Protein AF-0000000083445192 (afdb_homodimer)

Nearest PDB structures (foldseek):
  6mol-assembly1_A  TM=7.697E-01  e=4.440E-24  synthetic construct
  8csl-assembly1_A  TM=7.790E-01  e=1.922E-19  Homo sapiens
  4rlv-assembly1_A  TM=7.576E-01  e=5.591E-19  Mus musculus
  5y4d-assembly1_A  TM=5.726E-01  e=4.183E-20  Mus musculus
  7v0x-assembly1_J  TM=7.659E-01  e=1.355E-16  Homo sapiens

Structure (mmCIF, N/CA/C/O backbone):
data_AF-0000000083445192-model_v1
#
loop_
_entity.id
_entity.type
_entity.pdbx_description
1 polymer 'Uncharacterized protein'
#
loop_
_atom_site.group_PDB
_atom_site.id
_atom_site.type_symbol
_atom_site.label_atom_id
_atom_site.label_alt_id
_atom_site.label_comp_id
_atom_site.label_asym_id
_atom_site.label_entity_id
_atom_site.label_seq_id
_atom_site.pdbx_PDB_ins_code
_atom_site.Cartn_x
_atom_site.Cartn_y
_atom_site.Cartn_z
_atom_site.occupancy
_atom_site.B_iso_or_equiv
_atom_site.auth_seq_id
_atom_site.auth_comp_id
_atom_site.auth_asym_id
_atom_site.auth_atom_id
_atom_site.pdbx_PDB_model_num
ATOM 1 N N . MET A 1 1 ? -25.438 -28.609 -0.53 1 95.19 1 MET A N 1
ATOM 2 C CA . MET A 1 1 ? -26.75 -27.984 -0.512 1 95.19 1 MET A CA 1
ATOM 3 C C . MET A 1 1 ? -27.078 -27.375 -1.87 1 95.19 1 MET A C 1
ATOM 5 O O . MET A 1 1 ? -28.203 -27.516 -2.367 1 95.19 1 MET A O 1
ATOM 9 N N . LEU A 1 2 ? -26.109 -26.672 -2.469 1 96.38 2 LEU A N 1
ATOM 10 C CA . LEU A 1 2 ? -26.328 -26.016 -3.754 1 96.38 2 LEU A CA 1
ATOM 11 C C . LEU A 1 2 ? -26.547 -27.031 -4.859 1 96.38 2 LEU A C 1
ATOM 13 O O . LEU A 1 2 ? -27.453 -26.875 -5.688 1 96.38 2 LEU A O 1
ATOM 17 N N . LEU A 1 3 ? -25.719 -28.078 -4.836 1 96 3 LEU A N 1
ATOM 18 C CA . LEU A 1 3 ? -25.891 -29.125 -5.828 1 96 3 LEU A CA 1
ATOM 19 C C . LEU A 1 3 ? -27.25 -29.797 -5.684 1 96 3 LEU A C 1
ATOM 21 O O . LEU A 1 3 ? -27.906 -30.094 -6.68 1 96 3 LEU A O 1
ATOM 25 N N . ASP A 1 4 ? -27.688 -30.062 -4.395 1 95.31 4 ASP A N 1
ATOM 26 C CA . ASP A 1 4 ? -29 -30.641 -4.141 1 95.31 4 ASP A CA 1
ATOM 27 C C . ASP A 1 4 ? -30.109 -29.719 -4.645 1 95.31 4 ASP A C 1
ATOM 29 O O . ASP A 1 4 ? -31.188 -30.188 -5.031 1 95.31 4 ASP A O 1
ATOM 33 N N . ALA A 1 5 ? -29.844 -28.422 -4.715 1 95.62 5 ALA A N 1
ATOM 34 C CA . ALA A 1 5 ? -30.828 -27.438 -5.141 1 95.62 5 ALA A CA 1
ATOM 35 C C . ALA A 1 5 ? -30.781 -27.234 -6.652 1 95.62 5 ALA A C 1
ATOM 37 O O . ALA A 1 5 ? -31.531 -26.422 -7.199 1 95.62 5 ALA A O 1
ATOM 38 N N . GLY A 1 6 ? -29.875 -27.938 -7.359 1 95.56 6 GLY A N 1
ATOM 39 C CA . GLY A 1 6 ? -29.875 -27.938 -8.812 1 95.56 6 GLY A CA 1
ATOM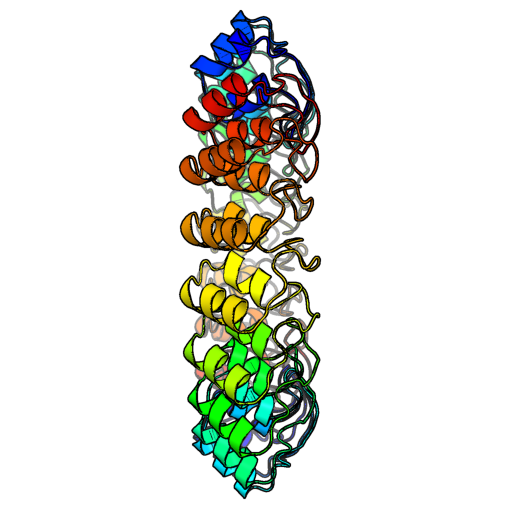 40 C C . GLY A 1 6 ? -28.797 -27.047 -9.406 1 95.56 6 GLY A C 1
ATOM 41 O O . GLY A 1 6 ? -28.891 -26.656 -10.57 1 95.56 6 GLY A O 1
ATOM 42 N N . ALA A 1 7 ? -27.719 -26.75 -8.664 1 95.69 7 ALA A N 1
ATOM 43 C CA . ALA A 1 7 ? -26.625 -25.922 -9.18 1 95.69 7 ALA A CA 1
ATOM 44 C C . ALA A 1 7 ? -25.922 -26.609 -10.344 1 95.69 7 ALA A C 1
ATOM 46 O O . ALA A 1 7 ? -25.688 -27.828 -10.312 1 95.69 7 ALA A O 1
ATOM 47 N N . GLU A 1 8 ? -25.578 -25.906 -11.438 1 95.88 8 GLU A N 1
ATOM 48 C CA . GLU A 1 8 ? -24.812 -26.422 -12.578 1 95.88 8 GLU A CA 1
ATOM 49 C C . GLU A 1 8 ? -23.344 -26.578 -12.242 1 95.88 8 GLU A C 1
ATOM 51 O O . GLU A 1 8 ? -22.641 -25.578 -12.039 1 95.88 8 GLU A O 1
ATOM 56 N N . VAL A 1 9 ? -22.844 -27.797 -12.297 1 96.5 9 VAL A N 1
ATOM 57 C CA . VAL A 1 9 ? -21.531 -28.141 -11.781 1 96.5 9 VAL A CA 1
ATOM 58 C C . VAL A 1 9 ? -20.453 -27.516 -12.664 1 96.5 9 VAL A C 1
ATOM 60 O O . VAL A 1 9 ? -19.359 -27.188 -12.188 1 96.5 9 VAL A O 1
ATOM 63 N N . ASN A 1 10 ? -20.734 -27.312 -13.914 1 96.25 10 ASN A N 1
ATOM 64 C CA . ASN A 1 10 ? -19.734 -26.797 -14.852 1 96.25 10 ASN A CA 1
ATOM 65 C C . ASN A 1 10 ? -20 -25.344 -15.219 1 96.25 10 ASN A C 1
ATOM 67 O O . ASN A 1 10 ? -19.484 -24.859 -16.234 1 96.25 10 ASN A O 1
ATOM 71 N N . ALA A 1 11 ? -20.922 -24.75 -14.336 1 93.56 11 ALA A N 1
ATOM 72 C CA . ALA A 1 11 ? -21.172 -23.328 -14.57 1 93.56 11 ALA A CA 1
ATOM 73 C C . ALA A 1 11 ? -19.875 -22.531 -14.516 1 93.56 11 ALA A C 1
ATOM 75 O O . ALA A 1 11 ? -19.016 -22.781 -13.664 1 93.56 11 ALA A O 1
ATOM 76 N N . GLN A 1 12 ? -19.75 -21.609 -15.516 1 90.5 12 GLN A N 1
ATOM 77 C CA . GLN A 1 12 ? -18.547 -20.781 -15.57 1 90.5 12 GLN A CA 1
ATOM 78 C C . GLN A 1 12 ? -18.766 -19.453 -14.859 1 90.5 12 GLN A C 1
ATOM 80 O O . GLN A 1 12 ? -19.922 -19.016 -14.68 1 90.5 12 GLN A O 1
ATOM 85 N N . GLY A 1 13 ? -17.641 -18.922 -14.305 1 84.75 13 GLY A N 1
ATOM 86 C CA . GLY A 1 13 ? -17.719 -17.609 -13.672 1 84.75 13 GLY A CA 1
ATOM 87 C C . GLY A 1 13 ? -16.75 -17.453 -12.516 1 84.75 13 GLY A C 1
ATOM 88 O O . GLY A 1 13 ? -16.125 -18.422 -12.078 1 84.75 13 GLY A O 1
ATOM 89 N N . GLY A 1 14 ? -16.531 -16.156 -12.125 1 84.31 14 GLY A N 1
ATOM 90 C CA . GLY A 1 14 ? -15.688 -15.844 -10.984 1 84.31 14 GLY A CA 1
ATOM 91 C C . GLY A 1 14 ? -14.211 -15.812 -11.336 1 84.31 14 GLY A C 1
ATOM 92 O O . GLY A 1 14 ? -13.828 -16.062 -12.484 1 84.31 14 GLY A O 1
ATOM 93 N N . GLN A 1 15 ? -13.477 -15.617 -10.336 1 86.19 15 GLN A N 1
ATOM 94 C CA . GLN A 1 15 ? -12.039 -15.438 -10.477 1 86.19 15 GLN A CA 1
ATOM 95 C C . GLN A 1 15 ? -11.359 -16.734 -10.922 1 86.19 15 GLN A C 1
ATOM 97 O O . GLN A 1 15 ? -10.398 -16.703 -11.688 1 86.19 15 GLN A O 1
ATOM 102 N N . PHE A 1 16 ? -11.953 -17.922 -10.547 1 89.44 16 PHE A N 1
ATOM 103 C CA . PHE A 1 16 ? -11.281 -19.203 -10.789 1 89.44 16 PHE A CA 1
ATOM 104 C C . PHE A 1 16 ? -11.852 -19.891 -12.023 1 89.44 16 PHE A C 1
ATOM 106 O O . PHE A 1 16 ? -11.289 -20.875 -12.508 1 89.44 16 PHE A O 1
ATOM 113 N N . GLY A 1 17 ? -12.938 -19.312 -12.625 1 89.44 17 GLY A N 1
ATOM 114 C CA . GLY A 1 17 ? -13.516 -19.844 -13.844 1 89.44 17 GLY A CA 1
ATOM 115 C C . GLY A 1 17 ? -14.641 -20.844 -13.578 1 89.44 17 GLY A C 1
ATOM 116 O O . GLY A 1 17 ? -15.641 -20.844 -14.297 1 89.44 17 GLY A O 1
ATOM 117 N N . ASN A 1 18 ? -14.43 -21.703 -12.609 1 92.75 18 ASN A N 1
ATOM 118 C CA . ASN A 1 18 ? -15.477 -22.656 -12.266 1 92.75 18 ASN A CA 1
ATOM 119 C C . ASN A 1 18 ? -15.266 -23.234 -10.867 1 92.75 18 ASN A C 1
ATOM 121 O O . ASN A 1 18 ? -14.25 -22.953 -10.227 1 92.75 18 ASN A O 1
ATOM 125 N N . ALA A 1 19 ? -16.203 -24.016 -10.406 1 95.5 19 ALA A N 1
ATOM 126 C CA . ALA A 1 19 ? -16.219 -24.531 -9.039 1 95.5 19 ALA A CA 1
ATOM 127 C C . ALA A 1 19 ? -15.055 -25.484 -8.797 1 95.5 19 ALA A C 1
ATOM 129 O O . ALA A 1 19 ? -14.477 -25.516 -7.707 1 95.5 19 ALA A O 1
ATOM 130 N N . LEU A 1 20 ? -14.609 -26.234 -9.828 1 97.44 20 LEU A N 1
ATOM 131 C CA . LEU A 1 20 ? -13.531 -27.203 -9.664 1 97.44 20 LEU A CA 1
ATOM 132 C C . LEU A 1 20 ? -12.203 -26.5 -9.414 1 97.44 20 LEU A C 1
ATOM 134 O O . LEU A 1 20 ? -11.438 -26.906 -8.531 1 97.44 20 LEU A O 1
ATOM 138 N N . GLN A 1 21 ? -12 -25.547 -10.203 1 95.56 21 GLN A N 1
ATOM 139 C CA . GLN A 1 21 ? -10.773 -24.766 -10.016 1 95.56 21 GLN A CA 1
ATOM 140 C C . GLN A 1 21 ? -10.75 -24.109 -8.641 1 95.56 21 GLN A C 1
ATOM 142 O O . GLN A 1 21 ? -9.727 -24.125 -7.957 1 95.56 21 GLN A O 1
ATOM 147 N N . ALA A 1 22 ? -11.883 -23.547 -8.219 1 94.5 22 ALA A N 1
ATOM 148 C CA . ALA A 1 22 ? -11.961 -22.891 -6.91 1 94.5 22 ALA A CA 1
ATOM 149 C C . ALA A 1 22 ? -11.68 -23.891 -5.785 1 94.5 22 ALA A C 1
ATOM 151 O O . ALA A 1 22 ? -10.898 -23.594 -4.875 1 94.5 22 ALA A O 1
ATOM 152 N N . ALA A 1 23 ? -12.219 -25.062 -5.859 1 96.94 23 ALA A N 1
ATOM 153 C CA . ALA A 1 23 ? -12.008 -26.094 -4.844 1 96.94 23 ALA A CA 1
ATOM 154 C C . ALA A 1 23 ? -10.562 -26.578 -4.848 1 96.94 23 ALA A C 1
ATOM 156 O O . ALA A 1 23 ? -9.992 -26.844 -3.789 1 96.94 23 ALA A O 1
ATOM 157 N N . SER A 1 24 ? -9.969 -26.734 -6.043 1 97.62 24 SER A N 1
ATOM 158 C CA . SER A 1 24 ? -8.586 -27.188 -6.184 1 97.62 24 SER A CA 1
ATOM 159 C C . SER A 1 24 ? -7.613 -26.188 -5.562 1 97.62 24 SER A C 1
ATOM 161 O O . SER A 1 24 ? -6.633 -26.578 -4.93 1 97.62 24 SER A O 1
ATOM 163 N N . TYR A 1 25 ? -7.957 -24.969 -5.793 1 94.38 25 TYR A N 1
ATOM 164 C CA . TYR A 1 25 ? -7.145 -23.906 -5.211 1 94.38 25 TYR A CA 1
ATOM 165 C C . TYR A 1 25 ? -7.141 -24 -3.689 1 94.38 25 TYR A C 1
ATOM 167 O O . TYR A 1 25 ? -6.094 -23.859 -3.055 1 94.38 25 TYR A O 1
ATOM 175 N N . GLY A 1 26 ? -8.305 -24.203 -3.07 1 95.19 26 GLY A N 1
ATOM 176 C CA . GLY A 1 26 ? -8.43 -24.266 -1.623 1 95.19 26 GLY A CA 1
ATOM 177 C C . GLY A 1 26 ? -7.906 -25.547 -1.028 1 95.19 26 GLY A C 1
ATOM 178 O O . GLY A 1 26 ? -7.754 -25.656 0.19 1 95.19 26 GLY A O 1
ATOM 179 N N . GLY A 1 27 ? -7.594 -26.516 -1.842 1 97.44 27 GLY A N 1
ATOM 180 C CA . GLY A 1 27 ? -7.117 -27.797 -1.346 1 97.44 27 GLY A CA 1
ATOM 181 C C . GLY A 1 27 ? -8.219 -28.656 -0.754 1 97.44 27 GLY A C 1
ATOM 182 O O . GLY A 1 27 ? -7.965 -29.469 0.13 1 97.44 27 GLY A O 1
ATOM 183 N N . TYR A 1 28 ? -9.453 -28.406 -1.197 1 97.19 28 TYR A N 1
ATOM 184 C CA . TYR A 1 28 ? -10.602 -29.109 -0.631 1 97.19 28 TYR A CA 1
ATOM 185 C C . TYR A 1 28 ? -10.859 -30.422 -1.371 1 97.19 28 TYR A C 1
ATOM 187 O O . TYR A 1 28 ? -11.734 -30.484 -2.234 1 97.19 28 TYR A O 1
ATOM 195 N N . GLU A 1 29 ? -10.148 -31.438 -0.951 1 97.75 29 GLU A N 1
ATOM 196 C CA . GLU A 1 29 ? -10.109 -32.719 -1.622 1 97.75 29 GLU A CA 1
ATOM 197 C C . GLU A 1 29 ? -11.508 -33.312 -1.765 1 97.75 29 GLU A C 1
ATOM 199 O O . GLU A 1 29 ? -11.875 -33.812 -2.828 1 97.75 29 GLU A O 1
ATOM 204 N N . GLN A 1 30 ? -12.273 -33.156 -0.691 1 97.62 30 GLN A N 1
ATOM 205 C CA . GLN A 1 30 ? -13.609 -33.75 -0.709 1 97.62 30 GLN A CA 1
ATOM 206 C C . GLN A 1 30 ? -14.516 -33 -1.689 1 97.62 30 GLN A C 1
ATOM 208 O O . GLN A 1 30 ? -15.32 -33.625 -2.385 1 97.62 30 GLN A O 1
ATOM 213 N N . VAL A 1 31 ? -14.367 -31.703 -1.771 1 97.44 31 VAL A N 1
ATOM 214 C CA . VAL A 1 31 ? -15.18 -30.922 -2.693 1 97.44 31 VAL A CA 1
ATOM 215 C C . VAL A 1 31 ? -14.758 -31.203 -4.133 1 97.44 31 VAL A C 1
ATOM 217 O O . VAL A 1 31 ? -15.609 -31.375 -5.012 1 97.44 31 VAL A O 1
ATOM 220 N N . VAL A 1 32 ? -13.453 -31.344 -4.395 1 98.19 32 VAL A N 1
ATOM 221 C CA . VAL A 1 32 ? -12.93 -31.688 -5.719 1 98.19 32 VAL A CA 1
ATOM 222 C C . VAL A 1 32 ? -13.516 -33.031 -6.168 1 98.19 32 VAL A C 1
ATOM 224 O O . VAL A 1 32 ? -14.055 -33.125 -7.277 1 98.19 32 VAL A O 1
ATOM 227 N N . LYS A 1 33 ? -13.477 -34 -5.246 1 98 33 LYS A N 1
ATOM 228 C CA . LYS A 1 33 ? -14 -35.344 -5.566 1 98 33 LYS A CA 1
ATOM 229 C C . LYS A 1 33 ? -15.5 -35.281 -5.852 1 98 33 LYS A C 1
ATOM 231 O O . LYS A 1 33 ? -15.977 -35.875 -6.82 1 98 33 LYS A O 1
ATOM 236 N N . MET A 1 34 ? -16.141 -34.531 -5.016 1 97.44 34 MET A N 1
ATOM 237 C CA . MET A 1 34 ? -17.594 -34.375 -5.18 1 97.44 34 MET A CA 1
ATOM 238 C C . MET A 1 34 ? -17.922 -33.75 -6.527 1 97.44 34 MET A C 1
ATOM 240 O O . MET A 1 34 ? -18.812 -34.25 -7.242 1 97.44 34 MET A O 1
ATOM 244 N N . LEU A 1 35 ? -17.25 -32.75 -6.918 1 98.06 35 LEU A N 1
ATOM 245 C CA . LEU A 1 35 ? -17.5 -32.062 -8.18 1 98.06 35 LEU A CA 1
ATOM 246 C C . LEU A 1 35 ? -17.188 -32.969 -9.367 1 98.06 35 LEU A C 1
ATOM 248 O O . LEU A 1 35 ? -17.938 -33.031 -10.336 1 98.06 35 LEU A O 1
ATOM 252 N N . LEU A 1 36 ? -16.094 -33.688 -9.289 1 98 36 LEU A N 1
ATOM 253 C CA . LEU A 1 36 ? -15.75 -34.625 -10.352 1 98 36 LEU A CA 1
ATOM 254 C C . LEU A 1 36 ? -16.797 -35.719 -10.469 1 98 36 LEU A C 1
ATOM 256 O O . LEU A 1 36 ? -17.172 -36.094 -11.578 1 98 36 LEU A O 1
ATOM 260 N N . ASP A 1 37 ? -17.266 -36.25 -9.25 1 97.44 37 ASP A N 1
ATOM 261 C CA . ASP A 1 37 ? -18.297 -37.281 -9.234 1 97.44 37 ASP A CA 1
ATOM 262 C C . ASP A 1 37 ? -19.594 -36.75 -9.875 1 97.44 37 ASP A C 1
ATOM 264 O O . ASP A 1 37 ? -20.375 -37.531 -10.414 1 97.44 37 ASP A O 1
ATOM 268 N N . GLN A 1 38 ? -19.75 -35.406 -9.82 1 97.31 38 GLN A N 1
ATOM 269 C CA . GLN A 1 38 ? -20.953 -34.781 -10.352 1 97.31 38 GLN A CA 1
ATOM 270 C C . GLN A 1 38 ? -20.75 -34.375 -11.805 1 97.31 38 GLN A C 1
ATOM 272 O O . GLN A 1 38 ? -21.625 -33.719 -12.391 1 97.31 38 GLN A O 1
ATOM 277 N N . GLY A 1 39 ? -19.641 -34.688 -12.398 1 97 39 GLY A N 1
ATOM 278 C CA . GLY A 1 39 ? -19.438 -34.5 -13.828 1 97 39 GLY A CA 1
ATOM 279 C C . GLY A 1 39 ? -18.672 -33.219 -14.156 1 97 39 GLY A C 1
ATOM 280 O O . GLY A 1 39 ? -18.734 -32.75 -15.281 1 97 39 GLY A O 1
ATOM 281 N N . ALA A 1 40 ? -17.875 -32.656 -13.25 1 97.44 40 ALA A N 1
ATOM 282 C CA . ALA A 1 40 ? -17.078 -31.469 -13.516 1 97.44 40 ALA A CA 1
ATOM 283 C C . ALA A 1 40 ? -16.031 -31.75 -14.594 1 97.44 40 ALA A C 1
ATOM 285 O O . ALA A 1 40 ? -15.406 -32.812 -14.594 1 97.44 40 ALA A O 1
ATOM 286 N N . GLU A 1 41 ? -15.82 -30.859 -15.516 1 97.12 41 GLU A N 1
ATOM 287 C CA . GLU A 1 41 ? -14.82 -31 -16.578 1 97.12 41 GLU A CA 1
ATOM 288 C C . GLU A 1 41 ? -13.414 -30.703 -16.047 1 97.12 41 GLU A C 1
ATOM 290 O O . GLU A 1 41 ? -13.102 -29.562 -15.695 1 97.12 41 GLU A O 1
ATOM 295 N N . VAL A 1 42 ? -12.586 -31.672 -16.078 1 97.44 42 VAL A N 1
ATOM 296 C CA . VAL A 1 42 ? -11.289 -31.625 -15.406 1 97.44 42 VAL A CA 1
ATOM 297 C C . VAL A 1 42 ? -10.359 -30.656 -16.141 1 97.44 42 VAL A C 1
ATOM 299 O O . VAL A 1 42 ? -9.484 -30.047 -15.539 1 97.44 42 VAL A O 1
ATOM 302 N N . ASN A 1 43 ? -10.555 -30.438 -17.453 1 96.88 43 ASN A N 1
ATOM 303 C CA . ASN A 1 43 ? -9.664 -29.609 -18.266 1 96.88 43 ASN A CA 1
ATOM 304 C C . ASN A 1 43 ? -10.305 -28.281 -18.641 1 96.88 43 ASN A C 1
ATOM 306 O O . ASN A 1 43 ? -9.859 -27.609 -19.578 1 96.88 43 ASN A O 1
ATOM 310 N N . ALA A 1 44 ? -11.414 -28.031 -17.891 1 93.94 44 ALA A N 1
ATOM 311 C CA . ALA A 1 44 ? -12.062 -26.75 -18.141 1 93.94 44 ALA A CA 1
ATOM 312 C C . ALA A 1 44 ? -11.086 -25.594 -17.938 1 93.94 44 ALA A C 1
ATOM 314 O O . ALA A 1 44 ? -10.312 -25.594 -16.969 1 93.94 44 ALA A O 1
ATOM 315 N N . GLN A 1 45 ? -11.117 -24.672 -18.969 1 91.12 45 GLN A N 1
ATOM 316 C CA . GLN A 1 45 ? -10.234 -23.516 -18.891 1 91.12 45 GLN A CA 1
ATOM 317 C C . GLN A 1 45 ? -11.008 -22.25 -18.484 1 91.12 45 GLN A C 1
ATOM 319 O O . GLN A 1 45 ? -12.219 -22.188 -18.672 1 91.12 45 GLN A O 1
ATOM 324 N N . GLY A 1 46 ? -10.312 -21.406 -17.781 1 85.88 46 GLY A N 1
ATOM 325 C CA . GLY A 1 46 ? -10.914 -20.141 -17.375 1 85.88 46 GLY A CA 1
ATOM 326 C C . GLY A 1 46 ? -10.32 -19.594 -16.078 1 85.88 46 GLY A C 1
ATOM 327 O O . GLY A 1 46 ? -9.492 -20.25 -15.445 1 85.88 46 GLY A O 1
ATOM 328 N N . GLY A 1 47 ? -10.68 -18.375 -15.805 1 86.75 47 GLY A N 1
ATOM 329 C CA . GLY A 1 47 ? -10.219 -17.75 -14.57 1 86.75 47 GLY A CA 1
ATOM 330 C C . GLY A 1 47 ? -8.766 -17.312 -14.625 1 86.75 47 GLY A C 1
ATOM 331 O O . GLY A 1 47 ? -8.086 -17.531 -15.625 1 86.75 47 GLY A O 1
ATOM 332 N N . GLU A 1 48 ? -8.305 -16.828 -13.578 1 87.12 48 GLU A N 1
ATOM 333 C CA . GLU A 1 48 ? -6.969 -16.25 -13.477 1 87.12 48 GLU A CA 1
ATOM 334 C C . GLU A 1 48 ? -5.891 -17.328 -13.539 1 87.12 48 GLU A C 1
ATOM 336 O O . GLU A 1 48 ? -4.797 -17.078 -14.062 1 87.12 48 GLU A O 1
ATOM 341 N N . TYR A 1 49 ? -6.238 -18.594 -13.156 1 87.69 49 TYR A N 1
ATOM 342 C CA . TYR A 1 49 ? -5.195 -19.609 -12.969 1 87.69 49 TYR A CA 1
ATOM 343 C C . TYR A 1 49 ? -5.227 -20.625 -14.094 1 87.69 49 TYR A C 1
ATOM 345 O O . TYR A 1 49 ? -4.371 -21.516 -14.156 1 87.69 49 TYR A O 1
ATOM 353 N N . GLY A 1 50 ? -6.164 -20.469 -14.992 1 89.31 50 GLY A N 1
ATOM 354 C CA . GLY A 1 50 ? -6.188 -21.25 -16.219 1 89.31 50 GLY A CA 1
ATOM 355 C C . GLY A 1 50 ? -6.953 -22.547 -16.062 1 89.31 50 GLY A C 1
ATOM 356 O O . GLY A 1 50 ? -7.895 -22.812 -16.812 1 89.31 50 GLY A O 1
ATOM 357 N N . ASN A 1 51 ? -6.461 -23.406 -15.062 1 93.94 51 ASN A N 1
ATOM 358 C CA . ASN A 1 51 ? -7.145 -24.688 -14.891 1 93.94 51 ASN A CA 1
ATOM 359 C C . ASN A 1 51 ? -6.906 -25.266 -13.5 1 93.94 51 ASN A C 1
ATOM 361 O O . ASN A 1 51 ? -6.082 -24.75 -12.742 1 93.94 51 ASN A O 1
ATOM 365 N N . ALA A 1 52 ? -7.57 -26.328 -13.156 1 96.75 52 ALA A N 1
ATOM 366 C CA . ALA A 1 52 ? -7.586 -26.922 -11.82 1 96.75 52 ALA A CA 1
ATOM 367 C C . ALA A 1 52 ? -6.227 -27.531 -11.469 1 96.75 52 ALA A C 1
ATOM 369 O O . ALA A 1 52 ? -5.785 -27.438 -10.32 1 96.75 52 ALA A O 1
ATOM 370 N N . LEU A 1 53 ? -5.5 -28.062 -12.469 1 97.81 53 LEU A N 1
ATOM 371 C CA . LEU A 1 53 ? -4.219 -28.703 -12.203 1 97.81 53 LEU A CA 1
ATOM 372 C C . LEU A 1 53 ? -3.166 -27.672 -11.805 1 97.81 53 LEU A C 1
ATOM 374 O O . LEU A 1 53 ? -2.391 -27.891 -10.875 1 97.81 53 LEU A O 1
ATOM 378 N N . GLN A 1 54 ? -3.207 -26.641 -12.523 1 95.62 54 GLN A N 1
ATOM 379 C CA . GLN A 1 54 ? -2.248 -25.578 -12.234 1 95.62 54 GLN A CA 1
ATOM 380 C C . GLN A 1 54 ? -2.434 -25.031 -10.82 1 95.62 54 GLN A C 1
ATOM 382 O O . GLN A 1 54 ? -1.468 -24.922 -10.062 1 95.62 54 GLN A O 1
ATOM 387 N N . VAL A 1 55 ? -3.643 -24.828 -10.422 1 95.31 55 VAL A N 1
ATOM 388 C CA . VAL A 1 55 ? -3.896 -24.234 -9.109 1 95.31 55 VAL A CA 1
ATOM 389 C C . VAL A 1 55 ? -3.6 -25.266 -8.016 1 95.31 55 VAL A C 1
ATOM 391 O O . VAL A 1 55 ? -3.043 -24.922 -6.973 1 95.31 55 VAL A O 1
ATOM 394 N N . ALA A 1 56 ? -3.893 -26.453 -8.25 1 97.38 56 ALA A N 1
ATOM 395 C CA . ALA A 1 56 ? -3.586 -27.5 -7.289 1 97.38 56 ALA A CA 1
ATOM 396 C C . ALA A 1 56 ? -2.078 -27.688 -7.133 1 97.38 56 ALA A C 1
ATOM 398 O O . ALA A 1 56 ? -1.589 -27.953 -6.035 1 97.38 56 ALA A O 1
ATOM 399 N N . SER A 1 57 ? -1.363 -27.594 -8.219 1 97.75 57 SER A N 1
ATOM 400 C CA . SER A 1 57 ? 0.089 -27.734 -8.211 1 97.75 57 SER A CA 1
ATOM 401 C C . SER A 1 57 ? 0.751 -26.625 -7.414 1 97.75 57 SER A C 1
ATOM 403 O O . SER A 1 57 ? 1.701 -26.859 -6.668 1 97.75 57 SER A O 1
ATOM 405 N N . GLU A 1 58 ? 0.209 -25.469 -7.688 1 95.88 58 GLU A N 1
ATOM 406 C CA . GLU A 1 58 ? 0.718 -24.328 -6.926 1 95.88 58 GLU A CA 1
ATOM 407 C C . GLU A 1 58 ? 0.513 -24.531 -5.43 1 95.88 58 GLU A C 1
ATOM 409 O O . GLU A 1 58 ? 1.394 -24.219 -4.625 1 95.88 58 GLU A O 1
ATOM 414 N N . GLY A 1 59 ? -0.631 -25.094 -5.012 1 96.81 59 GLY A N 1
ATOM 415 C CA . GLY A 1 59 ? -0.944 -25.344 -3.611 1 96.81 59 GLY A CA 1
ATOM 416 C C . GLY A 1 59 ? -0.229 -26.547 -3.039 1 96.81 59 GLY A C 1
ATOM 417 O O . GLY A 1 59 ? -0.212 -26.75 -1.822 1 96.81 59 GLY A O 1
ATOM 418 N N . GLY A 1 60 ? 0.395 -27.25 -3.807 1 97.56 60 GLY A N 1
ATOM 419 C CA . GLY A 1 60 ? 1.075 -28.453 -3.354 1 97.56 60 GLY A CA 1
ATOM 420 C C . GLY A 1 60 ? 0.122 -29.531 -2.906 1 97.56 60 GLY A C 1
ATOM 421 O O . GLY A 1 60 ? 0.469 -30.359 -2.057 1 97.56 60 GLY A O 1
ATOM 422 N N . HIS A 1 61 ? -1.116 -29.5 -3.426 1 97.75 61 HIS A N 1
ATOM 423 C CA . HIS A 1 61 ? -2.117 -30.484 -3.047 1 97.75 61 HIS A CA 1
ATOM 424 C C . HIS A 1 61 ? -1.901 -31.797 -3.789 1 97.75 61 HIS A C 1
ATOM 426 O O . HIS A 1 61 ? -2.562 -32.062 -4.797 1 97.75 61 HIS A O 1
ATOM 432 N N . GLU A 1 62 ? -1.094 -32.625 -3.197 1 98.19 62 GLU A N 1
ATOM 433 C CA . GLU A 1 62 ? -0.625 -33.844 -3.84 1 98.19 62 GLU A CA 1
ATOM 434 C C . GLU A 1 62 ? -1.792 -34.75 -4.211 1 98.19 62 GLU A C 1
ATOM 436 O O . GLU A 1 62 ? -1.856 -35.281 -5.328 1 98.19 62 GLU A O 1
ATOM 441 N N . GLN A 1 63 ? -2.701 -34.844 -3.271 1 98.38 63 GLN A N 1
ATOM 442 C CA . GLN A 1 63 ? -3.822 -35.719 -3.504 1 98.38 63 GLN A CA 1
ATOM 443 C C . GLN A 1 63 ? -4.734 -35.219 -4.609 1 98.38 63 GLN A C 1
ATOM 445 O O . GLN A 1 63 ? -5.23 -35.969 -5.434 1 98.38 63 GLN A O 1
ATOM 450 N N . ILE A 1 64 ? -4.891 -33.938 -4.66 1 98.5 64 ILE A N 1
ATOM 451 C CA . ILE A 1 64 ? -5.738 -33.344 -5.688 1 98.5 64 ILE A CA 1
ATOM 452 C C . ILE A 1 64 ? -5.055 -33.438 -7.047 1 98.5 64 ILE A C 1
ATOM 454 O O . ILE A 1 64 ? -5.691 -33.781 -8.047 1 98.5 64 ILE A O 1
ATOM 458 N N . VAL A 1 65 ? -3.758 -33.188 -7.066 1 98.56 65 VAL A N 1
ATOM 459 C CA . VAL A 1 65 ? -3 -33.312 -8.305 1 98.56 65 VAL A CA 1
ATOM 460 C C . VAL A 1 65 ? -3.133 -34.719 -8.844 1 98.56 65 VAL A C 1
ATOM 462 O O . VAL A 1 65 ? -3.439 -34.938 -10.016 1 98.56 65 VAL A O 1
ATOM 465 N N . LYS A 1 66 ? -2.99 -35.688 -7.961 1 98.31 66 LYS A N 1
ATOM 466 C CA . LYS A 1 66 ? -3.127 -37.094 -8.344 1 98.31 66 LYS A CA 1
ATOM 467 C C . LYS A 1 66 ? -4.527 -37.375 -8.883 1 98.31 66 LYS A C 1
ATOM 469 O O . LYS A 1 66 ? -4.676 -38.031 -9.922 1 98.31 66 LYS A O 1
ATOM 474 N N . THR A 1 67 ? -5.488 -36.875 -8.141 1 98.31 67 THR A N 1
ATOM 475 C CA . THR A 1 67 ? -6.879 -37.062 -8.523 1 98.31 67 THR A CA 1
ATOM 476 C C . THR A 1 67 ? -7.16 -36.438 -9.898 1 98.31 67 THR A C 1
ATOM 478 O O . THR A 1 67 ? -7.789 -37.062 -10.75 1 98.31 67 THR A O 1
ATOM 481 N N . LEU A 1 68 ? -6.691 -35.281 -10.148 1 98.56 68 LEU A N 1
ATOM 482 C CA . LEU A 1 68 ? -6.914 -34.594 -11.406 1 98.56 68 LEU A CA 1
ATOM 483 C C . LEU A 1 68 ? -6.199 -35.281 -12.555 1 98.56 68 LEU A C 1
ATOM 485 O O . LEU A 1 68 ? -6.77 -35.469 -13.633 1 98.56 68 LEU A O 1
ATOM 489 N N . LEU A 1 69 ? -4.969 -35.719 -12.297 1 98.25 69 LEU A N 1
ATOM 490 C CA . LEU A 1 69 ? -4.227 -36.469 -13.32 1 98.25 69 LEU A CA 1
ATOM 491 C C . LEU A 1 69 ? -4.938 -37.75 -13.68 1 98.25 69 LEU A C 1
ATOM 493 O O . LEU A 1 69 ? -5.059 -38.094 -14.859 1 98.25 69 LEU A O 1
ATOM 497 N N . ASN A 1 70 ? -5.438 -38.469 -12.617 1 97.75 70 ASN A N 1
ATOM 498 C CA . ASN A 1 70 ? -6.176 -39.719 -12.836 1 97.75 70 ASN A CA 1
ATOM 499 C C . ASN A 1 70 ? -7.465 -39.469 -13.617 1 97.75 70 ASN A C 1
ATOM 501 O O . ASN A 1 70 ? -7.941 -40.344 -14.336 1 97.75 70 ASN A O 1
ATOM 505 N N . ALA A 1 71 ? -7.973 -38.25 -13.477 1 97.94 71 ALA A N 1
ATOM 506 C CA . ALA A 1 71 ? -9.227 -37.875 -14.141 1 97.94 71 ALA A CA 1
ATOM 507 C C . ALA A 1 71 ? -8.969 -37.375 -15.555 1 97.94 71 ALA A C 1
ATOM 509 O O . ALA A 1 71 ? -9.914 -37.031 -16.281 1 97.94 71 ALA A O 1
ATOM 510 N N . GLY A 1 72 ? -7.738 -37.312 -15.969 1 97.44 72 GLY A N 1
ATOM 511 C CA . GLY A 1 72 ? -7.426 -37 -17.359 1 97.44 72 GLY A CA 1
ATOM 512 C C . GLY A 1 72 ? -6.977 -35.562 -17.547 1 97.44 72 GLY A C 1
ATOM 513 O O . GLY A 1 72 ? -7.047 -35.031 -18.656 1 97.44 72 GLY A O 1
ATOM 514 N N . ALA A 1 73 ? -6.465 -34.875 -16.516 1 97.75 73 ALA A N 1
ATOM 515 C CA . ALA A 1 73 ? -5.992 -33.5 -16.641 1 97.75 73 ALA A CA 1
ATOM 516 C C . ALA A 1 73 ? -4.805 -33.406 -17.594 1 97.75 73 ALA A C 1
ATOM 518 O O . ALA A 1 73 ? -3.916 -34.281 -17.578 1 97.75 73 ALA A O 1
ATOM 519 N N . GLU A 1 74 ? -4.727 -32.438 -18.453 1 97.12 74 GLU A N 1
ATOM 520 C CA . GLU A 1 74 ? -3.615 -32.188 -19.375 1 97.12 74 GLU A CA 1
ATOM 521 C C . GLU A 1 74 ? -2.43 -31.562 -18.641 1 97.12 74 GLU A C 1
ATOM 523 O O . GLU A 1 74 ? -2.486 -30.406 -18.234 1 97.12 74 GLU A O 1
ATOM 528 N N . VAL A 1 75 ? -1.385 -32.25 -18.578 1 97.5 75 VAL A N 1
ATOM 529 C CA . VAL A 1 75 ? -0.264 -31.875 -17.719 1 97.5 75 VAL A CA 1
ATOM 530 C C . VAL A 1 75 ? 0.479 -30.688 -18.297 1 97.5 75 VAL A C 1
ATOM 532 O O . VAL A 1 75 ? 1.075 -29.891 -17.562 1 97.5 75 VAL A O 1
ATOM 535 N N . ASN A 1 76 ? 0.413 -30.469 -19.609 1 96.81 76 ASN A N 1
ATOM 536 C CA . ASN A 1 76 ? 1.161 -29.391 -20.266 1 96.81 76 ASN A CA 1
ATOM 537 C C . ASN A 1 76 ? 0.243 -28.266 -20.719 1 96.81 76 ASN A C 1
ATOM 539 O O . ASN A 1 76 ? 0.598 -27.484 -21.609 1 96.81 76 ASN A O 1
ATOM 543 N N . ALA A 1 77 ? -0.977 -28.328 -20.109 1 94.12 77 ALA A N 1
ATOM 544 C CA . ALA A 1 77 ? -1.894 -27.234 -20.438 1 94.12 77 ALA A CA 1
ATOM 545 C C . ALA A 1 77 ? -1.278 -25.891 -20.094 1 94.12 77 ALA A C 1
ATOM 547 O O . ALA A 1 77 ? -0.653 -25.719 -19.047 1 94.12 77 ALA A O 1
ATOM 548 N N . GLU A 1 78 ? -1.441 -24.969 -21.125 1 90.75 78 GLU A N 1
ATOM 549 C CA . GLU A 1 78 ? -0.88 -23.641 -20.938 1 90.75 78 GLU A CA 1
ATOM 550 C C . GLU A 1 78 ? -1.958 -22.641 -20.547 1 90.75 78 GLU A C 1
ATOM 552 O O . GLU A 1 78 ? -3.15 -22.891 -20.734 1 90.75 78 GLU A O 1
ATOM 557 N N . GLY A 1 79 ? -1.485 -21.594 -19.828 1 85.38 79 GLY A N 1
ATOM 558 C CA . GLY A 1 79 ? -2.402 -20.547 -19.438 1 85.38 79 GLY A CA 1
ATOM 559 C C . GLY A 1 79 ? -2.314 -20.188 -17.969 1 85.38 79 GLY A C 1
ATOM 560 O O . GLY A 1 79 ? -1.462 -20.719 -17.25 1 85.38 79 GLY A O 1
ATOM 561 N N . GLY A 1 80 ? -3.084 -19.141 -17.625 1 86.69 80 GLY A N 1
ATOM 562 C CA . GLY A 1 80 ? -3.16 -18.734 -16.219 1 86.69 80 GLY A CA 1
ATOM 563 C C . GLY A 1 80 ? -1.956 -17.922 -15.773 1 86.69 80 GLY A C 1
ATOM 564 O O . GLY A 1 80 ? -1.039 -17.672 -16.562 1 86.69 80 GLY A O 1
ATOM 565 N N . GLU A 1 81 ? -1.927 -17.672 -14.531 1 87.12 81 GLU A N 1
ATOM 566 C CA . GLU A 1 81 ? -0.929 -16.797 -13.922 1 87.12 81 GLU A CA 1
ATOM 567 C C . GLU A 1 81 ? 0.457 -17.438 -13.961 1 87.12 81 GLU A C 1
ATOM 569 O O . GLU A 1 81 ? 1.46 -16.75 -14.141 1 87.12 81 GLU A O 1
ATOM 574 N N . TYR A 1 82 ? 0.509 -18.781 -13.922 1 90.12 82 TYR A N 1
ATOM 575 C CA . TYR A 1 82 ? 1.793 -19.453 -13.773 1 90.12 82 TYR A CA 1
ATOM 576 C C . TYR A 1 82 ? 2.285 -20 -15.109 1 90.12 82 TYR A C 1
ATOM 578 O O . TYR A 1 82 ? 3.438 -20.422 -15.227 1 90.12 82 TYR A O 1
ATOM 586 N N . GLY A 1 83 ? 1.456 -20.031 -16.109 1 91.5 83 GLY A N 1
ATOM 587 C CA . GLY A 1 83 ? 1.812 -20.547 -17.422 1 91.5 83 GLY A CA 1
ATOM 588 C C . GLY A 1 83 ? 1.618 -22.047 -17.547 1 91.5 83 GLY A C 1
ATOM 589 O O . GLY A 1 83 ? 1.054 -22.531 -18.531 1 91.5 83 GLY A O 1
ATOM 590 N N . ASN A 1 84 ? 2.09 -22.781 -16.5 1 94.12 84 ASN A N 1
ATOM 591 C CA . ASN A 1 84 ? 1.896 -24.234 -16.5 1 94.12 84 ASN A CA 1
ATOM 592 C C . ASN A 1 84 ? 2.025 -24.812 -15.086 1 94.12 84 ASN A C 1
ATOM 594 O O . ASN A 1 84 ? 2.492 -24.125 -14.172 1 94.12 84 ASN A O 1
ATOM 598 N N . ALA A 1 85 ? 1.67 -26.078 -14.93 1 96.88 85 ALA A N 1
ATOM 599 C CA . ALA A 1 85 ? 1.57 -26.719 -13.617 1 96.88 85 ALA A CA 1
ATOM 600 C C . ALA A 1 85 ? 2.953 -26.969 -13.023 1 96.88 85 ALA A C 1
ATOM 602 O O . ALA A 1 85 ? 3.137 -26.844 -11.805 1 96.88 85 ALA A O 1
ATOM 603 N N . LEU A 1 86 ? 3.955 -27.219 -13.859 1 97.88 86 LEU A N 1
ATOM 604 C CA . LEU A 1 86 ? 5.293 -27.5 -13.359 1 97.88 86 LEU A CA 1
ATOM 605 C C . LEU A 1 86 ? 5.934 -26.25 -12.766 1 97.88 86 LEU A C 1
ATOM 607 O O . LEU A 1 86 ? 6.559 -26.312 -11.703 1 97.88 86 LEU A O 1
ATOM 611 N N . TYR A 1 87 ? 5.75 -25.25 -13.555 1 95.75 87 TYR A N 1
ATOM 612 C CA . TYR A 1 87 ? 6.211 -23.969 -13.039 1 95.75 87 TYR A CA 1
ATOM 613 C C . TYR A 1 87 ? 5.582 -23.672 -11.68 1 95.75 87 TYR A C 1
ATOM 615 O O . TYR A 1 87 ? 6.277 -23.297 -10.734 1 95.75 87 TYR A O 1
ATOM 623 N N . ALA A 1 88 ? 4.266 -23.875 -11.531 1 95.62 88 ALA A N 1
ATOM 624 C CA . ALA A 1 88 ? 3.531 -23.578 -10.305 1 95.62 88 ALA A CA 1
ATOM 625 C C . ALA A 1 88 ? 4.059 -24.422 -9.141 1 95.62 88 ALA A C 1
ATOM 627 O O . ALA A 1 88 ? 4.301 -23.891 -8.055 1 95.62 88 ALA A O 1
ATOM 628 N N . ALA A 1 89 ? 4.316 -25.625 -9.336 1 97.56 89 ALA A N 1
ATOM 629 C CA . ALA A 1 89 ? 4.832 -26.516 -8.305 1 97.56 89 ALA A CA 1
ATOM 630 C C . ALA A 1 89 ? 6.246 -26.125 -7.895 1 97.56 89 ALA A C 1
ATOM 632 O O . ALA A 1 89 ? 6.598 -26.188 -6.711 1 97.56 89 ALA A O 1
ATOM 633 N N . SER A 1 90 ? 7.047 -25.75 -8.844 1 97.44 90 SER A N 1
ATOM 634 C CA . SER A 1 90 ? 8.438 -25.391 -8.609 1 97.44 90 SER A CA 1
ATOM 635 C C . SER A 1 90 ? 8.547 -24.094 -7.816 1 97.44 90 SER A C 1
ATOM 637 O O . SER A 1 90 ? 9.422 -23.938 -6.961 1 97.44 90 SER A O 1
ATOM 639 N N . TYR A 1 91 ? 7.648 -23.25 -8.148 1 95.12 91 TYR A N 1
ATOM 640 C CA . TYR A 1 91 ? 7.598 -21.953 -7.477 1 95.12 91 TYR A CA 1
ATOM 641 C C . TYR A 1 91 ? 7.398 -22.125 -5.977 1 95.12 91 TYR A C 1
ATOM 643 O O . TYR A 1 91 ? 8.016 -21.422 -5.176 1 95.12 91 TYR A O 1
ATOM 651 N N . ARG A 1 92 ? 6.566 -23.094 -5.598 1 96 92 ARG A N 1
ATOM 652 C CA . ARG A 1 92 ? 6.262 -23.281 -4.188 1 96 92 ARG A CA 1
ATOM 653 C C . ARG A 1 92 ? 7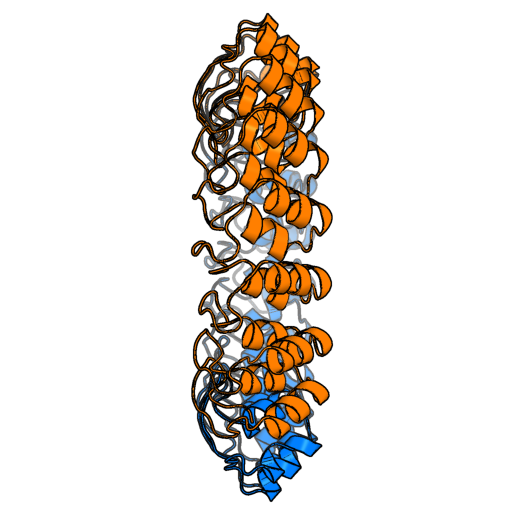.125 -24.391 -3.584 1 96 92 ARG A C 1
ATOM 655 O O . ARG A 1 92 ? 7.004 -24.703 -2.398 1 96 92 ARG A O 1
ATOM 662 N N . GLY A 1 93 ? 7.984 -24.953 -4.324 1 97.5 93 GLY A N 1
ATOM 663 C CA . GLY A 1 93 ? 8.961 -25.906 -3.836 1 97.5 93 GLY A CA 1
ATOM 664 C C . GLY A 1 93 ? 8.367 -27.281 -3.566 1 97.5 93 GLY A C 1
ATOM 665 O O . GLY A 1 93 ? 8.859 -28.016 -2.711 1 97.5 93 GLY A O 1
ATOM 666 N N . HIS A 1 94 ? 7.266 -27.641 -4.254 1 97.5 94 HIS A N 1
ATOM 667 C CA . HIS A 1 94 ? 6.617 -28.938 -4.059 1 97.5 94 HIS A CA 1
ATOM 668 C C . HIS A 1 94 ? 7.297 -30.031 -4.887 1 97.5 94 HIS A C 1
ATOM 670 O O . HIS A 1 94 ? 6.859 -30.328 -5.996 1 97.5 94 HIS A O 1
ATOM 676 N N . LYS A 1 95 ? 8.25 -30.609 -4.254 1 97.31 95 LYS A N 1
ATOM 677 C CA . LYS A 1 95 ? 9.102 -31.578 -4.938 1 97.31 95 LYS A CA 1
ATOM 678 C C . LYS A 1 95 ? 8.297 -32.781 -5.43 1 97.31 95 LYS A C 1
ATOM 680 O O . LYS A 1 95 ? 8.461 -33.219 -6.57 1 97.31 95 LYS A O 1
ATOM 685 N N . GLN A 1 96 ? 7.438 -33.219 -4.543 1 97.88 96 GLN A N 1
ATOM 686 C CA . GLN A 1 96 ? 6.668 -34.406 -4.898 1 97.88 96 GLN A CA 1
ATOM 687 C C . GLN A 1 96 ? 5.699 -34.125 -6.039 1 97.88 96 GLN A C 1
ATOM 689 O O . GLN A 1 96 ? 5.551 -34.938 -6.957 1 97.88 96 GLN A O 1
ATOM 694 N N . VAL A 1 97 ? 5.105 -32.969 -6.031 1 98.44 97 VAL A N 1
ATOM 695 C CA . VAL A 1 97 ? 4.195 -32.562 -7.105 1 98.44 97 VAL A CA 1
ATOM 696 C C . VAL A 1 97 ? 4.977 -32.375 -8.406 1 98.44 97 VAL A C 1
ATOM 698 O O . VAL A 1 97 ? 4.559 -32.875 -9.461 1 98.44 97 VAL A O 1
ATOM 701 N N . ALA A 1 98 ? 6.133 -31.766 -8.336 1 98.38 98 ALA A N 1
ATOM 702 C CA . ALA A 1 98 ? 6.973 -31.609 -9.516 1 98.38 98 ALA A CA 1
ATOM 703 C C . ALA A 1 98 ? 7.344 -32.969 -10.109 1 98.38 98 ALA A C 1
ATOM 705 O O . ALA A 1 98 ? 7.254 -33.156 -11.328 1 98.38 98 ALA A O 1
ATOM 706 N N . ARG A 1 99 ? 7.668 -33.875 -9.242 1 98.19 99 ARG A N 1
ATOM 707 C CA . ARG A 1 99 ? 8.031 -35.188 -9.695 1 98.19 99 ARG A CA 1
ATOM 708 C C . ARG A 1 99 ? 6.848 -35.875 -10.375 1 98.19 99 ARG A C 1
ATOM 710 O O . ARG A 1 99 ? 7.008 -36.5 -11.43 1 98.19 99 ARG A O 1
ATOM 717 N N . MET A 1 100 ? 5.672 -35.719 -9.805 1 98.06 100 MET A N 1
ATOM 718 C CA . MET A 1 100 ? 4.465 -36.312 -10.375 1 98.06 100 MET A CA 1
ATOM 719 C C . MET A 1 100 ? 4.18 -35.75 -11.758 1 98.06 100 MET A C 1
ATOM 721 O O . MET A 1 100 ? 3.854 -36.5 -12.688 1 98.06 100 MET A O 1
ATOM 725 N N . LEU A 1 101 ? 4.332 -34.531 -11.852 1 98.62 101 LEU A N 1
ATOM 726 C CA . LEU A 1 101 ? 4.062 -33.844 -13.117 1 98.62 101 LEU A CA 1
ATOM 727 C C . LEU A 1 101 ? 5.066 -34.281 -14.188 1 98.62 101 LEU A C 1
ATOM 729 O O . LEU A 1 101 ? 4.691 -34.531 -15.328 1 98.62 101 LEU A O 1
ATOM 733 N N . LEU A 1 102 ? 6.355 -34.344 -13.766 1 98.38 102 LEU A N 1
ATOM 734 C CA . LEU A 1 102 ? 7.387 -34.781 -14.695 1 98.38 102 LEU A CA 1
ATOM 735 C C . LEU A 1 102 ? 7.137 -36.219 -15.141 1 98.38 102 LEU A C 1
ATOM 737 O O . LEU A 1 102 ? 7.289 -36.562 -16.328 1 98.38 102 LEU A O 1
ATOM 741 N N . HIS A 1 103 ? 6.711 -37.094 -14.195 1 97.94 103 HIS A N 1
ATOM 742 C CA . HIS A 1 103 ? 6.387 -38.469 -14.516 1 97.94 103 HIS A CA 1
ATOM 743 C C . HIS A 1 103 ? 5.191 -38.531 -15.461 1 97.94 103 HIS A C 1
ATOM 745 O O . HIS A 1 103 ? 5.102 -39.469 -16.281 1 97.94 103 HIS A O 1
ATOM 751 N N . ALA A 1 104 ? 4.293 -37.531 -15.344 1 98.12 104 ALA A N 1
ATOM 752 C CA . ALA A 1 104 ? 3.088 -37.5 -16.172 1 98.12 104 ALA A CA 1
ATOM 753 C C . ALA A 1 104 ? 3.371 -36.875 -17.531 1 98.12 104 ALA A C 1
ATOM 755 O O . ALA A 1 104 ? 2.477 -36.781 -18.375 1 98.12 104 ALA A O 1
ATOM 756 N N . GLY A 1 105 ? 4.621 -36.438 -17.766 1 97.69 105 GLY A N 1
ATOM 757 C CA . GLY A 1 105 ? 5 -36 -19.094 1 97.69 105 GLY A CA 1
ATOM 758 C C . GLY A 1 105 ? 5.121 -34.469 -19.188 1 97.69 105 GLY A C 1
ATOM 759 O O . GLY A 1 105 ? 5.113 -33.906 -20.281 1 97.69 105 GLY A O 1
ATOM 760 N N . ALA A 1 106 ? 5.277 -33.75 -18.062 1 97.88 106 ALA A N 1
ATOM 761 C CA . ALA A 1 106 ? 5.422 -32.312 -18.078 1 97.88 106 ALA A CA 1
ATOM 762 C C . ALA A 1 106 ? 6.699 -31.891 -18.812 1 97.88 106 ALA A C 1
ATOM 764 O O . ALA A 1 106 ? 7.75 -32.5 -18.641 1 97.88 106 ALA A O 1
ATOM 765 N N . GLU A 1 107 ? 6.703 -30.844 -19.641 1 97.06 107 GLU A N 1
ATOM 766 C CA . GLU A 1 107 ? 7.875 -30.312 -20.328 1 97.06 107 GLU A CA 1
ATOM 767 C C . GLU A 1 107 ? 8.758 -29.5 -19.375 1 97.06 107 GLU A C 1
ATOM 769 O O . GLU A 1 107 ? 8.375 -28.422 -18.938 1 97.06 107 GLU A O 1
ATOM 774 N N . VAL A 1 108 ? 9.922 -29.953 -19.172 1 97.25 108 VAL A N 1
ATOM 775 C CA . VAL A 1 108 ? 10.781 -29.438 -18.109 1 97.25 108 VAL A CA 1
ATOM 776 C C . VAL A 1 108 ? 11.273 -28.031 -18.484 1 97.25 108 VAL A C 1
ATOM 778 O O . VAL A 1 108 ? 11.531 -27.203 -17.609 1 97.25 108 VAL A O 1
ATOM 781 N N . ASN A 1 109 ? 11.344 -27.719 -19.766 1 96 109 ASN A N 1
ATOM 782 C CA . ASN A 1 109 ? 11.883 -26.438 -20.219 1 96 109 ASN A CA 1
ATOM 783 C C . ASN A 1 109 ? 10.781 -25.531 -20.75 1 96 109 ASN A C 1
ATOM 785 O O . ASN A 1 109 ? 11.055 -24.578 -21.5 1 96 109 ASN A O 1
ATOM 789 N N . ALA A 1 110 ? 9.531 -25.922 -20.391 1 93.5 110 ALA A N 1
ATOM 790 C CA . ALA A 1 110 ? 8.414 -25.078 -20.812 1 93.5 110 ALA A CA 1
ATOM 791 C C . ALA A 1 110 ? 8.562 -23.656 -20.266 1 93.5 110 ALA A C 1
ATOM 793 O O . ALA A 1 110 ? 8.961 -23.469 -19.125 1 93.5 110 ALA A O 1
ATOM 794 N N . GLN A 1 111 ? 8.234 -22.703 -21.156 1 88.56 111 GLN A N 1
ATOM 795 C CA . GLN A 1 111 ? 8.281 -21.297 -20.734 1 88.56 111 GLN A CA 1
ATOM 796 C C . GLN A 1 111 ? 6.961 -20.875 -20.094 1 88.56 111 GLN A C 1
ATOM 798 O O . GLN A 1 111 ? 5.91 -21.438 -20.391 1 88.56 111 GLN A O 1
ATOM 803 N N . GLY A 1 112 ? 7.117 -19.953 -19.094 1 80.88 112 GLY A N 1
ATOM 804 C CA . GLY A 1 112 ? 5.91 -19.422 -18.469 1 80.88 112 GLY A CA 1
ATOM 805 C C . GLY A 1 112 ? 6.168 -18.781 -17.125 1 80.88 112 GLY A C 1
ATOM 806 O O . GLY A 1 112 ? 7.266 -18.906 -16.578 1 80.88 112 GLY A O 1
ATOM 807 N N . GLY A 1 113 ? 5.184 -17.953 -16.719 1 79.69 113 GLY A N 1
ATOM 808 C CA . GLY A 1 113 ? 5.273 -17.312 -15.414 1 79.69 113 GLY A CA 1
ATOM 809 C C . GLY A 1 113 ? 6.215 -16.125 -15.398 1 79.69 113 GLY A C 1
ATOM 810 O O . GLY A 1 113 ? 6.875 -15.836 -16.406 1 79.69 113 GLY A O 1
ATOM 811 N N . GLN A 1 114 ? 6.301 -15.539 -14.336 1 79.06 114 GLN A N 1
ATOM 812 C CA . GLN A 1 114 ? 7.066 -14.305 -14.172 1 79.06 114 GLN A CA 1
ATOM 813 C C . GLN A 1 114 ? 8.562 -14.578 -14.25 1 79.06 114 GLN A C 1
ATOM 815 O O . GLN A 1 114 ? 9.336 -13.719 -14.664 1 79.06 114 GLN A O 1
ATOM 820 N N . PHE A 1 115 ? 9.023 -15.812 -13.914 1 85.12 115 PHE A N 1
ATOM 821 C CA . PHE A 1 115 ? 10.453 -16.094 -13.828 1 85.12 115 PHE A CA 1
ATOM 822 C C . PHE A 1 115 ? 10.938 -16.812 -15.078 1 85.12 115 PHE A C 1
ATOM 824 O O . PHE A 1 115 ? 12.133 -17.078 -15.227 1 85.12 115 PHE A O 1
ATOM 831 N N . GLY A 1 116 ? 10.07 -17.078 -15.992 1 85.88 116 GLY A N 1
ATOM 832 C CA . GLY A 1 116 ? 10.461 -17.656 -17.281 1 85.88 116 GLY A CA 1
ATOM 833 C C . GLY A 1 116 ? 10.258 -19.156 -17.359 1 85.88 116 GLY A C 1
ATOM 834 O O . GLY A 1 116 ? 9.656 -19.656 -18.297 1 85.88 116 GLY A O 1
ATOM 835 N N . ASN A 1 117 ? 10.867 -19.875 -16.297 1 92.5 117 ASN A N 1
ATOM 836 C CA . ASN A 1 117 ? 10.703 -21.328 -16.312 1 92.5 117 ASN A CA 1
ATOM 837 C C . ASN A 1 117 ? 10.805 -21.922 -14.906 1 92.5 117 ASN A C 1
ATOM 839 O O . ASN A 1 117 ? 11.102 -21.203 -13.945 1 92.5 117 ASN A O 1
ATOM 843 N N . ALA A 1 118 ? 10.609 -23.203 -14.781 1 96 118 ALA A N 1
ATOM 844 C CA . ALA A 1 118 ? 10.523 -23.906 -13.5 1 96 118 ALA A CA 1
ATOM 845 C C . ALA A 1 118 ? 11.859 -23.875 -12.773 1 96 118 ALA A C 1
ATOM 847 O O . ALA A 1 118 ? 11.906 -23.719 -11.547 1 96 118 ALA A O 1
ATOM 848 N N . LEU A 1 119 ? 12.977 -23.938 -13.516 1 97.19 119 LEU A N 1
ATOM 849 C CA . LEU A 1 119 ? 14.289 -23.969 -12.875 1 97.19 119 LEU A CA 1
ATOM 850 C C . LEU A 1 119 ? 14.617 -22.609 -12.25 1 97.19 119 LEU A C 1
ATOM 852 O O . LEU A 1 119 ? 15.141 -22.547 -11.133 1 97.19 119 LEU A O 1
ATOM 856 N N . GLN A 1 120 ? 14.336 -21.641 -12.984 1 94.75 120 GLN A N 1
ATOM 857 C CA . GLN A 1 120 ? 14.625 -20.312 -12.492 1 94.75 120 GLN A CA 1
ATOM 858 C C . GLN A 1 120 ? 13.852 -20 -11.211 1 94.75 120 GLN A C 1
ATOM 860 O O . GLN A 1 120 ? 14.414 -19.5 -10.242 1 94.75 120 GLN A O 1
ATOM 865 N N . VAL A 1 121 ? 12.594 -20.359 -11.211 1 94.75 121 VAL A N 1
ATOM 866 C CA . VAL A 1 121 ? 11.797 -20.047 -10.031 1 94.75 121 VAL A CA 1
ATOM 867 C C . VAL A 1 121 ? 12.234 -20.938 -8.867 1 94.75 121 VAL A C 1
ATOM 869 O O . VAL A 1 121 ? 12.289 -20.469 -7.723 1 94.75 121 VAL A O 1
ATOM 872 N N . ALA A 1 122 ? 12.578 -22.141 -9.102 1 96.88 122 ALA A N 1
ATOM 873 C CA . ALA A 1 122 ? 13.086 -23.016 -8.055 1 96.88 122 ALA A CA 1
ATOM 874 C C . ALA A 1 122 ? 14.398 -22.5 -7.488 1 96.88 122 ALA A C 1
ATOM 876 O O . ALA A 1 122 ? 14.641 -22.578 -6.281 1 96.88 122 ALA A O 1
ATOM 877 N N . SER A 1 123 ? 15.258 -22 -8.344 1 96.94 123 SER A N 1
ATOM 878 C CA . SER A 1 123 ? 16.547 -21.438 -7.949 1 96.94 123 SER A CA 1
ATOM 879 C C . SER A 1 123 ? 16.375 -20.188 -7.105 1 96.94 123 SER A C 1
ATOM 881 O O . SER A 1 123 ? 17.062 -20 -6.105 1 96.94 123 SER A O 1
ATOM 883 N N . TRP A 1 124 ? 15.492 -19.438 -7.543 1 94.38 124 TRP A N 1
ATOM 884 C CA . TRP A 1 124 ? 15.195 -18.203 -6.812 1 94.38 124 TRP A CA 1
ATOM 885 C C . TRP A 1 124 ? 14.688 -18.516 -5.406 1 94.38 124 TRP A C 1
ATOM 887 O O . TRP A 1 124 ? 15.109 -17.875 -4.438 1 94.38 124 TRP A O 1
ATOM 897 N N . GLU A 1 125 ? 13.789 -19.531 -5.328 1 96.06 125 GLU A N 1
ATOM 898 C CA . GLU A 1 125 ? 13.211 -19.891 -4.039 1 96.06 125 GLU A CA 1
ATOM 899 C C . GLU A 1 125 ? 14.188 -20.703 -3.199 1 96.06 125 GLU A C 1
ATOM 901 O O . GLU A 1 125 ? 13.984 -20.875 -1.995 1 96.06 125 GLU A O 1
ATOM 906 N N . GLY A 1 126 ? 15.203 -21.156 -3.744 1 96.81 126 GLY A N 1
ATOM 907 C CA . GLY A 1 126 ? 16.203 -21.938 -3.027 1 96.81 126 GLY A CA 1
ATOM 908 C C . GLY A 1 126 ? 15.789 -23.375 -2.803 1 96.81 126 GLY A C 1
ATOM 909 O O . GLY A 1 126 ? 16.25 -24.016 -1.854 1 96.81 126 GLY A O 1
ATOM 910 N N . HIS A 1 127 ? 14.828 -23.859 -3.66 1 97.38 127 HIS A N 1
ATOM 911 C CA . HIS A 1 127 ? 14.398 -25.25 -3.559 1 97.38 127 HIS A CA 1
ATOM 912 C C . HIS A 1 127 ? 15.414 -26.188 -4.207 1 97.38 127 HIS A C 1
ATOM 914 O O . HIS A 1 127 ? 15.242 -26.594 -5.359 1 97.38 127 HIS A O 1
ATOM 920 N N . GLU A 1 128 ? 16.344 -26.578 -3.404 1 97.25 128 GLU A N 1
ATOM 921 C CA . GLU A 1 128 ? 17.484 -27.344 -3.879 1 97.25 128 GLU A CA 1
ATOM 922 C C . GLU A 1 128 ? 17.047 -28.672 -4.5 1 97.25 128 GLU A C 1
ATOM 924 O O . GLU A 1 128 ? 17.484 -29.031 -5.594 1 97.25 128 GLU A O 1
ATOM 929 N N . GLN A 1 129 ? 16.109 -29.281 -3.83 1 97.5 129 GLN A N 1
ATOM 930 C CA . GLN A 1 129 ? 15.68 -30.594 -4.289 1 97.5 129 GLN A CA 1
ATOM 931 C C . GLN A 1 129 ? 14.867 -30.484 -5.574 1 97.5 129 GLN A C 1
ATOM 933 O O . GLN A 1 129 ? 14.992 -31.328 -6.469 1 97.5 129 GLN A O 1
ATOM 938 N N . VAL A 1 130 ? 14.07 -29.453 -5.68 1 98.06 130 VAL A N 1
ATOM 939 C CA . VAL A 1 130 ? 13.281 -29.234 -6.891 1 98.06 130 VAL A CA 1
ATOM 940 C C . VAL A 1 130 ? 14.211 -28.875 -8.047 1 98.06 130 VAL A C 1
ATOM 942 O O . VAL A 1 130 ? 14.094 -29.422 -9.148 1 98.06 130 VAL A O 1
ATOM 945 N N . ALA A 1 131 ? 15.172 -27.984 -7.793 1 97.94 131 ALA A N 1
ATOM 946 C CA . ALA A 1 131 ? 16.141 -27.609 -8.82 1 97.94 131 ALA A CA 1
ATOM 947 C C . ALA A 1 131 ? 16.906 -28.844 -9.32 1 97.94 131 ALA A C 1
ATOM 949 O O . ALA A 1 131 ? 17.047 -29.031 -10.531 1 97.94 131 ALA A O 1
ATOM 950 N N . LYS A 1 132 ? 17.281 -29.656 -8.359 1 97.75 132 LYS A N 1
ATOM 951 C CA . LYS A 1 132 ? 18.016 -30.875 -8.727 1 97.75 132 LYS A CA 1
ATOM 952 C C . LYS A 1 132 ? 17.141 -31.797 -9.578 1 97.75 132 LYS A C 1
ATOM 954 O O . LYS A 1 132 ? 17.594 -32.312 -10.594 1 97.75 132 LYS A O 1
ATOM 959 N N . THR A 1 133 ? 15.906 -31.938 -9.148 1 97.88 133 THR A N 1
ATOM 960 C CA . THR A 1 133 ? 14.961 -32.781 -9.883 1 97.88 133 THR A CA 1
ATOM 961 C C . THR A 1 133 ? 14.766 -32.25 -11.305 1 97.88 133 THR A C 1
ATOM 963 O O . THR A 1 133 ? 14.75 -33.031 -12.258 1 97.88 133 THR A O 1
ATOM 966 N N . LEU A 1 134 ? 14.688 -31.016 -11.492 1 98.31 134 LEU A N 1
ATOM 967 C CA . LEU A 1 134 ? 14.508 -30.391 -12.805 1 98.31 134 LEU A CA 1
ATOM 968 C C . LEU A 1 134 ? 15.75 -30.562 -13.664 1 98.31 134 LEU A C 1
ATOM 970 O O . LEU A 1 134 ? 15.648 -30.891 -14.852 1 98.31 134 LEU A O 1
ATOM 974 N N . LEU A 1 135 ? 16.922 -30.359 -13.055 1 97.69 135 LEU A N 1
ATOM 975 C CA . LEU A 1 135 ? 18.172 -30.531 -13.781 1 97.69 135 LEU A CA 1
ATOM 976 C C . LEU A 1 135 ? 18.344 -31.984 -14.227 1 97.69 135 LEU A C 1
ATOM 978 O O . LEU A 1 135 ? 18.734 -32.25 -15.359 1 97.69 135 LEU A O 1
ATOM 982 N N . ASP A 1 136 ? 17.984 -32.969 -13.305 1 97.25 136 ASP A N 1
ATOM 983 C CA . ASP A 1 136 ? 18.031 -34.375 -13.633 1 97.25 136 ASP A CA 1
ATOM 984 C C . ASP A 1 136 ? 17.094 -34.719 -14.781 1 97.25 136 ASP A C 1
ATOM 986 O O . ASP A 1 136 ? 17.344 -35.656 -15.547 1 97.25 136 ASP A O 1
ATOM 990 N N . ALA A 1 137 ? 16.031 -33.906 -14.914 1 97.75 137 ALA A N 1
ATOM 991 C CA . ALA A 1 137 ? 15.023 -34.156 -15.938 1 97.75 137 ALA A CA 1
ATOM 992 C C . ALA A 1 137 ? 15.375 -33.438 -17.234 1 97.75 137 ALA A C 1
ATOM 994 O O . ALA A 1 137 ? 14.633 -33.531 -18.219 1 97.75 137 ALA A O 1
ATOM 995 N N . GLY A 1 138 ? 16.5 -32.656 -17.266 1 97.12 138 GLY A N 1
ATOM 996 C CA . GLY A 1 138 ? 16.984 -32.094 -18.516 1 97.12 138 GLY A CA 1
ATOM 997 C C . GLY A 1 138 ? 16.734 -30.609 -18.625 1 97.12 138 GLY A C 1
ATOM 998 O O . GLY A 1 138 ? 16.766 -30.047 -19.734 1 97.12 138 GLY A O 1
ATOM 999 N N . ALA A 1 139 ? 16.531 -29.891 -17.531 1 97.44 139 ALA A N 1
ATOM 1000 C CA . ALA A 1 139 ? 16.328 -28.453 -17.547 1 97.44 139 ALA A CA 1
ATOM 1001 C C . ALA A 1 139 ? 17.578 -27.734 -18.062 1 97.44 139 ALA A C 1
ATOM 1003 O O . ALA A 1 139 ? 18.703 -28.109 -17.719 1 97.44 139 ALA A O 1
ATOM 1004 N N . LYS A 1 140 ? 17.453 -26.672 -18.906 1 96.69 140 LYS A N 1
ATOM 1005 C CA . LYS A 1 140 ? 18.547 -25.891 -19.453 1 96.69 140 LYS A CA 1
ATOM 1006 C C . LYS A 1 140 ? 19.047 -24.859 -18.438 1 96.69 140 LYS A C 1
ATOM 1008 O O . LYS A 1 140 ? 18.359 -23.875 -18.156 1 96.69 140 LYS A O 1
ATOM 1013 N N . VAL A 1 141 ? 20.25 -25.047 -18 1 96.31 141 VAL A N 1
ATOM 1014 C CA . VAL A 1 141 ? 20.797 -24.297 -16.875 1 96.31 141 VAL A CA 1
ATOM 1015 C C . VAL A 1 141 ? 21 -22.828 -17.281 1 96.31 141 VAL A C 1
ATOM 1017 O O . VAL A 1 141 ? 20.891 -21.938 -16.438 1 96.31 141 VAL A O 1
ATOM 1020 N N . ASN A 1 142 ? 21.219 -22.547 -18.562 1 95.69 142 ASN A N 1
ATOM 1021 C CA . ASN A 1 142 ? 21.531 -21.188 -19.016 1 95.69 142 ASN A CA 1
ATOM 1022 C C . ASN A 1 142 ? 20.359 -20.578 -19.766 1 95.69 142 ASN A C 1
ATOM 1024 O O . ASN A 1 142 ? 20.531 -19.609 -20.516 1 95.69 142 ASN A O 1
ATOM 1028 N N . ALA A 1 143 ? 19.203 -21.281 -19.562 1 91.88 143 ALA A N 1
ATOM 1029 C CA . ALA A 1 143 ? 18.016 -20.703 -20.203 1 91.88 143 ALA A CA 1
ATOM 1030 C C . ALA A 1 143 ? 17.781 -19.281 -19.719 1 91.88 143 ALA A C 1
ATOM 1032 O O . ALA A 1 143 ? 17.922 -18.984 -18.516 1 91.88 143 ALA A O 1
ATOM 1033 N N . GLN A 1 144 ? 17.5 -18.406 -20.703 1 87.25 144 GLN A N 1
ATOM 1034 C CA . GLN A 1 144 ? 17.281 -17 -20.375 1 87.25 144 GLN A CA 1
ATOM 1035 C C . GLN A 1 144 ? 15.797 -16.688 -20.266 1 87.25 144 GLN A C 1
ATOM 1037 O O . GLN A 1 144 ? 14.961 -17.391 -20.844 1 87.25 144 GLN A O 1
ATOM 1042 N N . GLY A 1 145 ? 15.555 -15.672 -19.375 1 78.75 145 GLY A N 1
ATOM 1043 C CA . GLY A 1 145 ? 14.188 -15.211 -19.234 1 78.75 145 GLY A CA 1
ATOM 1044 C C . GLY A 1 145 ? 13.828 -14.82 -17.812 1 78.75 145 GLY A C 1
ATOM 1045 O O . GLY A 1 145 ? 14.633 -15.016 -16.891 1 78.75 145 GLY A O 1
ATOM 1046 N N . GLY A 1 146 ? 12.688 -14.07 -17.672 1 78.12 146 GLY A N 1
ATOM 1047 C CA . GLY A 1 146 ? 12.172 -13.711 -16.359 1 78.12 146 GLY A CA 1
ATOM 1048 C C . GLY A 1 146 ? 12.836 -12.484 -15.766 1 78.12 146 GLY A C 1
ATOM 1049 O O . GLY A 1 146 ? 13.68 -11.859 -16.406 1 78.12 146 GLY A O 1
ATOM 1050 N N . HIS A 1 147 ? 12.547 -12.227 -14.539 1 81.5 147 HIS A N 1
ATOM 1051 C CA . HIS A 1 147 ? 12.969 -11.023 -13.828 1 81.5 147 HIS A CA 1
ATOM 1052 C C . HIS A 1 147 ? 14.469 -11.039 -13.562 1 81.5 147 HIS A C 1
ATOM 1054 O O . HIS A 1 147 ? 15.125 -9.992 -13.586 1 81.5 147 HIS A O 1
ATOM 1060 N N . PHE A 1 148 ? 15.141 -12.211 -13.406 1 84.62 148 PHE A N 1
ATOM 1061 C CA . PHE A 1 148 ? 16.531 -12.305 -12.984 1 84.62 148 PHE A CA 1
ATOM 1062 C C . PHE A 1 148 ? 17.422 -12.703 -14.156 1 84.62 148 PHE A C 1
ATOM 1064 O O . PHE A 1 148 ? 18.656 -12.711 -14.039 1 84.62 148 PHE A O 1
ATOM 1071 N N . GLY A 1 149 ? 16.891 -12.969 -15.32 1 86 149 GLY A N 1
ATOM 1072 C CA . GLY A 1 149 ? 17.672 -13.305 -16.516 1 86 149 GLY A CA 1
ATOM 1073 C C . GLY A 1 149 ? 17.969 -14.789 -16.625 1 86 149 GLY A C 1
ATOM 1074 O O . GLY A 1 149 ? 17.859 -15.375 -17.703 1 86 149 GLY A O 1
ATOM 1075 N N . ASN A 1 150 ? 18.484 -15.367 -15.438 1 91.88 150 ASN A N 1
ATOM 1076 C CA . ASN A 1 150 ? 18.766 -16.797 -15.453 1 91.88 150 ASN A CA 1
ATOM 1077 C C . ASN A 1 150 ? 18.75 -17.391 -14.047 1 91.88 150 ASN A C 1
ATOM 1079 O O . ASN A 1 150 ? 18.594 -16.656 -13.062 1 91.88 150 ASN A O 1
ATOM 1083 N N . ALA A 1 151 ? 18.938 -18.688 -13.953 1 95.44 151 ALA A N 1
ATOM 1084 C CA . ALA A 1 151 ? 18.797 -19.422 -12.695 1 95.44 151 ALA A CA 1
ATOM 1085 C C . ALA A 1 151 ? 19.922 -19.062 -11.734 1 95.44 151 ALA A C 1
ATOM 1087 O O . ALA A 1 151 ? 19.719 -19 -10.516 1 95.44 151 ALA A O 1
ATOM 1088 N N . LEU A 1 152 ? 21.094 -18.75 -12.273 1 97.25 152 LEU A N 1
ATOM 1089 C CA . LEU A 1 152 ? 22.234 -18.422 -11.422 1 97.25 152 LEU A CA 1
ATOM 1090 C C . LEU A 1 152 ? 22.031 -17.094 -10.711 1 97.25 152 LEU A C 1
ATOM 1092 O O . LEU A 1 152 ? 22.297 -16.984 -9.516 1 97.25 152 LEU A O 1
ATOM 1096 N N . GLN A 1 153 ? 21.625 -16.219 -11.516 1 94.88 153 GLN A N 1
ATOM 1097 C CA . GLN A 1 153 ? 21.312 -14.906 -10.938 1 94.88 153 GLN A CA 1
ATOM 1098 C C . GLN A 1 153 ? 20.234 -15.016 -9.867 1 94.88 153 GLN A C 1
ATOM 1100 O O . GLN A 1 153 ? 20.359 -14.438 -8.789 1 94.88 153 GLN A O 1
ATOM 1105 N N . ALA A 1 154 ? 19.203 -15.797 -10.141 1 93.75 154 ALA A N 1
ATOM 1106 C CA . ALA A 1 154 ? 18.094 -15.977 -9.203 1 93.75 154 ALA A CA 1
ATOM 1107 C C . ALA A 1 154 ? 18.578 -16.594 -7.895 1 93.75 154 ALA A C 1
ATOM 1109 O O . ALA A 1 154 ? 18.25 -16.109 -6.809 1 93.75 154 ALA A O 1
ATOM 1110 N N . ALA A 1 155 ? 19.406 -17.547 -7.957 1 96.81 155 ALA A N 1
ATOM 1111 C CA . ALA A 1 155 ? 19.938 -18.234 -6.777 1 96.81 155 ALA A CA 1
ATOM 1112 C C . ALA A 1 155 ? 20.875 -17.328 -5.988 1 96.81 155 ALA A C 1
ATOM 1114 O O . ALA A 1 155 ? 20.906 -17.375 -4.758 1 96.81 155 ALA A O 1
ATOM 1115 N N . SER A 1 156 ? 21.641 -16.516 -6.664 1 97.06 156 SER A N 1
ATOM 1116 C CA . SER A 1 156 ? 22.609 -15.625 -6.043 1 97.06 156 SER A CA 1
ATOM 1117 C C . SER A 1 156 ? 21.922 -14.5 -5.262 1 97.06 156 SER A C 1
ATOM 1119 O O . SER A 1 156 ? 22.406 -14.086 -4.211 1 97.06 156 SER A O 1
ATOM 1121 N N . PHE A 1 157 ? 20.875 -14.141 -5.777 1 93.81 157 PHE A N 1
ATOM 1122 C CA . PHE A 1 157 ? 20.125 -13.055 -5.156 1 93.81 157 PHE A CA 1
ATOM 1123 C C . PHE A 1 157 ? 19.703 -13.422 -3.742 1 93.81 157 PHE A C 1
ATOM 1125 O O . PHE A 1 157 ? 19.859 -12.625 -2.811 1 93.81 157 PHE A O 1
ATOM 1132 N N . ARG A 1 158 ? 19.203 -14.602 -3.549 1 93.94 158 ARG A N 1
ATOM 1133 C CA . ARG A 1 158 ? 18.672 -15 -2.246 1 93.94 158 ARG A CA 1
ATOM 1134 C C . ARG A 1 158 ? 19.75 -15.695 -1.413 1 93.94 158 ARG A C 1
ATOM 1136 O O . ARG A 1 158 ? 19.484 -16.125 -0.291 1 93.94 158 ARG A O 1
ATOM 1143 N N . GLY A 1 159 ? 20.922 -15.836 -1.962 1 97.06 159 GLY A N 1
ATOM 1144 C CA . GLY A 1 159 ? 22.047 -16.359 -1.209 1 97.06 159 GLY A CA 1
ATOM 1145 C C . GLY A 1 159 ? 22.016 -17.875 -1.066 1 97.06 159 GLY A C 1
ATOM 1146 O O . GLY A 1 159 ? 22.422 -18.406 -0.034 1 97.06 159 GLY A O 1
ATOM 1147 N N . HIS A 1 160 ? 21.453 -18.578 -2.055 1 97.31 160 HIS A N 1
ATOM 1148 C CA . HIS A 1 160 ? 21.391 -20.031 -2.02 1 97.31 160 HIS A CA 1
ATOM 1149 C C . HIS A 1 160 ? 22.688 -20.656 -2.527 1 97.31 160 HIS A C 1
ATOM 1151 O O . HIS A 1 160 ? 22.781 -21.047 -3.693 1 97.31 160 HIS A O 1
ATOM 1157 N N . GLU A 1 161 ? 23.578 -20.859 -1.601 1 97.5 161 GLU A N 1
ATOM 1158 C CA . GLU A 1 161 ? 24.953 -21.25 -1.907 1 97.5 161 GLU A CA 1
ATOM 1159 C C . GLU A 1 161 ? 24.984 -22.609 -2.598 1 97.5 161 GLU A C 1
ATOM 1161 O O . GLU A 1 161 ? 25.688 -22.797 -3.584 1 97.5 161 GLU A O 1
ATOM 1166 N N . GLN A 1 162 ? 24.141 -23.484 -2.09 1 97.31 162 GLN A N 1
ATOM 1167 C CA . GLN A 1 162 ? 24.156 -24.844 -2.637 1 97.31 162 GLN A CA 1
ATOM 1168 C C . GLN A 1 162 ? 23.594 -24.859 -4.055 1 97.31 162 GLN A C 1
ATOM 1170 O O . GLN A 1 162 ? 24.109 -25.562 -4.926 1 97.31 162 GLN A O 1
ATOM 1175 N N . VAL A 1 163 ? 22.594 -24.078 -4.285 1 98 163 VAL A N 1
ATOM 1176 C CA . VAL A 1 163 ? 22 -24.016 -5.613 1 98 163 VAL A CA 1
ATOM 1177 C C . VAL A 1 163 ? 22.969 -23.344 -6.586 1 98 163 VAL A C 1
ATOM 1179 O O . VAL A 1 163 ? 23.156 -23.812 -7.715 1 98 163 VAL A O 1
ATOM 1182 N N . VAL A 1 164 ? 23.672 -22.312 -6.098 1 98.19 164 VAL A N 1
ATOM 1183 C CA . VAL A 1 164 ? 24.672 -21.625 -6.914 1 98.19 164 VAL A CA 1
ATOM 1184 C C . VAL A 1 164 ? 25.766 -22.594 -7.332 1 98.19 164 VAL A C 1
ATOM 1186 O O . VAL A 1 164 ? 26.094 -22.703 -8.516 1 98.19 164 VAL A O 1
ATOM 1189 N N . LYS A 1 165 ? 26.234 -23.328 -6.359 1 97.81 165 LYS A N 1
ATOM 1190 C CA . LYS A 1 165 ? 27.281 -24.297 -6.645 1 97.81 165 LYS A CA 1
ATOM 1191 C C . LYS A 1 165 ? 26.797 -25.359 -7.629 1 97.81 165 LYS A C 1
ATOM 1193 O O . LYS A 1 165 ? 27.516 -25.703 -8.578 1 97.81 165 LYS A O 1
ATOM 1198 N N . MET A 1 166 ? 25.594 -25.797 -7.414 1 97.69 166 MET A N 1
ATOM 1199 C CA . MET A 1 166 ? 25 -26.828 -8.273 1 97.69 166 MET A CA 1
ATOM 1200 C C . MET A 1 166 ? 24.859 -26.312 -9.703 1 97.69 166 MET A C 1
ATOM 1202 O O . MET A 1 166 ? 25.203 -27.016 -10.656 1 97.69 166 MET A O 1
ATOM 1206 N N . LEU A 1 167 ? 24.453 -25.141 -9.875 1 98.25 167 LEU A N 1
ATOM 1207 C CA . LEU A 1 167 ? 24.25 -24.547 -11.195 1 98.25 167 LEU A CA 1
ATOM 1208 C C . LEU A 1 167 ? 25.594 -24.344 -11.898 1 98.25 167 LEU A C 1
ATOM 1210 O O . LEU A 1 167 ? 25.719 -24.641 -13.094 1 98.25 167 LEU A O 1
ATOM 1214 N N . LEU A 1 168 ? 26.562 -23.875 -11.125 1 97.94 168 LEU A N 1
ATOM 1215 C CA . LEU A 1 168 ? 27.891 -23.688 -11.703 1 97.94 168 LEU A CA 1
ATOM 1216 C C . LEU A 1 168 ? 28.484 -25.031 -12.133 1 97.94 168 LEU A C 1
ATOM 1218 O O . LEU A 1 168 ? 29.078 -25.125 -13.211 1 97.94 168 LEU A O 1
ATOM 1222 N N . ASP A 1 169 ? 28.266 -26.109 -11.297 1 97.25 169 ASP A N 1
ATOM 1223 C CA . ASP A 1 169 ? 28.734 -27.453 -11.625 1 97.25 169 ASP A CA 1
ATOM 1224 C C . ASP A 1 169 ? 28.047 -27.969 -12.898 1 97.25 169 ASP A C 1
ATOM 1226 O O . ASP A 1 169 ? 28.625 -28.797 -13.617 1 97.25 169 ASP A O 1
ATOM 1230 N N . GLN A 1 170 ? 26.859 -27.453 -13.188 1 97.31 170 GLN A N 1
ATOM 1231 C CA . GLN A 1 170 ? 26.078 -27.891 -14.344 1 97.31 170 GLN A CA 1
ATOM 1232 C C . GLN A 1 170 ? 26.328 -27 -15.547 1 97.31 170 GLN A C 1
ATOM 1234 O O . GLN A 1 170 ? 25.656 -27.109 -16.578 1 97.31 170 GLN A O 1
ATOM 1239 N N . GLY A 1 171 ? 27.297 -26.062 -15.445 1 96.81 171 GLY A N 1
ATOM 1240 C CA . GLY A 1 171 ? 27.75 -25.312 -16.594 1 96.81 171 GLY A CA 1
ATOM 1241 C C . GLY A 1 171 ? 27.094 -23.938 -16.703 1 96.81 171 GLY A C 1
ATOM 1242 O O . GLY A 1 171 ? 27.047 -23.359 -17.797 1 96.81 171 GLY A O 1
ATOM 1243 N N . ALA A 1 172 ? 26.578 -23.344 -15.609 1 97.31 172 ALA A N 1
ATOM 1244 C CA . ALA A 1 172 ? 25.984 -22.016 -15.633 1 97.31 172 ALA A CA 1
ATOM 1245 C C . ALA A 1 172 ? 27.016 -20.969 -16.031 1 97.31 172 ALA A C 1
ATOM 1247 O O . ALA A 1 172 ? 28.172 -21.016 -15.586 1 97.31 172 ALA A O 1
ATOM 1248 N N . GLU A 1 173 ? 26.703 -19.984 -16.875 1 96.56 173 GLU A N 1
ATOM 1249 C CA . GLU A 1 173 ? 27.578 -18.891 -17.281 1 96.56 173 GLU A CA 1
ATOM 1250 C C . GLU A 1 173 ? 27.672 -17.828 -16.188 1 96.56 173 GLU A C 1
ATOM 1252 O O . GLU A 1 173 ? 26.719 -17.109 -15.914 1 96.56 173 GLU A O 1
ATOM 1257 N N . VAL A 1 174 ? 28.812 -17.656 -15.664 1 97.12 174 VAL A N 1
ATOM 1258 C CA . VAL A 1 174 ? 29.031 -16.859 -14.461 1 97.12 174 VAL A CA 1
ATOM 1259 C C . VAL A 1 174 ? 28.859 -15.375 -14.781 1 97.12 174 VAL A C 1
ATOM 1261 O O . VAL A 1 174 ? 28.438 -14.594 -13.922 1 97.12 174 VAL A O 1
ATOM 1264 N N . ASN A 1 175 ? 29.078 -14.961 -16.031 1 96.31 175 ASN A N 1
ATOM 1265 C CA . ASN A 1 175 ? 29.031 -13.555 -16.406 1 96.31 175 ASN A CA 1
ATOM 1266 C C . ASN A 1 175 ? 27.797 -13.242 -17.25 1 96.31 175 ASN A C 1
ATOM 1268 O O . ASN A 1 175 ? 27.75 -12.234 -17.953 1 96.31 175 ASN A O 1
ATOM 1272 N N . ALA A 1 176 ? 26.875 -14.258 -17.203 1 93.94 176 ALA A N 1
ATOM 1273 C CA . ALA A 1 176 ? 25.641 -14.016 -17.938 1 93.94 176 ALA A CA 1
ATOM 1274 C C . ALA A 1 176 ? 24.953 -12.734 -17.469 1 93.94 176 ALA A C 1
ATOM 1276 O O . ALA A 1 176 ? 24.891 -12.461 -16.266 1 93.94 176 ALA A O 1
ATOM 1277 N N . GLN A 1 177 ? 24.562 -11.938 -18.516 1 89.81 177 GLN A N 1
ATOM 1278 C CA . GLN A 1 177 ? 23.844 -10.695 -18.219 1 89.81 177 GLN A CA 1
ATOM 1279 C C . GLN A 1 177 ? 22.359 -10.836 -18.5 1 89.81 177 GLN A C 1
ATOM 1281 O O . GLN A 1 177 ? 21.938 -11.719 -19.25 1 89.81 177 GLN A O 1
ATOM 1286 N N . GLY A 1 178 ? 21.609 -10.078 -17.75 1 82.06 178 GLY A N 1
ATOM 1287 C CA . GLY A 1 178 ? 20.172 -10.094 -17.953 1 82.06 178 GLY A CA 1
ATOM 1288 C C . GLY A 1 178 ? 19.391 -9.844 -16.688 1 82.06 178 GLY A C 1
ATOM 1289 O O . GLY A 1 178 ? 19.953 -9.789 -15.594 1 82.06 178 GLY A O 1
ATOM 1290 N N . GLY A 1 179 ? 18.109 -9.578 -16.812 1 83 179 GLY A N 1
ATOM 1291 C CA . GLY A 1 179 ? 17.25 -9.32 -15.672 1 83 179 GLY A CA 1
ATOM 1292 C C . GLY A 1 179 ? 17.375 -7.906 -15.133 1 83 179 GLY A C 1
ATOM 1293 O O . GLY A 1 179 ? 18.109 -7.086 -15.695 1 83 179 GLY A O 1
ATOM 1294 N N . GLU A 1 180 ? 16.766 -7.664 -14.078 1 85.81 180 GLU A N 1
ATOM 1295 C CA . GLU A 1 180 ? 16.672 -6.328 -13.5 1 85.81 180 GLU A CA 1
ATOM 1296 C C . GLU A 1 180 ? 17.953 -5.973 -12.758 1 85.81 180 GLU A C 1
ATOM 1298 O O . GLU A 1 180 ? 18.328 -4.797 -12.664 1 85.81 180 GLU A O 1
ATOM 1303 N N . TYR A 1 181 ? 18.781 -7 -12.375 1 86.25 181 TYR A N 1
ATOM 1304 C CA . TYR A 1 181 ? 19.844 -6.719 -11.414 1 86.25 181 TYR A CA 1
ATOM 1305 C C . TYR A 1 181 ? 21.219 -6.895 -12.047 1 86.25 181 TYR A C 1
ATOM 1307 O O . TYR A 1 181 ? 22.234 -6.789 -11.367 1 86.25 181 TYR A O 1
ATOM 1315 N N . GLY A 1 182 ? 21.281 -7.133 -13.344 1 87.31 182 GLY A N 1
ATOM 1316 C CA . GLY A 1 182 ? 22.531 -7.137 -14.094 1 87.31 182 GLY A CA 1
ATOM 1317 C C . GLY A 1 182 ? 23.156 -8.516 -14.188 1 87.31 182 GLY A C 1
ATOM 1318 O O . GLY A 1 182 ? 23.094 -9.164 -15.234 1 87.31 182 GLY A O 1
ATOM 1319 N N . ASN A 1 183 ? 23.812 -8.969 -13.016 1 92.81 183 ASN A N 1
ATOM 1320 C CA . ASN A 1 183 ? 24.469 -10.273 -13.047 1 92.81 183 ASN A CA 1
ATOM 1321 C C . ASN A 1 183 ? 24.547 -10.891 -11.648 1 92.81 183 ASN A C 1
ATOM 1323 O O . ASN A 1 183 ? 24.141 -10.266 -10.664 1 92.81 183 ASN A O 1
ATOM 1327 N N . ALA A 1 184 ? 24.984 -12.102 -11.57 1 96.31 184 ALA A N 1
ATOM 1328 C CA . ALA A 1 184 ? 25 -12.891 -10.344 1 96.31 184 ALA A CA 1
ATOM 1329 C C . ALA A 1 184 ? 25.891 -12.242 -9.281 1 96.31 184 ALA A C 1
ATOM 1331 O O . ALA A 1 184 ? 25.547 -12.258 -8.094 1 96.31 184 ALA A O 1
ATOM 1332 N N . LEU A 1 185 ? 26.969 -11.57 -9.695 1 97.56 185 LEU A N 1
ATOM 1333 C CA . LEU A 1 185 ? 27.891 -10.969 -8.742 1 97.56 185 LEU A CA 1
ATOM 1334 C C . LEU A 1 185 ? 27.266 -9.75 -8.07 1 97.56 185 LEU A C 1
ATOM 1336 O O . LEU A 1 185 ? 27.422 -9.555 -6.863 1 97.56 185 LEU A O 1
ATOM 1340 N N . GLN A 1 186 ? 26.656 -8.992 -8.859 1 95.38 186 GLN A N 1
ATOM 1341 C CA . GLN A 1 186 ? 26 -7.801 -8.328 1 95.38 186 GLN A CA 1
ATOM 1342 C C . GLN A 1 186 ? 24.953 -8.156 -7.281 1 95.38 186 GLN A C 1
ATOM 1344 O O . GLN A 1 186 ? 24.938 -7.594 -6.188 1 95.38 186 GLN A O 1
ATOM 1349 N N . VAL A 1 187 ? 24.141 -9.141 -7.57 1 94.56 187 VAL A N 1
ATOM 1350 C CA . VAL A 1 187 ? 23.062 -9.492 -6.648 1 94.56 187 VAL A CA 1
ATOM 1351 C C . VAL A 1 187 ? 23.656 -10.156 -5.402 1 94.56 187 VAL A C 1
ATOM 1353 O O . VAL A 1 187 ? 23.172 -9.914 -4.289 1 94.56 187 VAL A O 1
ATOM 1356 N N . ALA A 1 188 ? 24.641 -10.93 -5.551 1 97.12 188 ALA A N 1
ATOM 1357 C CA . ALA A 1 188 ? 25.281 -11.555 -4.402 1 97.12 188 ALA A CA 1
ATOM 1358 C C . ALA A 1 188 ? 25.953 -10.516 -3.512 1 97.12 188 ALA A C 1
ATOM 1360 O O . ALA A 1 188 ? 25.953 -10.641 -2.285 1 97.12 188 ALA A O 1
ATOM 1361 N N . SER A 1 189 ? 26.531 -9.477 -4.102 1 97.62 189 SER A N 1
ATOM 1362 C CA . SER A 1 189 ? 27.188 -8.398 -3.375 1 97.62 189 SER A CA 1
ATOM 1363 C C . SER A 1 189 ? 26.188 -7.586 -2.559 1 97.62 189 SER A C 1
ATOM 1365 O O . SER A 1 189 ? 26.469 -7.223 -1.413 1 97.62 189 SER A O 1
ATOM 1367 N N . GLU A 1 190 ? 25.172 -7.336 -3.225 1 95.5 190 GLU A N 1
ATOM 1368 C CA . GLU A 1 190 ? 24.125 -6.605 -2.52 1 95.5 190 GLU A CA 1
ATOM 1369 C C . GLU A 1 190 ? 23.641 -7.379 -1.299 1 95.5 190 GLU A C 1
ATOM 1371 O O . GLU A 1 190 ? 23.391 -6.797 -0.241 1 95.5 190 GLU A O 1
ATOM 1376 N N . GLY A 1 191 ? 23.484 -8.727 -1.374 1 96.25 191 GLY A N 1
ATOM 1377 C CA . GLY A 1 191 ? 23.031 -9.562 -0.276 1 96.25 191 GLY A CA 1
ATOM 1378 C C . GLY A 1 191 ? 24.109 -9.828 0.759 1 96.25 191 GLY A C 1
ATOM 1379 O O . GLY A 1 191 ? 23.812 -10.336 1.846 1 96.25 191 GLY A O 1
ATOM 1380 N N . GLY A 1 192 ? 25.25 -9.453 0.489 1 97.62 192 GLY A N 1
ATOM 1381 C CA . GLY A 1 192 ? 26.344 -9.688 1.405 1 97.62 192 GLY A CA 1
ATOM 1382 C C . GLY A 1 192 ? 26.734 -11.156 1.518 1 97.62 192 GLY A C 1
ATOM 1383 O O . GLY A 1 192 ? 27.203 -11.594 2.562 1 97.62 192 GLY A O 1
ATOM 1384 N N . HIS A 1 193 ? 26.438 -11.945 0.447 1 97.75 193 HIS A N 1
ATOM 1385 C CA . HIS A 1 193 ? 26.75 -13.375 0.455 1 97.75 193 HIS A CA 1
ATOM 1386 C C . HIS A 1 193 ? 28.219 -13.633 0.154 1 97.75 193 HIS A C 1
ATOM 1388 O O . HIS A 1 193 ? 28.578 -13.93 -0.985 1 97.75 193 HIS A O 1
ATOM 1394 N N . GLU A 1 194 ? 29 -13.594 1.192 1 98.12 194 GLU A N 1
ATOM 1395 C CA . GLU A 1 194 ? 30.453 -13.625 1.082 1 98.12 194 GLU A CA 1
ATOM 1396 C C . GLU A 1 194 ? 30.922 -14.875 0.354 1 98.12 194 GLU A C 1
ATOM 1398 O O . GLU A 1 194 ? 31.766 -14.805 -0.541 1 98.12 194 GLU A O 1
ATOM 1403 N N . GLN A 1 195 ? 30.281 -15.977 0.69 1 98.06 195 GLN A N 1
ATOM 1404 C CA . GLN A 1 195 ? 30.719 -17.234 0.095 1 98.06 195 GLN A CA 1
ATOM 1405 C C . GLN A 1 195 ? 30.359 -17.297 -1.385 1 98.06 195 GLN A C 1
ATOM 1407 O O . GLN A 1 195 ? 31.125 -17.797 -2.203 1 98.06 195 GLN A O 1
ATOM 1412 N N . ILE A 1 196 ? 29.219 -16.797 -1.738 1 98.44 196 ILE A N 1
ATOM 1413 C CA . ILE A 1 196 ? 28.797 -16.797 -3.131 1 98.44 196 ILE A CA 1
ATOM 1414 C C . ILE A 1 196 ? 29.656 -15.836 -3.943 1 98.44 196 ILE A C 1
ATOM 1416 O O . ILE A 1 196 ? 30.094 -16.172 -5.051 1 98.44 196 ILE A O 1
ATOM 1420 N N . VAL A 1 197 ? 29.953 -14.664 -3.35 1 98.56 197 VAL A N 1
ATOM 1421 C CA . VAL A 1 197 ? 30.828 -13.695 -4.012 1 98.56 197 VAL A CA 1
ATOM 1422 C C . VAL A 1 197 ? 32.188 -14.336 -4.289 1 98.56 197 VAL A C 1
ATOM 1424 O O . VAL A 1 197 ? 32.688 -14.258 -5.41 1 98.56 197 VAL A O 1
ATOM 1427 N N . LYS A 1 198 ? 32.688 -15.023 -3.307 1 98.31 198 LYS A N 1
ATOM 1428 C CA . LYS A 1 198 ? 33.969 -15.711 -3.463 1 98.31 198 LYS A CA 1
ATOM 1429 C C . LYS A 1 198 ? 33.906 -16.766 -4.559 1 98.31 198 LYS A C 1
ATOM 1431 O O . LYS A 1 198 ? 34.781 -16.844 -5.414 1 98.31 198 LYS A O 1
ATOM 1436 N N . THR A 1 199 ? 32.844 -17.547 -4.547 1 98.25 199 THR A N 1
ATOM 1437 C CA . THR A 1 199 ? 32.625 -18.609 -5.523 1 98.25 199 THR A CA 1
ATOM 1438 C C . THR A 1 199 ? 32.531 -18.047 -6.934 1 98.25 199 THR A C 1
ATOM 1440 O O . THR A 1 199 ? 33.156 -18.547 -7.863 1 98.25 199 THR A O 1
ATOM 1443 N N . LEU A 1 200 ? 31.828 -16.969 -7.078 1 98.5 200 LEU A N 1
ATOM 1444 C CA . LEU A 1 200 ? 31.641 -16.359 -8.383 1 98.5 200 LEU A CA 1
ATOM 1445 C C . LEU A 1 200 ? 32.938 -15.742 -8.898 1 98.5 200 LEU A C 1
ATOM 1447 O O . LEU A 1 200 ? 33.281 -15.891 -10.07 1 98.5 200 LEU A O 1
ATOM 1451 N N . LEU A 1 201 ? 33.656 -15.055 -7.973 1 98.25 201 LEU A N 1
ATOM 1452 C CA . LEU A 1 201 ? 34.938 -14.477 -8.359 1 98.25 201 LEU A CA 1
ATOM 1453 C C . LEU A 1 201 ? 35.906 -15.562 -8.789 1 98.25 201 LEU A C 1
ATOM 1455 O O . LEU A 1 201 ? 36.594 -15.414 -9.797 1 98.25 201 LEU A O 1
ATOM 1459 N N . ASN A 1 202 ? 35.906 -16.734 -8.039 1 97.75 202 ASN A N 1
ATOM 1460 C CA . ASN A 1 202 ? 36.781 -17.859 -8.383 1 97.75 202 ASN A CA 1
ATOM 1461 C C . ASN A 1 202 ? 36.375 -18.484 -9.719 1 97.75 202 ASN A C 1
ATOM 1463 O O . ASN A 1 202 ? 37.219 -19.047 -10.422 1 97.75 202 ASN A O 1
ATOM 1467 N N . ALA A 1 203 ? 35.094 -18.328 -10.086 1 97.81 203 ALA A N 1
ATOM 1468 C CA . ALA A 1 203 ? 34.562 -18.906 -11.32 1 97.81 203 ALA A CA 1
ATOM 1469 C C . ALA A 1 203 ? 34.781 -17.953 -12.5 1 97.81 203 ALA A C 1
ATOM 1471 O O . ALA A 1 203 ? 34.406 -18.266 -13.633 1 97.81 203 ALA A O 1
ATOM 1472 N N . GLY A 1 204 ? 35.375 -16.766 -12.25 1 97.25 204 GLY A N 1
ATOM 1473 C CA . GLY A 1 204 ? 35.719 -15.875 -13.336 1 97.25 204 GLY A CA 1
ATOM 1474 C C . GLY A 1 204 ? 34.75 -14.727 -13.523 1 97.25 204 GLY A C 1
ATOM 1475 O O . GLY A 1 204 ? 34.688 -14.125 -14.602 1 97.25 204 GLY A O 1
ATOM 1476 N N . ALA A 1 205 ? 34 -14.32 -12.492 1 97.69 205 ALA A N 1
ATOM 1477 C CA . ALA A 1 205 ? 33.062 -13.211 -12.602 1 97.69 205 ALA A CA 1
ATOM 1478 C C . ALA A 1 205 ? 33.781 -11.891 -12.859 1 97.69 205 ALA A C 1
ATOM 1480 O O . ALA A 1 205 ? 34.812 -11.625 -12.258 1 97.69 205 ALA A O 1
ATOM 1481 N N . GLU A 1 206 ? 33.281 -11.047 -13.727 1 97.12 206 GLU A N 1
ATOM 1482 C CA . GLU A 1 206 ? 33.812 -9.719 -14 1 97.12 206 GLU A CA 1
ATOM 1483 C C . GLU A 1 206 ? 33.406 -8.727 -12.906 1 97.12 206 GLU A C 1
ATOM 1485 O O . GLU A 1 206 ? 32.25 -8.359 -12.789 1 97.12 206 GLU A O 1
ATOM 1490 N N . VAL A 1 207 ? 34.344 -8.258 -12.211 1 97.44 207 VAL A N 1
ATOM 1491 C CA . VAL A 1 207 ? 34.125 -7.496 -10.984 1 97.44 207 VAL A CA 1
ATOM 1492 C C . VAL A 1 207 ? 33.594 -6.113 -11.328 1 97.44 207 VAL A C 1
ATOM 1494 O O . VAL A 1 207 ? 32.844 -5.516 -10.539 1 97.44 207 VAL A O 1
ATOM 1497 N N . ASN A 1 208 ? 33.875 -5.578 -12.531 1 96.88 208 ASN A N 1
ATOM 1498 C CA . ASN A 1 208 ? 33.469 -4.223 -12.914 1 96.88 208 ASN A CA 1
ATOM 1499 C C . ASN A 1 208 ? 32.344 -4.234 -13.938 1 96.88 208 ASN A C 1
ATOM 1501 O O . ASN A 1 208 ? 32.125 -3.25 -14.641 1 96.88 208 ASN A O 1
ATOM 1505 N N . ALA A 1 209 ? 31.75 -5.461 -14.023 1 94.38 209 ALA A N 1
ATOM 1506 C CA . ALA A 1 209 ? 30.609 -5.531 -14.938 1 94.38 209 ALA A CA 1
ATOM 1507 C C . ALA A 1 209 ? 29.547 -4.504 -14.57 1 94.38 209 ALA A C 1
ATOM 1509 O O . ALA A 1 209 ? 29.234 -4.32 -13.391 1 94.38 209 ALA A O 1
ATOM 1510 N N . GLU A 1 210 ? 29.078 -3.82 -15.656 1 91.62 210 GLU A N 1
ATOM 1511 C CA . GLU A 1 210 ? 28.062 -2.801 -15.453 1 91.62 210 GLU A CA 1
ATOM 1512 C C . GLU A 1 210 ? 26.672 -3.324 -15.82 1 91.62 210 GLU A C 1
ATOM 1514 O O . GLU A 1 210 ? 26.547 -4.27 -16.594 1 91.62 210 GLU A O 1
ATOM 1519 N N . GLY A 1 211 ? 25.688 -2.748 -15.086 1 85.56 211 GLY A N 1
ATOM 1520 C CA . GLY A 1 211 ? 24.312 -3.104 -15.422 1 85.56 211 GLY A CA 1
ATOM 1521 C C . GLY A 1 211 ? 23.438 -3.297 -14.195 1 85.56 211 GLY A C 1
ATOM 1522 O O . GLY A 1 211 ? 23.906 -3.178 -13.062 1 85.56 211 GLY A O 1
ATOM 1523 N N . GLY A 1 212 ? 22.141 -3.42 -14.469 1 86.19 212 GLY A N 1
ATOM 1524 C CA . GLY A 1 212 ? 21.188 -3.695 -13.398 1 86.19 212 GLY A CA 1
ATOM 1525 C C . GLY A 1 212 ? 20.859 -2.473 -12.57 1 86.19 212 GLY A C 1
ATOM 1526 O O . GLY A 1 212 ? 21.359 -1.379 -12.836 1 86.19 212 GLY A O 1
ATOM 1527 N N . GLU A 1 213 ? 20.141 -2.641 -11.547 1 87.12 213 GLU A N 1
ATOM 1528 C CA . GLU A 1 213 ? 19.641 -1.569 -10.688 1 87.12 213 GLU A CA 1
ATOM 1529 C C . GLU A 1 213 ? 20.766 -0.96 -9.859 1 87.12 213 GLU A C 1
ATOM 1531 O O . GLU A 1 213 ? 20.75 0.234 -9.562 1 87.12 213 GLU A O 1
ATOM 1536 N N . TYR A 1 214 ? 21.812 -1.749 -9.633 1 87.06 214 TYR A N 1
ATOM 1537 C CA . TYR A 1 214 ? 22.844 -1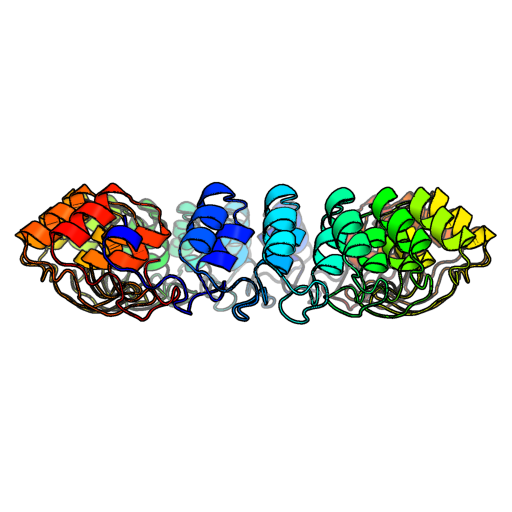.294 -8.719 1 87.06 214 TYR A CA 1
ATOM 1538 C C . TYR A 1 214 ? 24 -0.645 -9.492 1 87.06 214 TYR A C 1
ATOM 1540 O O . TYR A 1 214 ? 24.844 0.034 -8.898 1 87.06 214 TYR A O 1
ATOM 1548 N N . GLY A 1 215 ? 24.094 -0.926 -10.766 1 90.19 215 GLY A N 1
ATOM 1549 C CA . GLY A 1 215 ? 25.156 -0.371 -11.594 1 90.19 215 GLY A CA 1
ATOM 1550 C C . GLY A 1 215 ? 26.422 -1.201 -11.562 1 90.19 215 GLY A C 1
ATOM 1551 O O . GLY A 1 215 ? 27 -1.51 -12.617 1 90.19 215 GLY A O 1
ATOM 1552 N N . ASN A 1 216 ? 26.859 -1.593 -10.297 1 93.81 216 ASN A N 1
ATOM 1553 C CA . ASN A 1 216 ? 28.031 -2.463 -10.164 1 93.81 216 ASN A CA 1
ATOM 1554 C C . ASN A 1 216 ? 28.078 -3.133 -8.797 1 93.81 216 ASN A C 1
ATOM 1556 O O . ASN A 1 216 ? 27.328 -2.754 -7.891 1 93.81 216 ASN A O 1
ATOM 1560 N N . ALA A 1 217 ? 28.938 -4.109 -8.656 1 97 217 ALA A N 1
ATOM 1561 C CA . ALA A 1 217 ? 28.984 -4.965 -7.473 1 97 217 ALA A CA 1
ATOM 1562 C C . ALA A 1 217 ? 29.484 -4.188 -6.258 1 97 217 ALA A C 1
ATOM 1564 O O . ALA A 1 217 ? 29.016 -4.41 -5.141 1 97 217 ALA A O 1
ATOM 1565 N N . LEU A 1 218 ? 30.375 -3.219 -6.465 1 98 218 LEU A N 1
ATOM 1566 C CA . LEU A 1 218 ? 30.938 -2.471 -5.34 1 98 218 LEU A CA 1
ATOM 1567 C C . LEU A 1 218 ? 29.875 -1.548 -4.73 1 98 218 LEU A C 1
ATOM 1569 O O . LEU A 1 218 ? 29.781 -1.444 -3.508 1 98 218 LEU A O 1
ATOM 1573 N N . TYR A 1 219 ? 29.25 -0.918 -5.641 1 96.19 219 TYR A N 1
ATOM 1574 C CA . TYR A 1 219 ? 28.125 -0.106 -5.195 1 96.19 219 TYR A CA 1
ATOM 1575 C C . TYR A 1 219 ? 27.156 -0.93 -4.352 1 96.19 219 TYR A C 1
ATOM 1577 O O . TYR A 1 219 ? 26.766 -0.519 -3.254 1 96.19 219 TYR A O 1
ATOM 1585 N N . ALA A 1 220 ? 26.781 -2.105 -4.832 1 95.75 220 ALA A N 1
ATOM 1586 C CA . ALA A 1 220 ? 25.797 -2.963 -4.172 1 95.75 220 ALA A CA 1
ATOM 1587 C C . ALA A 1 220 ? 26.266 -3.355 -2.771 1 95.75 220 ALA A C 1
ATOM 1589 O O . ALA A 1 220 ? 25.5 -3.256 -1.807 1 95.75 220 ALA A O 1
ATOM 1590 N N . ALA A 1 221 ? 27.438 -3.684 -2.594 1 97.75 221 ALA A N 1
ATOM 1591 C CA . ALA A 1 221 ? 28 -4.082 -1.307 1 97.75 221 ALA A CA 1
ATOM 1592 C C . ALA A 1 221 ? 28.078 -2.898 -0.347 1 97.75 221 ALA A C 1
ATOM 1594 O O . ALA A 1 221 ? 27.781 -3.039 0.844 1 97.75 221 ALA A O 1
ATOM 1595 N N . SER A 1 222 ? 28.453 -1.74 -0.827 1 97.81 222 SER A N 1
ATOM 1596 C CA . SER A 1 222 ? 28.625 -0.539 -0.017 1 97.81 222 SER A CA 1
ATOM 1597 C C . SER A 1 222 ? 27.281 -0.03 0.504 1 97.81 222 SER A C 1
ATOM 1599 O O . SER A 1 222 ? 27.188 0.427 1.646 1 97.81 222 SER A O 1
ATOM 1601 N N . TYR A 1 223 ? 26.422 -0.139 -0.361 1 95.56 223 TYR A N 1
ATOM 1602 C CA . TYR A 1 223 ? 25.062 0.303 -0.018 1 95.56 223 TYR A CA 1
ATOM 1603 C C . TYR A 1 223 ? 24.547 -0.432 1.212 1 95.56 223 TYR A C 1
ATOM 1605 O O . TYR A 1 223 ? 23.922 0.171 2.082 1 95.56 223 TYR A O 1
ATOM 1613 N N . ARG A 1 224 ? 24.828 -1.736 1.309 1 96.25 224 ARG A N 1
ATOM 1614 C CA . ARG A 1 224 ? 24.344 -2.541 2.424 1 96.25 224 ARG A CA 1
ATOM 1615 C C . ARG A 1 224 ? 25.375 -2.629 3.533 1 96.25 224 ARG A C 1
ATOM 1617 O O . ARG A 1 224 ? 25.141 -3.254 4.566 1 96.25 224 ARG A O 1
ATOM 1624 N N . GLY A 1 225 ? 26.484 -2.01 3.316 1 97.69 225 GLY A N 1
ATOM 1625 C CA . GLY A 1 225 ? 27.5 -1.92 4.352 1 97.69 225 GLY A CA 1
ATOM 1626 C C . GLY A 1 225 ? 28.281 -3.205 4.527 1 97.69 225 GLY A C 1
ATOM 1627 O O . GLY A 1 225 ? 28.781 -3.488 5.617 1 97.69 225 GLY A O 1
ATOM 1628 N N . HIS A 1 226 ? 28.328 -4.051 3.459 1 97.69 226 HIS A N 1
ATOM 1629 C CA . HIS A 1 226 ? 29.078 -5.301 3.529 1 97.69 226 HIS A CA 1
ATOM 1630 C C . HIS A 1 226 ? 30.578 -5.059 3.311 1 97.69 226 HIS A C 1
ATOM 1632 O O . HIS A 1 226 ? 31.078 -5.234 2.199 1 97.69 226 HIS A O 1
ATOM 1638 N N . LYS A 1 227 ? 31.219 -4.707 4.395 1 97.06 227 LYS A N 1
ATOM 1639 C CA . LYS A 1 227 ? 32.625 -4.27 4.352 1 97.06 227 LYS A CA 1
ATOM 1640 C C . LYS A 1 227 ? 33.531 -5.359 3.773 1 97.06 227 LYS A C 1
ATOM 1642 O O . LYS A 1 227 ? 34.375 -5.078 2.947 1 97.06 227 LYS A O 1
ATOM 1647 N N . GLN A 1 228 ? 33.219 -6.602 4.18 1 98.19 228 GLN A N 1
ATOM 1648 C CA . GLN A 1 228 ? 34.062 -7.699 3.721 1 98.19 228 GLN A CA 1
ATOM 1649 C C . GLN A 1 228 ? 33.875 -7.957 2.23 1 98.19 228 GLN A C 1
ATOM 1651 O O . GLN A 1 228 ? 34.844 -8.172 1.5 1 98.19 228 GLN A O 1
ATOM 1656 N N . VAL A 1 229 ? 32.656 -7.898 1.765 1 98.5 229 VAL A N 1
ATOM 1657 C CA . VAL A 1 229 ? 32.375 -8.078 0.344 1 98.5 229 VAL A CA 1
ATOM 1658 C C . VAL A 1 229 ? 33 -6.934 -0.455 1 98.5 229 VAL A C 1
ATOM 1660 O O . VAL A 1 229 ? 33.656 -7.168 -1.471 1 98.5 229 VAL A O 1
ATOM 1663 N N . ALA A 1 230 ? 32.875 -5.715 0.057 1 98.5 230 ALA A N 1
ATOM 1664 C CA . ALA A 1 230 ? 33.469 -4.562 -0.612 1 98.5 230 ALA A CA 1
ATOM 1665 C C . ALA A 1 230 ? 34.969 -4.711 -0.704 1 98.5 230 ALA A C 1
ATOM 1667 O O . ALA A 1 230 ? 35.562 -4.449 -1.752 1 98.5 230 ALA A O 1
ATOM 1668 N N . ARG A 1 231 ? 35.5 -5.203 0.396 1 98.31 231 ARG A N 1
ATOM 1669 C CA . ARG A 1 231 ? 36.938 -5.406 0.421 1 98.31 231 ARG A CA 1
ATOM 1670 C C . ARG A 1 231 ? 37.375 -6.453 -0.608 1 98.31 231 ARG A C 1
ATOM 1672 O O . ARG A 1 231 ? 38.344 -6.262 -1.326 1 98.31 231 ARG A O 1
ATOM 1679 N N . MET A 1 232 ? 36.625 -7.582 -0.776 1 98.19 232 MET A N 1
ATOM 1680 C CA . MET A 1 232 ? 36.906 -8.625 -1.753 1 98.19 232 MET A CA 1
ATOM 1681 C C . MET A 1 232 ? 36.812 -8.078 -3.174 1 98.19 232 MET A C 1
ATOM 1683 O O . MET A 1 232 ? 37.688 -8.383 -4.004 1 98.19 232 MET A O 1
ATOM 1687 N N . LEU A 1 233 ? 35.906 -7.266 -3.375 1 98.62 233 LEU A N 1
ATOM 1688 C CA . LEU A 1 233 ? 35.688 -6.699 -4.703 1 98.62 233 LEU A CA 1
ATOM 1689 C C . LEU A 1 233 ? 36.812 -5.734 -5.059 1 98.62 233 LEU A C 1
ATOM 1691 O O . LEU A 1 233 ? 37.344 -5.766 -6.176 1 98.62 233 LEU A O 1
ATOM 1695 N N . LEU A 1 234 ? 37.219 -4.93 -4.059 1 98.31 234 LEU A N 1
ATOM 1696 C CA . LEU A 1 234 ? 38.312 -3.998 -4.281 1 98.31 234 LEU A CA 1
ATOM 1697 C C . LEU A 1 234 ? 39.625 -4.746 -4.547 1 98.31 234 LEU A C 1
ATOM 1699 O O . LEU A 1 234 ? 40.375 -4.367 -5.438 1 98.31 234 LEU A O 1
ATOM 1703 N N . HIS A 1 235 ? 39.812 -5.863 -3.805 1 97.81 235 HIS A N 1
ATOM 1704 C CA . HIS A 1 235 ? 41 -6.695 -4.012 1 97.81 235 HIS A CA 1
ATOM 1705 C C . HIS A 1 235 ? 40.969 -7.344 -5.391 1 97.81 235 HIS A C 1
ATOM 1707 O O . HIS A 1 235 ? 42.031 -7.594 -5.98 1 97.81 235 HIS A O 1
ATOM 1713 N N . ALA A 1 236 ? 39.75 -7.617 -5.91 1 98 236 ALA A N 1
ATOM 1714 C CA . ALA A 1 236 ? 39.594 -8.266 -7.207 1 98 236 ALA A CA 1
ATOM 1715 C C . ALA A 1 236 ? 39.656 -7.246 -8.344 1 98 236 ALA A C 1
ATOM 1717 O O . ALA A 1 236 ? 39.562 -7.605 -9.516 1 98 236 ALA A O 1
ATOM 1718 N N . GLY A 1 237 ? 39.812 -5.941 -8.008 1 97.62 237 GLY A N 1
ATOM 1719 C CA . GLY A 1 237 ? 40.062 -4.949 -9.039 1 97.62 237 GLY A CA 1
ATOM 1720 C C . GLY A 1 237 ? 38.844 -4.047 -9.297 1 97.62 237 GLY A C 1
ATOM 1721 O O . GLY A 1 237 ? 38.781 -3.379 -10.328 1 97.62 237 GLY A O 1
ATOM 1722 N N . ALA A 1 238 ? 37.906 -3.934 -8.352 1 97.88 238 ALA A N 1
ATOM 1723 C CA . ALA A 1 238 ? 36.719 -3.068 -8.523 1 97.88 238 ALA A CA 1
ATOM 1724 C C . ALA A 1 238 ? 37.156 -1.601 -8.578 1 97.88 238 ALA A C 1
ATOM 1726 O O . ALA A 1 238 ? 38 -1.164 -7.82 1 97.88 238 ALA A O 1
ATOM 1727 N N . GLU A 1 239 ? 36.562 -0.771 -9.438 1 97.12 239 GLU A N 1
ATOM 1728 C CA . GLU A 1 239 ? 36.781 0.665 -9.539 1 97.12 239 GLU A CA 1
ATOM 1729 C C . GLU A 1 239 ? 36.062 1.431 -8.445 1 97.12 239 GLU A C 1
ATOM 1731 O O . GLU A 1 239 ? 34.812 1.476 -8.445 1 97.12 239 GLU A O 1
ATOM 1736 N N . VAL A 1 240 ? 36.75 2.094 -7.609 1 97.56 240 VAL A N 1
ATOM 1737 C CA . VAL A 1 240 ? 36.219 2.68 -6.391 1 97.56 240 VAL A CA 1
ATOM 1738 C C . VAL A 1 240 ? 35.312 3.855 -6.746 1 97.56 240 VAL A C 1
ATOM 1740 O O . VAL A 1 240 ? 34.344 4.148 -6.027 1 97.56 240 VAL A O 1
ATOM 1743 N N . ASN A 1 241 ? 35.531 4.52 -7.922 1 96.94 241 ASN A N 1
ATOM 1744 C CA . ASN A 1 241 ? 34.781 5.715 -8.297 1 96.94 241 ASN A CA 1
ATOM 1745 C C . ASN A 1 241 ? 33.781 5.426 -9.422 1 96.94 241 ASN A C 1
ATOM 1747 O O . ASN A 1 241 ? 33.312 6.348 -10.078 1 96.94 241 ASN A O 1
ATOM 1751 N N . ALA A 1 242 ? 33.625 4.098 -9.641 1 94.62 242 ALA A N 1
ATOM 1752 C CA . ALA A 1 242 ? 32.656 3.736 -10.68 1 94.62 242 ALA A CA 1
ATOM 1753 C C . ALA A 1 242 ? 31.266 4.312 -10.367 1 94.62 242 ALA A C 1
ATOM 1755 O O . ALA A 1 242 ? 30.828 4.297 -9.219 1 94.62 242 ALA A O 1
ATOM 1756 N N . GLN A 1 243 ? 30.688 4.844 -11.414 1 91.19 243 GLN A N 1
ATOM 1757 C CA . GLN A 1 243 ? 29.344 5.406 -11.258 1 91.19 243 GLN A CA 1
ATOM 1758 C C . GLN A 1 243 ? 28.281 4.348 -11.5 1 91.19 243 GLN A C 1
ATOM 1760 O O . GLN A 1 243 ? 28.516 3.361 -12.203 1 91.19 243 GLN A O 1
ATOM 1765 N N . GLY A 1 244 ? 27.156 4.59 -10.742 1 84.81 244 GLY A N 1
ATOM 1766 C CA . GLY A 1 244 ? 26.047 3.684 -10.938 1 84.81 244 GLY A CA 1
ATOM 1767 C C . GLY A 1 244 ? 25.125 3.609 -9.734 1 84.81 244 GLY A C 1
ATOM 1768 O O . GLY A 1 244 ? 25.453 4.121 -8.664 1 84.81 244 GLY A O 1
ATOM 1769 N N . GLY A 1 245 ? 23.859 3.143 -9.984 1 84.94 245 GLY A N 1
ATOM 1770 C CA . GLY A 1 245 ? 22.891 2.963 -8.914 1 84.94 245 GLY A CA 1
ATOM 1771 C C . GLY A 1 245 ? 22.156 4.238 -8.562 1 84.94 245 GLY A C 1
ATOM 1772 O O . GLY A 1 245 ? 22.422 5.297 -9.141 1 84.94 245 GLY A O 1
ATOM 1773 N N . GLN A 1 246 ? 21.375 4.168 -7.656 1 86.56 246 GLN A N 1
ATOM 1774 C CA . GLN A 1 246 ? 20.484 5.25 -7.246 1 86.56 246 GLN A CA 1
ATOM 1775 C C . GLN A 1 246 ? 21.266 6.367 -6.559 1 86.56 246 GLN A C 1
ATOM 1777 O O . GLN A 1 246 ? 20.906 7.543 -6.676 1 86.56 246 GLN A O 1
ATOM 1782 N N . PHE A 1 247 ? 22.344 6.066 -5.832 1 88.62 247 PHE A N 1
ATOM 1783 C CA . PHE A 1 247 ? 23.062 7.051 -5.027 1 88.62 247 PHE A CA 1
ATOM 1784 C C . PHE A 1 247 ? 24.25 7.609 -5.793 1 88.62 247 PHE A C 1
ATOM 1786 O O . PHE A 1 247 ? 24.906 8.555 -5.34 1 88.62 247 PHE A O 1
ATOM 1793 N N . GLY A 1 248 ? 24.531 7.066 -6.988 1 90 248 GLY A N 1
ATOM 1794 C CA . GLY A 1 248 ? 25.578 7.602 -7.836 1 90 248 GLY A CA 1
ATOM 1795 C C . GLY A 1 248 ? 26.859 6.797 -7.773 1 90 248 GLY A C 1
ATOM 1796 O O . GLY A 1 248 ? 27.484 6.512 -8.805 1 90 248 GLY A O 1
ATOM 1797 N N . ASN A 1 249 ? 27.312 6.508 -6.516 1 94.44 249 ASN A N 1
ATOM 1798 C CA . ASN A 1 249 ? 28.531 5.715 -6.379 1 94.44 249 ASN A CA 1
ATOM 1799 C C . ASN A 1 249 ? 28.594 5.004 -5.027 1 94.44 249 ASN A C 1
ATOM 1801 O O . ASN A 1 249 ? 27.688 5.16 -4.199 1 94.44 249 ASN A O 1
ATOM 1805 N N . ALA A 1 250 ? 29.609 4.254 -4.805 1 97.12 250 ALA A N 1
ATOM 1806 C CA . ALA A 1 250 ? 29.75 3.414 -3.617 1 97.12 250 ALA A CA 1
ATOM 1807 C C . ALA A 1 250 ? 29.891 4.262 -2.355 1 97.12 250 ALA A C 1
ATOM 1809 O O . ALA A 1 250 ? 29.359 3.904 -1.302 1 97.12 250 ALA A O 1
ATOM 1810 N N . LEU A 1 251 ? 30.531 5.449 -2.457 1 98.06 251 LEU A N 1
ATOM 1811 C CA . LEU A 1 251 ? 30.734 6.301 -1.289 1 98.06 251 LEU A CA 1
ATOM 1812 C C . LEU A 1 251 ? 29.406 6.883 -0.809 1 98.06 251 LEU A C 1
ATOM 1814 O O . LEU A 1 251 ? 29.125 6.883 0.391 1 98.06 251 LEU A O 1
ATOM 1818 N N . GLN A 1 252 ? 28.734 7.379 -1.778 1 96.44 252 GLN A N 1
ATOM 1819 C CA . GLN A 1 252 ? 27.422 7.918 -1.443 1 96.44 252 GLN A CA 1
ATOM 1820 C C . GLN A 1 252 ? 26.531 6.84 -0.831 1 96.44 252 GLN A C 1
ATOM 1822 O O . GLN A 1 252 ? 25.844 7.086 0.17 1 96.44 252 GLN A O 1
ATOM 1827 N N . ALA A 1 253 ? 26.547 5.652 -1.4 1 96.12 253 ALA A N 1
ATOM 1828 C CA . ALA A 1 253 ? 25.734 4.547 -0.911 1 96.12 253 ALA A CA 1
ATOM 1829 C C . ALA A 1 253 ? 26.094 4.184 0.524 1 96.12 253 ALA A C 1
ATOM 1831 O O . ALA A 1 253 ? 25.219 4.027 1.379 1 96.12 253 ALA A O 1
ATOM 1832 N N . ALA A 1 254 ? 27.344 4.121 0.841 1 97.75 254 ALA A N 1
ATOM 1833 C CA . ALA A 1 254 ? 27.812 3.783 2.182 1 97.75 254 ALA A CA 1
ATOM 1834 C C . ALA A 1 254 ? 27.469 4.891 3.178 1 97.75 254 ALA A C 1
ATOM 1836 O O . ALA A 1 254 ? 27.141 4.613 4.336 1 97.75 254 ALA A O 1
ATOM 1837 N N . SER A 1 255 ? 27.531 6.156 2.746 1 97.75 255 SER A N 1
ATOM 1838 C CA . SER A 1 255 ? 27.219 7.305 3.592 1 97.75 255 SER A CA 1
ATOM 1839 C C . SER A 1 255 ? 25.75 7.324 3.982 1 97.75 255 SER A C 1
ATOM 1841 O O . SER A 1 255 ? 25.406 7.664 5.117 1 97.75 255 SER A O 1
ATOM 1843 N N . TYR A 1 256 ? 25.047 7 3.037 1 95.25 256 TYR A N 1
ATOM 1844 C CA . TYR A 1 256 ? 23.609 6.922 3.289 1 95.25 256 TYR A CA 1
ATOM 1845 C C . TYR A 1 256 ? 23.297 5.91 4.387 1 95.25 256 TYR A C 1
ATOM 1847 O O . TYR A 1 256 ? 22.516 6.188 5.293 1 95.25 256 TYR A O 1
ATOM 1855 N N . GLY A 1 257 ? 23.922 4.688 4.309 1 95.69 257 GLY A N 1
ATOM 1856 C CA . GLY A 1 257 ? 23.672 3.617 5.262 1 95.69 257 GLY A CA 1
ATOM 1857 C C . GLY A 1 257 ? 24.359 3.824 6.594 1 95.69 257 GLY A C 1
ATOM 1858 O O . GLY A 1 257 ? 24.141 3.066 7.539 1 95.69 257 GLY A O 1
ATOM 1859 N N . GLY A 1 258 ? 25.125 4.879 6.699 1 97.44 258 GLY A N 1
ATOM 1860 C CA . GLY A 1 258 ? 25.844 5.137 7.938 1 97.44 258 GLY A CA 1
ATOM 1861 C C . GLY A 1 258 ? 26.953 4.145 8.195 1 97.44 258 GLY A C 1
ATOM 1862 O O . GLY A 1 258 ? 27.281 3.854 9.352 1 97.44 258 GLY A O 1
ATOM 1863 N N . HIS A 1 259 ? 27.469 3.521 7.125 1 97.81 259 HIS A N 1
ATOM 1864 C CA . HIS A 1 259 ? 28.531 2.523 7.258 1 97.81 259 HIS A CA 1
ATOM 1865 C C . HIS A 1 259 ? 29.906 3.18 7.34 1 97.81 259 HIS A C 1
ATOM 1867 O O . HIS A 1 259 ? 30.641 3.23 6.348 1 97.81 259 HIS A O 1
ATOM 1873 N N . GLU A 1 260 ? 30.281 3.549 8.516 1 98 260 GLU A N 1
ATOM 1874 C CA . GLU A 1 260 ? 31.469 4.359 8.781 1 98 260 GLU A CA 1
ATOM 1875 C C . GLU A 1 260 ? 32.719 3.656 8.305 1 98 260 GLU A C 1
ATOM 1877 O O . GLU A 1 260 ? 33.594 4.277 7.672 1 98 260 GLU A O 1
ATOM 1882 N N . GLN A 1 261 ? 32.781 2.334 8.555 1 97.81 261 GLN A N 1
ATOM 1883 C CA . GLN A 1 261 ? 33.969 1.594 8.195 1 97.81 261 GLN A CA 1
ATOM 1884 C C . GLN A 1 261 ? 34.125 1.472 6.676 1 97.81 261 GLN A C 1
ATOM 1886 O O . GLN A 1 261 ? 35.219 1.54 6.145 1 97.81 261 GLN A O 1
ATOM 1891 N N . VAL A 1 262 ? 33 1.316 5.992 1 98.38 262 VAL A N 1
ATOM 1892 C CA . VAL A 1 262 ? 33.031 1.219 4.535 1 98.38 262 VAL A CA 1
ATOM 1893 C C . VAL A 1 262 ? 33.406 2.574 3.934 1 98.38 262 VAL A C 1
ATOM 1895 O O . VAL A 1 262 ? 34.219 2.65 3.012 1 98.38 262 VAL A O 1
ATOM 1898 N N . VAL A 1 263 ? 32.844 3.646 4.523 1 98.5 263 VAL A N 1
ATOM 1899 C CA . VAL A 1 263 ? 33.125 5 4.07 1 98.5 263 VAL A CA 1
ATOM 1900 C C . VAL A 1 263 ? 34.625 5.266 4.191 1 98.5 263 VAL A C 1
ATOM 1902 O O . VAL A 1 263 ? 35.281 5.695 3.229 1 98.5 263 VAL A O 1
ATOM 1905 N N . LYS A 1 264 ? 35.188 4.902 5.344 1 98.31 264 LYS A N 1
ATOM 1906 C CA . LYS A 1 264 ? 36.625 5.105 5.57 1 98.31 264 LYS A CA 1
ATOM 1907 C C . LYS A 1 264 ? 37.469 4.289 4.586 1 98.31 264 LYS A C 1
ATOM 1909 O O . LYS A 1 264 ? 38.406 4.797 4.008 1 98.31 264 LYS A O 1
ATOM 1914 N N . MET A 1 265 ? 37 3.057 4.375 1 98.12 265 MET A N 1
ATOM 1915 C CA . MET A 1 265 ? 37.719 2.168 3.461 1 98.12 265 MET A CA 1
ATOM 1916 C C . MET A 1 265 ? 37.688 2.717 2.039 1 98.12 265 MET A C 1
ATOM 1918 O O . MET A 1 265 ? 38.719 2.725 1.355 1 98.12 265 MET A O 1
ATOM 1922 N N . LEU A 1 266 ? 36.594 3.197 1.612 1 98.56 266 LEU A N 1
ATOM 1923 C CA . LEU A 1 266 ? 36.469 3.729 0.26 1 98.56 266 LEU A CA 1
ATOM 1924 C C . LEU A 1 266 ? 37.312 4.992 0.086 1 98.56 266 LEU A C 1
ATOM 1926 O O . LEU A 1 266 ? 37.969 5.164 -0.94 1 98.56 266 LEU A O 1
ATOM 1930 N N . LEU A 1 267 ? 37.281 5.82 1.095 1 98.31 267 LEU A N 1
ATOM 1931 C CA . LEU A 1 267 ? 38.094 7.031 1.043 1 98.31 267 LEU A CA 1
ATOM 1932 C C . LEU A 1 267 ? 39.594 6.695 1 1 98.31 267 LEU A C 1
ATOM 1934 O O . LEU A 1 267 ? 40.344 7.305 0.241 1 98.31 267 LEU A O 1
ATOM 1938 N N . ASP A 1 268 ? 39.969 5.645 1.83 1 97.62 268 ASP A N 1
ATOM 1939 C CA . ASP A 1 268 ? 41.375 5.188 1.83 1 97.62 268 ASP A CA 1
ATOM 1940 C C . ASP A 1 268 ? 41.75 4.648 0.458 1 97.62 268 ASP A C 1
ATOM 1942 O O . ASP A 1 268 ? 42.938 4.684 0.092 1 97.62 268 ASP A O 1
ATOM 1946 N N . GLN A 1 269 ? 40.75 4.18 -0.333 1 97.75 269 GLN A N 1
ATOM 1947 C CA . GLN A 1 269 ? 41 3.58 -1.64 1 97.75 269 GLN A CA 1
ATOM 1948 C C . GLN A 1 269 ? 40.875 4.617 -2.752 1 97.75 269 GLN A C 1
ATOM 1950 O O . GLN A 1 269 ? 40.938 4.277 -3.936 1 97.75 269 GLN A O 1
ATOM 1955 N N . GLY A 1 270 ? 40.688 5.902 -2.367 1 97.31 270 GLY A N 1
ATOM 1956 C CA . GLY A 1 270 ? 40.75 6.969 -3.352 1 97.31 270 GLY A CA 1
ATOM 1957 C C . GLY A 1 270 ? 39.375 7.402 -3.84 1 97.31 270 GLY A C 1
ATOM 1958 O O . GLY A 1 270 ? 39.25 8.016 -4.902 1 97.31 270 GLY A O 1
ATOM 1959 N N . ALA A 1 271 ? 38.312 7.172 -3.082 1 97.69 271 ALA A N 1
ATOM 1960 C CA . ALA A 1 271 ? 36.969 7.609 -3.477 1 97.69 271 ALA A CA 1
ATOM 1961 C C . ALA A 1 271 ? 36.875 9.133 -3.537 1 97.69 271 ALA A C 1
ATOM 1963 O O . ALA A 1 271 ? 37.406 9.828 -2.672 1 97.69 271 ALA A O 1
ATOM 1964 N N . GLU A 1 272 ? 36.219 9.734 -4.496 1 97 272 GLU A N 1
ATOM 1965 C CA . GLU A 1 272 ? 36.031 11.172 -4.645 1 97 272 GLU A CA 1
ATOM 1966 C C . GLU A 1 272 ? 34.969 11.688 -3.697 1 97 272 GLU A C 1
ATOM 1968 O O . GLU A 1 272 ? 33.781 11.391 -3.881 1 97 272 GLU A O 1
ATOM 1973 N N . VAL A 1 273 ? 35.344 12.492 -2.818 1 97.31 273 VAL A N 1
ATOM 1974 C CA . VAL A 1 273 ? 34.469 12.898 -1.708 1 97.31 273 VAL A CA 1
ATOM 1975 C C . VAL A 1 273 ? 33.375 13.828 -2.217 1 97.31 273 VAL A C 1
ATOM 1977 O O . VAL A 1 273 ? 32.281 13.859 -1.66 1 97.31 273 VAL A O 1
ATOM 1980 N N . ASN A 1 274 ? 33.594 14.57 -3.328 1 96.81 274 ASN A N 1
ATOM 1981 C CA . ASN A 1 274 ? 32.625 15.57 -3.816 1 96.81 274 ASN A CA 1
ATOM 1982 C C . ASN A 1 274 ? 31.953 15.109 -5.102 1 96.81 274 ASN A C 1
ATOM 1984 O O . ASN A 1 274 ? 31.391 15.93 -5.836 1 96.81 274 ASN A O 1
ATOM 1988 N N . ALA A 1 275 ? 32.156 13.789 -5.352 1 94.44 275 ALA A N 1
ATOM 1989 C CA . ALA A 1 275 ? 31.469 13.266 -6.527 1 94.44 275 ALA A CA 1
ATOM 1990 C C . ALA A 1 275 ? 29.969 13.516 -6.445 1 94.44 275 ALA A C 1
ATOM 1992 O O . ALA A 1 275 ? 29.359 13.352 -5.379 1 94.44 275 ALA A O 1
ATOM 1993 N N . GLN A 1 276 ? 29.438 14 -7.586 1 91.12 276 GLN A N 1
ATOM 1994 C CA . GLN A 1 276 ? 28 14.281 -7.664 1 91.12 276 GLN A CA 1
ATOM 1995 C C . GLN A 1 276 ? 27.266 13.203 -8.469 1 91.12 276 GLN A C 1
ATOM 1997 O O . GLN A 1 276 ? 27.891 12.516 -9.289 1 91.12 276 GLN A O 1
ATOM 2002 N N . GLY A 1 277 ? 26.047 13.055 -8.086 1 85.25 277 GLY A N 1
ATOM 2003 C CA . GLY A 1 277 ? 25.234 12.094 -8.812 1 85.25 277 GLY A CA 1
ATOM 2004 C C . GLY A 1 277 ? 24.234 11.383 -7.934 1 85.25 277 GLY A C 1
ATOM 2005 O O . GLY A 1 277 ? 24.234 11.555 -6.715 1 85.25 277 GLY A O 1
ATOM 2006 N N . GLY A 1 278 ? 23.297 10.68 -8.539 1 86.81 278 GLY A N 1
ATOM 2007 C CA . GLY A 1 278 ? 22.281 9.953 -7.809 1 86.81 278 GLY A CA 1
ATOM 2008 C C . GLY A 1 278 ? 21.156 10.844 -7.32 1 86.81 278 GLY A C 1
ATOM 2009 O O . GLY A 1 278 ? 21.109 12.031 -7.648 1 86.81 278 GLY A O 1
ATOM 2010 N N . GLU A 1 279 ? 20.344 10.344 -6.527 1 88.5 279 GLU A N 1
ATOM 2011 C CA . GLU A 1 279 ? 19.125 11.023 -6.082 1 88.5 279 GLU A CA 1
ATOM 2012 C C . GLU A 1 279 ? 19.438 12.062 -5.008 1 88.5 279 GLU A C 1
ATOM 2014 O O . GLU A 1 279 ? 18.734 13.07 -4.895 1 88.5 279 GLU A O 1
ATOM 2019 N N . TYR A 1 280 ? 20.578 11.938 -4.309 1 88 280 TYR A N 1
ATOM 2020 C CA . TYR A 1 280 ? 20.75 12.727 -3.09 1 88 280 TYR A CA 1
ATOM 2021 C C . TYR A 1 280 ? 21.906 13.695 -3.221 1 88 280 TYR A C 1
ATOM 2023 O O . TYR A 1 280 ? 22.297 14.352 -2.246 1 88 280 TYR A O 1
ATOM 2031 N N . GLY A 1 281 ? 22.469 13.797 -4.414 1 89 281 GLY A N 1
ATOM 2032 C CA . GLY A 1 281 ? 23.469 14.812 -4.699 1 89 281 GLY A CA 1
ATOM 2033 C C . GLY A 1 281 ? 24.891 14.344 -4.43 1 89 281 GLY A C 1
ATOM 2034 O O . GLY A 1 281 ? 25.656 14.102 -5.359 1 89 281 GLY A O 1
ATOM 2035 N N . ASN A 1 282 ? 25.266 14.266 -3.096 1 93.81 282 ASN A N 1
ATOM 2036 C CA . ASN A 1 282 ? 26.609 13.828 -2.762 1 93.81 282 ASN A CA 1
ATOM 2037 C C . ASN A 1 282 ? 26.656 13.125 -1.407 1 93.81 282 ASN A C 1
ATOM 2039 O O . ASN A 1 282 ? 25.625 12.992 -0.741 1 93.81 282 ASN A O 1
ATOM 2043 N N . ALA A 1 283 ? 27.781 12.672 -0.987 1 96.88 283 ALA A N 1
ATOM 2044 C CA . ALA A 1 283 ? 27.953 11.852 0.21 1 96.88 283 ALA A CA 1
ATOM 2045 C C . ALA A 1 283 ? 27.625 12.648 1.471 1 96.88 283 ALA A C 1
ATOM 2047 O O . ALA A 1 283 ? 27.047 12.117 2.42 1 96.88 283 ALA A O 1
ATOM 2048 N N . LEU A 1 284 ? 27.906 13.961 1.455 1 97.38 284 LEU A N 1
ATOM 2049 C CA . LEU A 1 284 ? 27.688 14.781 2.641 1 97.38 284 LEU A CA 1
ATOM 2050 C C . LEU A 1 284 ? 26.188 14.984 2.883 1 97.38 284 LEU A C 1
ATOM 2052 O O . LEU A 1 284 ? 25.719 14.906 4.023 1 97.38 284 LEU A O 1
ATOM 2056 N N . GLN A 1 285 ? 25.547 15.312 1.812 1 94.81 285 GLN A N 1
ATOM 2057 C CA . GLN A 1 285 ? 24.109 15.508 1.92 1 94.81 285 GLN A CA 1
ATOM 2058 C C . GLN A 1 285 ? 23.422 14.266 2.477 1 94.81 285 GLN A C 1
ATOM 2060 O O . GLN A 1 285 ? 22.609 14.359 3.41 1 94.81 285 GLN A O 1
ATOM 2065 N N . VAL A 1 286 ? 23.766 13.133 2.023 1 94.75 286 VAL A N 1
ATOM 2066 C CA . VAL A 1 286 ? 23.109 11.898 2.43 1 94.75 286 VAL A CA 1
ATOM 2067 C C . VAL A 1 286 ? 23.484 11.547 3.863 1 94.75 286 VAL A C 1
ATOM 2069 O O . VAL A 1 286 ? 22.656 11.094 4.648 1 94.75 286 VAL A O 1
ATOM 2072 N N . ALA A 1 287 ? 24.703 11.758 4.23 1 96.75 287 ALA A N 1
ATOM 2073 C CA . ALA A 1 287 ? 25.156 11.516 5.605 1 96.75 287 ALA A CA 1
ATOM 2074 C C . ALA A 1 287 ? 24.438 12.445 6.578 1 96.75 287 ALA A C 1
ATOM 2076 O O . ALA A 1 287 ? 24.109 12.047 7.699 1 96.75 287 ALA A O 1
ATOM 2077 N N . SER A 1 288 ? 24.219 13.695 6.16 1 96.31 288 SER A N 1
ATOM 2078 C CA . SER A 1 288 ? 23.547 14.695 6.988 1 96.31 288 SER A CA 1
ATOM 2079 C C . SER A 1 288 ? 22.094 14.312 7.238 1 96.31 288 SER A C 1
ATOM 2081 O O . SER A 1 288 ? 21.594 14.445 8.352 1 96.31 288 SER A O 1
ATOM 2083 N N . GLU A 1 289 ? 21.562 13.906 6.168 1 92.94 289 GLU A N 1
ATOM 2084 C CA . GLU A 1 289 ? 20.172 13.453 6.297 1 92.94 289 GLU A CA 1
ATOM 2085 C C . GLU A 1 289 ? 20.062 12.312 7.293 1 92.94 289 GLU A C 1
ATOM 2087 O O . GLU A 1 289 ? 19.141 12.289 8.117 1 92.94 289 GLU A O 1
ATOM 2092 N N . GLY A 1 290 ? 20.984 11.344 7.379 1 94.06 290 GLY A N 1
ATOM 2093 C CA . GLY A 1 290 ? 20.969 10.195 8.266 1 94.06 290 GLY A CA 1
ATOM 2094 C C . GLY A 1 290 ? 21.422 10.516 9.672 1 94.06 290 GLY A C 1
ATOM 2095 O O . GLY A 1 290 ? 21.312 9.68 10.57 1 94.06 290 GLY A O 1
ATOM 2096 N N . GLY A 1 291 ? 21.875 11.719 9.852 1 95.31 291 GLY A N 1
ATOM 2097 C CA . GLY A 1 291 ? 22.375 12.102 11.164 1 95.31 291 GLY A CA 1
ATOM 2098 C C . GLY A 1 291 ? 23.656 11.391 11.555 1 95.31 291 GLY A C 1
ATOM 2099 O O . GLY A 1 291 ? 23.891 11.133 12.734 1 95.31 291 GLY A O 1
ATOM 2100 N N . HIS A 1 292 ? 24.391 10.969 10.531 1 96.94 292 HIS A N 1
ATOM 2101 C CA . HIS A 1 292 ? 25.641 10.273 10.797 1 96.94 292 HIS A CA 1
ATOM 2102 C C . HIS A 1 292 ? 26.766 11.25 11.109 1 96.94 292 HIS A C 1
ATOM 2104 O O . HIS A 1 292 ? 27.578 11.578 10.242 1 96.94 292 HIS A O 1
ATOM 2110 N N . GLU A 1 293 ? 26.875 11.562 12.336 1 97.12 293 GLU A N 1
ATOM 2111 C CA . GLU A 1 293 ? 27.766 12.625 12.797 1 97.12 293 GLU A CA 1
ATOM 2112 C C . GLU A 1 293 ? 29.219 12.32 12.445 1 97.12 293 GLU A C 1
ATOM 2114 O O . GLU A 1 293 ? 29.938 13.188 11.938 1 97.12 293 GLU A O 1
ATOM 2119 N N . GLN A 1 294 ? 29.594 11.078 12.68 1 97.75 294 GLN A N 1
ATOM 2120 C CA . GLN A 1 294 ? 30.984 10.703 12.438 1 97.75 294 GLN A CA 1
ATOM 2121 C C . GLN A 1 294 ? 31.312 10.734 10.945 1 97.75 294 GLN A C 1
ATOM 2123 O O . GLN A 1 294 ? 32.406 11.156 10.555 1 97.75 294 GLN A O 1
ATOM 2128 N N . ILE A 1 295 ? 30.375 10.32 10.117 1 98.19 295 ILE A N 1
ATOM 2129 C CA . ILE A 1 295 ? 30.594 10.32 8.672 1 98.19 295 ILE A CA 1
ATOM 2130 C C . ILE A 1 295 ? 30.641 11.758 8.164 1 98.19 295 ILE A C 1
ATOM 2132 O O . ILE A 1 295 ? 31.5 12.102 7.348 1 98.19 295 ILE A O 1
ATOM 2136 N N . VAL A 1 296 ? 29.766 12.594 8.695 1 98.06 296 VAL A N 1
ATOM 2137 C CA . VAL A 1 296 ? 29.766 14 8.312 1 98.06 296 VAL A CA 1
ATOM 2138 C C . VAL A 1 296 ? 31.125 14.625 8.641 1 98.06 296 VAL A C 1
ATOM 2140 O O . VAL A 1 296 ? 31.734 15.281 7.793 1 98.06 296 VAL A O 1
ATOM 2143 N N . LYS A 1 297 ? 31.641 14.336 9.812 1 97.88 297 LYS A N 1
ATOM 2144 C CA . LYS A 1 297 ? 32.938 14.836 10.227 1 97.88 297 LYS A CA 1
ATOM 2145 C C . LYS A 1 297 ? 34.062 14.328 9.305 1 97.88 297 LYS A C 1
ATOM 2147 O O . LYS A 1 297 ? 34.906 15.102 8.867 1 97.88 297 LYS A O 1
ATOM 2152 N N . THR A 1 298 ? 34 12.984 8.984 1 98.06 298 THR A N 1
ATOM 2153 C CA . THR A 1 298 ? 34.969 12.344 8.125 1 98.06 298 THR A CA 1
ATOM 2154 C C . THR A 1 298 ? 34.969 12.969 6.734 1 98.06 298 THR A C 1
ATOM 2156 O O . THR A 1 298 ? 36.031 13.281 6.176 1 98.06 298 THR A O 1
ATOM 2159 N N . LEU A 1 299 ? 33.812 13.219 6.188 1 98.38 299 LEU A N 1
ATOM 2160 C CA . LEU A 1 299 ? 33.688 13.773 4.848 1 98.38 299 LEU A CA 1
ATOM 2161 C C . LEU A 1 299 ? 34.125 15.227 4.809 1 98.38 299 LEU A C 1
ATOM 2163 O O . LEU A 1 299 ? 34.812 15.641 3.873 1 98.38 299 LEU A O 1
ATOM 2167 N N . LEU A 1 300 ? 33.75 15.953 5.848 1 97.81 300 LEU A N 1
ATOM 2168 C CA . LEU A 1 300 ? 34.188 17.344 5.926 1 97.81 300 LEU A CA 1
ATOM 2169 C C . LEU A 1 300 ? 35.719 17.422 6.016 1 97.81 300 LEU A C 1
ATOM 2171 O O . LEU A 1 300 ? 36.344 18.25 5.34 1 97.81 300 LEU A O 1
ATOM 2175 N N . ASN A 1 301 ? 36.312 16.5 6.887 1 97.62 301 ASN A N 1
ATOM 2176 C CA . ASN A 1 301 ? 37.781 16.453 7.012 1 97.62 301 ASN A CA 1
ATOM 2177 C C . ASN A 1 301 ? 38.438 16.047 5.695 1 97.62 301 ASN A C 1
ATOM 2179 O O . ASN A 1 301 ? 39.594 16.422 5.438 1 97.62 301 ASN A O 1
ATOM 2183 N N . ALA A 1 302 ? 37.688 15.305 4.836 1 97.69 302 ALA A N 1
ATOM 2184 C CA . ALA A 1 302 ? 38.219 14.836 3.561 1 97.69 302 ALA A CA 1
ATOM 2185 C C . ALA A 1 302 ? 38 15.883 2.467 1 97.69 302 ALA A C 1
ATOM 2187 O O . ALA A 1 302 ? 38.406 15.672 1.316 1 97.69 302 ALA A O 1
ATOM 2188 N N . GLY A 1 303 ? 37.375 17.031 2.779 1 97.06 303 GLY A N 1
ATOM 2189 C CA . GLY A 1 303 ? 37.281 18.125 1.829 1 97.06 303 GLY A CA 1
ATOM 2190 C C . GLY A 1 303 ? 35.906 18.219 1.172 1 97.06 303 GLY A C 1
ATOM 2191 O O . GLY A 1 303 ? 35.781 18.797 0.092 1 97.06 303 GLY A O 1
ATOM 2192 N N . ALA A 1 304 ? 34.812 17.719 1.818 1 97.31 304 ALA A N 1
ATOM 2193 C CA . ALA A 1 304 ? 33.469 17.781 1.254 1 97.31 304 ALA A CA 1
ATOM 2194 C C . ALA A 1 304 ? 33 19.219 1.176 1 97.31 304 ALA A C 1
ATOM 2196 O O . ALA A 1 304 ? 33.219 20 2.1 1 97.31 304 ALA A O 1
ATOM 2197 N N . GLU A 1 305 ? 32.312 19.641 0.143 1 96.19 305 GLU A N 1
ATOM 2198 C CA . GLU A 1 305 ? 31.734 20.969 -0.026 1 96.19 305 GLU A CA 1
ATOM 2199 C C . GLU A 1 305 ? 30.422 21.094 0.745 1 96.19 305 GLU A C 1
ATOM 2201 O O . GLU A 1 305 ? 29.422 20.453 0.389 1 96.19 305 GLU A O 1
ATOM 2206 N N . VAL A 1 306 ? 30.375 21.938 1.661 1 96.31 306 VAL A N 1
ATOM 2207 C CA . VAL A 1 306 ? 29.281 21.984 2.629 1 96.31 306 VAL A CA 1
ATOM 2208 C C . VAL A 1 306 ? 28.047 22.609 1.985 1 96.31 306 VAL A C 1
ATOM 2210 O O . VAL A 1 306 ? 26.922 22.312 2.371 1 96.31 306 VAL A O 1
ATOM 2213 N N . ASN A 1 307 ? 28.188 23.484 0.956 1 95.69 307 ASN A N 1
ATOM 2214 C CA . ASN A 1 307 ? 27.062 24.203 0.359 1 95.69 307 ASN A CA 1
ATOM 2215 C C . ASN A 1 307 ? 26.719 23.641 -1.017 1 95.69 307 ASN A C 1
ATOM 2217 O O . ASN A 1 307 ? 26.062 24.328 -1.817 1 95.69 307 ASN A O 1
ATOM 2221 N N . ALA A 1 308 ? 27.344 22.438 -1.241 1 93.5 308 ALA A N 1
ATOM 2222 C CA . ALA A 1 308 ? 26.984 21.812 -2.514 1 93.5 308 ALA A CA 1
ATOM 2223 C C . ALA A 1 308 ? 25.484 21.672 -2.658 1 93.5 308 ALA A C 1
ATOM 2225 O O . ALA A 1 308 ? 24.797 21.328 -1.696 1 93.5 308 ALA A O 1
ATOM 2226 N N . GLU A 1 309 ? 25.016 22.031 -3.867 1 90.81 309 GLU A N 1
ATOM 2227 C CA . GLU A 1 309 ? 23.578 21.953 -4.141 1 90.81 309 GLU A CA 1
ATOM 2228 C C . GLU A 1 309 ? 23.25 20.734 -5.012 1 90.81 309 GLU A C 1
ATOM 2230 O O . GLU A 1 309 ? 24.109 20.219 -5.719 1 90.81 309 GLU A O 1
ATOM 2235 N N . GLY A 1 310 ? 22 20.297 -4.816 1 85.75 310 GLY A N 1
ATOM 2236 C CA . GLY A 1 310 ? 21.547 19.172 -5.613 1 85.75 310 GLY A CA 1
ATOM 2237 C C . GLY A 1 310 ? 20.875 18.094 -4.793 1 85.75 310 GLY A C 1
ATOM 2238 O O . GLY A 1 310 ? 20.797 18.188 -3.566 1 85.75 310 GLY A O 1
ATOM 2239 N N . GLY A 1 311 ? 20.266 17.125 -5.484 1 86.94 311 GLY A N 1
ATOM 2240 C CA . GLY A 1 311 ? 19.672 15.977 -4.82 1 86.94 311 GLY A CA 1
ATOM 2241 C C . GLY A 1 311 ? 18.312 16.281 -4.195 1 86.94 311 GLY A C 1
ATOM 2242 O O . GLY A 1 311 ? 17.844 17.422 -4.262 1 86.94 311 GLY A O 1
ATOM 2243 N N . GLU A 1 312 ? 17.828 15.391 -3.557 1 87.81 312 GLU A N 1
ATOM 2244 C CA . GLU A 1 312 ? 16.469 15.453 -3.006 1 87.81 312 GLU A CA 1
ATOM 2245 C C . GLU A 1 312 ? 16.375 16.469 -1.879 1 87.81 312 GLU A C 1
ATOM 2247 O O . GLU A 1 312 ? 15.344 17.125 -1.707 1 87.81 312 GLU A O 1
ATOM 2252 N N . TYR A 1 313 ? 17.484 16.703 -1.189 1 87.69 313 TYR A N 1
ATOM 2253 C CA . TYR A 1 313 ? 17.422 17.531 0.012 1 87.69 313 TYR A CA 1
ATOM 2254 C C . TYR A 1 313 ? 17.922 18.938 -0.261 1 87.69 313 TYR A C 1
ATOM 2256 O O . TYR A 1 313 ? 17.891 19.797 0.618 1 87.69 313 TYR A O 1
ATOM 2264 N N . GLY A 1 314 ? 18.469 19.172 -1.472 1 87.75 314 GLY A N 1
ATOM 2265 C CA . GLY A 1 314 ? 18.938 20.484 -1.892 1 87.75 314 GLY A CA 1
ATOM 2266 C C . GLY A 1 314 ? 20.344 20.781 -1.396 1 87.75 314 GLY A C 1
ATOM 2267 O O . GLY A 1 314 ? 21.219 21.172 -2.18 1 87.75 314 GLY A O 1
ATOM 2268 N N . ASN A 1 315 ? 20.469 20.609 -0.094 1 92.12 315 ASN A N 1
ATOM 2269 C CA . ASN A 1 315 ? 21.781 20.828 0.5 1 92.12 315 ASN A CA 1
ATOM 2270 C C . ASN A 1 315 ? 21.938 20.078 1.823 1 92.12 315 ASN A C 1
ATOM 2272 O O . ASN A 1 315 ? 20.969 19.5 2.318 1 92.12 315 ASN A O 1
ATOM 2276 N N . ALA A 1 316 ? 23.062 20.062 2.465 1 95.19 316 ALA A N 1
ATOM 2277 C CA . ALA A 1 316 ? 23.375 19.25 3.645 1 95.19 316 ALA A CA 1
ATOM 2278 C C . ALA A 1 316 ? 22.719 19.844 4.895 1 95.19 316 ALA A C 1
ATOM 2280 O O . ALA A 1 316 ? 22.234 19.094 5.75 1 95.19 316 ALA A O 1
ATOM 2281 N N . LEU A 1 317 ? 22.547 21.047 4.891 1 95.69 317 LEU A N 1
ATOM 2282 C CA . LEU A 1 317 ? 22 21.672 6.086 1 95.69 317 LEU A CA 1
ATOM 2283 C C . LEU A 1 317 ? 20.516 21.391 6.227 1 95.69 317 LEU A C 1
ATOM 2285 O O . LEU A 1 317 ? 20.031 21.078 7.316 1 95.69 317 LEU A O 1
ATOM 2289 N N . MET B 1 1 ? 27.828 21.781 13.32 1 95.38 1 MET B N 1
ATOM 2290 C CA . MET B 1 1 ? 29.031 21.516 12.539 1 95.38 1 MET B CA 1
ATOM 2291 C C . MET B 1 1 ? 28.938 22.125 11.148 1 95.38 1 MET B C 1
ATOM 2293 O O . MET B 1 1 ? 29.891 22.719 10.656 1 95.38 1 MET B O 1
ATOM 2297 N N . LEU B 1 2 ? 27.766 21.969 10.516 1 96.38 2 LEU B N 1
ATOM 2298 C CA . LEU B 1 2 ? 27.562 22.469 9.164 1 96.38 2 LEU B CA 1
ATOM 2299 C C . LEU B 1 2 ? 27.625 24 9.141 1 96.38 2 LEU B C 1
ATOM 2301 O O . LEU B 1 2 ? 28.25 24.594 8.266 1 96.38 2 LEU B O 1
ATOM 2305 N N . LEU B 1 3 ? 26.938 24.594 10.117 1 96.12 3 LEU B N 1
ATOM 2306 C CA . LEU B 1 3 ? 26.969 26.047 10.203 1 96.12 3 LEU B CA 1
ATOM 2307 C C . LEU B 1 3 ? 28.375 26.562 10.445 1 96.12 3 LEU B C 1
ATOM 2309 O O . LEU B 1 3 ? 28.797 27.562 9.852 1 96.12 3 LEU B O 1
ATOM 2313 N N . ASP B 1 4 ? 29.156 25.859 11.352 1 95.38 4 ASP B N 1
ATOM 2314 C CA . ASP B 1 4 ? 30.547 26.219 11.602 1 95.38 4 ASP B CA 1
ATOM 2315 C C . ASP B 1 4 ? 31.375 26.094 10.328 1 95.38 4 ASP B C 1
ATOM 2317 O O . ASP B 1 4 ? 32.375 26.812 10.148 1 95.38 4 ASP B O 1
ATOM 2321 N N . ALA B 1 5 ? 30.938 25.234 9.398 1 95.75 5 ALA B N 1
ATOM 2322 C CA . ALA B 1 5 ? 31.656 24.984 8.156 1 95.75 5 ALA B CA 1
ATOM 2323 C C . ALA B 1 5 ? 31.203 25.922 7.055 1 95.75 5 ALA B C 1
ATOM 2325 O O . ALA B 1 5 ? 31.688 25.859 5.922 1 95.75 5 ALA B O 1
ATOM 2326 N N . GLY B 1 6 ? 30.25 26.812 7.355 1 95.81 6 GLY B N 1
ATOM 2327 C CA . GLY B 1 6 ? 29.875 27.859 6.414 1 95.81 6 GLY B CA 1
ATOM 2328 C C . GLY B 1 6 ? 28.578 27.562 5.676 1 95.81 6 GLY B C 1
ATOM 2329 O O . GLY B 1 6 ? 28.312 28.156 4.625 1 95.81 6 GLY B O 1
ATOM 2330 N N . ALA B 1 7 ? 27.703 26.688 6.207 1 95.81 7 ALA B N 1
ATOM 2331 C CA . ALA B 1 7 ? 26.438 26.391 5.566 1 95.81 7 ALA B CA 1
ATOM 2332 C C . ALA B 1 7 ? 25.531 27.625 5.504 1 95.81 7 ALA B C 1
ATOM 2334 O O . ALA B 1 7 ? 25.469 28.391 6.461 1 95.81 7 ALA B O 1
ATOM 2335 N N . GLU B 1 8 ? 24.844 27.906 4.391 1 95.94 8 GLU B N 1
ATOM 2336 C CA . GLU B 1 8 ? 23.891 28.984 4.234 1 95.94 8 GLU B CA 1
ATOM 2337 C C . GLU B 1 8 ? 22.578 28.672 4.945 1 95.94 8 GLU B C 1
ATOM 2339 O O . GLU B 1 8 ? 21.844 27.781 4.535 1 95.94 8 GLU B O 1
ATOM 2344 N N . VAL B 1 9 ? 22.234 29.484 5.926 1 96.62 9 VAL B N 1
ATOM 2345 C CA . VAL B 1 9 ? 21.141 29.188 6.848 1 96.62 9 VAL B CA 1
ATOM 2346 C C . VAL B 1 9 ? 19.797 29.297 6.117 1 96.62 9 VAL B C 1
ATOM 2348 O O . VAL B 1 9 ? 18.844 28.609 6.469 1 96.62 9 VAL B O 1
ATOM 2351 N N . ASN B 1 10 ? 19.734 30.078 5.082 1 96.31 10 ASN B N 1
ATOM 2352 C CA . ASN B 1 10 ? 18.484 30.312 4.379 1 96.31 10 ASN B CA 1
ATOM 2353 C C . ASN B 1 10 ? 18.469 29.625 3.016 1 96.31 10 ASN B C 1
ATOM 2355 O O . ASN B 1 10 ? 17.656 29.969 2.15 1 96.31 10 ASN B O 1
ATOM 2359 N N . ALA B 1 11 ? 19.5 28.703 2.906 1 93.62 11 ALA B N 1
ATOM 2360 C CA . ALA B 1 11 ? 19.516 27.938 1.657 1 93.62 11 ALA B CA 1
ATOM 2361 C C . ALA B 1 11 ? 18.203 27.203 1.442 1 93.62 11 ALA B C 1
ATOM 2363 O O . ALA B 1 11 ? 17.625 26.656 2.387 1 93.62 11 ALA B O 1
ATOM 2364 N N . GLN B 1 12 ? 17.719 27.281 0.179 1 90.75 12 GLN B N 1
ATOM 2365 C CA . GLN B 1 12 ? 16.469 26.609 -0.152 1 90.75 12 GLN B CA 1
ATOM 2366 C C . GLN B 1 12 ? 16.719 25.219 -0.73 1 90.75 12 GLN B C 1
ATOM 2368 O O . GLN B 1 12 ? 17.812 24.938 -1.222 1 90.75 12 GLN B O 1
ATOM 2373 N N . GLY B 1 13 ? 15.719 24.328 -0.463 1 85.06 13 GLY B N 1
ATOM 2374 C CA . GLY B 1 13 ? 15.82 23 -1.021 1 85.06 13 GLY B CA 1
ATOM 2375 C C . GLY B 1 13 ? 15.164 21.938 -0.153 1 85.06 13 GLY B C 1
ATOM 2376 O O . GLY B 1 13 ? 14.781 22.203 0.985 1 85.06 13 GLY B O 1
ATOM 2377 N N . GLY B 1 14 ? 14.922 20.734 -0.792 1 84.5 14 GLY B N 1
ATOM 2378 C CA . GLY B 1 14 ? 14.367 19.609 -0.069 1 84.5 14 GLY B CA 1
ATOM 2379 C C . GLY B 1 14 ? 12.859 19.672 0.058 1 84.5 14 GLY B C 1
ATOM 2380 O O . GLY B 1 14 ? 12.227 20.625 -0.395 1 84.5 14 GLY B O 1
ATOM 2381 N N . GLN B 1 15 ? 12.398 18.719 0.746 1 85.69 15 GLN B N 1
ATOM 2382 C CA . GLN B 1 15 ? 10.953 18.516 0.881 1 85.69 15 GLN B CA 1
ATOM 2383 C C . GLN B 1 15 ? 10.328 19.641 1.704 1 85.69 15 GLN B C 1
ATOM 2385 O O . GLN B 1 15 ? 9.195 20.047 1.443 1 85.69 15 GLN B O 1
ATOM 2390 N N . PHE B 1 16 ? 11.125 20.266 2.645 1 89.12 16 PHE B N 1
ATOM 2391 C CA . PHE B 1 16 ? 10.547 21.219 3.578 1 89.12 16 PHE B CA 1
ATOM 2392 C C . PHE B 1 16 ? 10.852 22.641 3.146 1 89.12 16 PHE B C 1
ATOM 2394 O O . PHE B 1 16 ? 10.273 23.594 3.68 1 89.12 16 PHE B O 1
ATOM 2401 N N . GLY B 1 17 ? 11.703 22.812 2.082 1 89.31 17 GLY B N 1
ATOM 2402 C CA . GLY B 1 17 ? 12.008 24.125 1.547 1 89.31 17 GLY B CA 1
ATOM 2403 C C . GLY B 1 17 ? 13.258 24.75 2.143 1 89.31 17 GLY B C 1
ATOM 2404 O O . GLY B 1 17 ? 14.047 25.375 1.435 1 89.31 17 GLY B O 1
ATOM 2405 N N . ASN B 1 18 ? 13.391 24.609 3.453 1 92.88 18 ASN B N 1
ATOM 2406 C CA . ASN B 1 18 ? 14.594 25.125 4.105 1 92.88 18 ASN B CA 1
ATOM 2407 C C . ASN B 1 18 ? 14.82 24.469 5.465 1 92.88 18 ASN B C 1
ATOM 2409 O O . ASN B 1 18 ? 13.984 23.703 5.934 1 92.88 18 ASN B O 1
ATOM 2413 N N . ALA B 1 19 ? 15.906 24.781 6.094 1 95.62 19 ALA B N 1
ATOM 2414 C CA . ALA B 1 19 ? 16.344 24.141 7.332 1 95.62 19 ALA B CA 1
ATOM 2415 C C . ALA B 1 19 ? 15.391 24.469 8.484 1 95.62 19 ALA B C 1
ATOM 2417 O O . ALA B 1 19 ? 15.117 23.625 9.336 1 95.62 19 ALA B O 1
ATOM 2418 N N . LEU B 1 20 ? 14.789 25.672 8.484 1 97.44 20 LEU B N 1
ATOM 2419 C CA . LEU B 1 20 ? 13.898 26.094 9.57 1 97.44 20 LEU B CA 1
ATOM 2420 C C . LEU B 1 20 ? 12.617 25.266 9.555 1 97.44 20 LEU B C 1
ATOM 2422 O O . LEU B 1 20 ? 12.156 24.812 10.609 1 97.44 20 LEU B O 1
ATOM 2426 N N . GLN B 1 21 ? 12.117 25.156 8.414 1 95.56 21 GLN B N 1
ATOM 2427 C CA . GLN B 1 21 ? 10.906 24.359 8.281 1 95.56 21 GLN B CA 1
ATOM 2428 C C . GLN B 1 21 ? 11.164 22.906 8.68 1 95.56 21 GLN B C 1
ATOM 2430 O O . GLN B 1 21 ? 10.367 22.297 9.391 1 95.56 21 GLN B O 1
ATOM 2435 N N . ALA B 1 22 ? 12.305 22.359 8.25 1 94.5 22 ALA B N 1
ATOM 2436 C CA . ALA B 1 22 ? 12.648 20.984 8.594 1 94.5 22 ALA B CA 1
ATOM 2437 C C . ALA B 1 22 ? 12.773 20.797 10.102 1 94.5 22 ALA B C 1
ATOM 2439 O O . ALA B 1 22 ? 12.227 19.844 10.664 1 94.5 22 ALA B O 1
ATOM 2440 N N . ALA B 1 23 ? 13.414 21.703 10.766 1 96.94 23 ALA B N 1
ATOM 2441 C CA . ALA B 1 23 ? 13.586 21.656 12.219 1 96.94 23 ALA B CA 1
ATOM 2442 C C . ALA B 1 23 ? 12.258 21.812 12.938 1 96.94 23 ALA B C 1
ATOM 2444 O O . ALA B 1 23 ? 12.008 21.156 13.953 1 96.94 23 ALA B O 1
ATOM 2445 N N . SER B 1 24 ? 11.391 22.719 12.445 1 97.62 24 SER B N 1
ATOM 2446 C CA . SER B 1 24 ? 10.078 22.969 13.039 1 97.62 24 SER B CA 1
ATOM 2447 C C . SER B 1 24 ? 9.195 21.719 12.953 1 97.62 24 SER B C 1
ATOM 2449 O O . SER B 1 24 ? 8.461 21.422 13.898 1 97.62 24 SER B O 1
ATOM 2451 N N . TYR B 1 25 ? 9.32 21.109 11.836 1 94.44 25 TYR B N 1
ATOM 2452 C CA . TYR B 1 25 ? 8.57 19.875 11.648 1 94.44 25 TYR B CA 1
ATOM 2453 C C . TYR B 1 25 ? 8.969 18.828 12.68 1 94.44 25 TYR B C 1
ATOM 2455 O O . TYR B 1 25 ? 8.109 18.156 13.258 1 94.44 25 TYR B O 1
ATOM 2463 N N . GLY B 1 26 ? 10.281 18.656 12.93 1 95.19 26 GLY B N 1
ATOM 2464 C CA . GLY B 1 26 ? 10.781 17.672 13.867 1 95.19 26 GLY B CA 1
ATOM 2465 C C . GLY B 1 26 ? 10.57 18.047 15.312 1 95.19 26 GLY B C 1
ATOM 2466 O O . GLY B 1 26 ? 10.742 17.219 16.219 1 95.19 26 GLY B O 1
ATOM 2467 N N . GLY B 1 27 ? 10.188 19.266 15.562 1 97.44 27 GLY B N 1
ATOM 2468 C CA . GLY B 1 27 ? 10 19.719 16.922 1 97.44 27 GLY B CA 1
ATOM 2469 C C . GLY B 1 27 ? 11.305 20 17.641 1 97.44 27 GLY B C 1
ATOM 2470 O O . GLY B 1 27 ? 11.383 19.875 18.875 1 97.44 27 GLY B O 1
ATOM 2471 N N . TYR B 1 28 ? 12.344 20.281 16.875 1 97.25 28 TYR B N 1
ATOM 2472 C CA . TYR B 1 28 ? 13.672 20.484 17.453 1 97.25 28 TYR B CA 1
ATOM 2473 C C . TYR B 1 28 ? 13.883 21.938 17.859 1 97.25 28 TYR B C 1
ATOM 2475 O O . TYR B 1 28 ? 14.516 22.703 17.141 1 97.25 28 TYR B O 1
ATOM 2483 N N . GLU B 1 29 ? 13.43 22.234 19.047 1 97.81 29 GLU B N 1
ATOM 2484 C CA . GLU B 1 29 ? 13.359 23.594 19.562 1 97.81 29 GLU B CA 1
ATOM 2485 C C . GLU B 1 29 ? 14.734 24.266 19.547 1 97.81 29 GLU B C 1
ATOM 2487 O O . GLU B 1 29 ? 14.859 25.422 19.141 1 97.81 29 GLU B O 1
ATOM 2492 N N . GLN B 1 30 ? 15.719 23.469 19.922 1 97.62 30 GLN B N 1
ATOM 2493 C CA . GLN B 1 30 ? 17.062 24.031 19.984 1 97.62 30 GLN B CA 1
ATOM 2494 C C . GLN B 1 30 ? 17.594 24.359 18.594 1 97.62 30 GLN B C 1
ATOM 2496 O O . GLN B 1 30 ? 18.25 25.375 18.406 1 97.62 30 GLN B O 1
ATOM 2501 N N . VAL B 1 31 ? 17.281 23.516 17.641 1 97.5 31 VAL B N 1
ATOM 2502 C CA . VAL B 1 31 ? 17.734 23.734 16.281 1 97.5 31 VAL B CA 1
ATOM 2503 C C . VAL B 1 31 ? 17 24.938 15.68 1 97.5 31 VAL B C 1
ATOM 2505 O O . VAL B 1 31 ? 17.594 25.781 15.023 1 97.5 31 VAL B O 1
ATOM 2508 N N . VAL B 1 32 ? 15.68 25.078 15.945 1 98.25 32 VAL B N 1
ATOM 2509 C CA . VAL B 1 32 ? 14.875 26.203 15.484 1 98.25 32 VAL B CA 1
ATOM 2510 C C . VAL B 1 32 ? 15.469 27.5 16.016 1 98.25 32 VAL B C 1
ATOM 2512 O O . VAL B 1 32 ? 15.711 28.438 15.25 1 98.25 32 VAL B O 1
ATOM 2515 N N . LYS B 1 33 ? 15.781 27.5 17.328 1 98.06 33 LYS B N 1
ATOM 2516 C CA . LYS B 1 33 ? 16.344 28.703 17.953 1 98.06 33 LYS B CA 1
ATOM 2517 C C . LYS B 1 33 ? 17.703 29.047 17.344 1 98.06 33 LYS B C 1
ATOM 2519 O O . LYS B 1 33 ? 17.984 30.203 17.031 1 98.06 33 LYS B O 1
ATOM 2524 N N . MET B 1 34 ? 18.453 27.984 17.156 1 97.56 34 MET B N 1
ATOM 2525 C CA . MET B 1 34 ? 19.781 28.188 16.578 1 97.56 34 MET B CA 1
ATOM 2526 C C . MET B 1 34 ? 19.672 28.781 15.172 1 97.56 34 MET B C 1
ATOM 2528 O O . MET B 1 34 ? 20.391 29.719 14.844 1 97.56 34 MET B O 1
ATOM 2532 N N . LEU B 1 35 ? 18.828 28.297 14.391 1 98.12 35 LEU B N 1
ATOM 2533 C CA . LEU B 1 35 ? 18.656 28.781 13.023 1 98.12 35 LEU B CA 1
ATOM 2534 C C . LEU B 1 35 ? 18.141 30.219 13 1 98.12 35 LEU B C 1
ATOM 2536 O O . LEU B 1 35 ? 18.625 31.031 12.219 1 98.12 35 LEU B O 1
ATOM 2540 N N . LEU B 1 36 ? 17.203 30.516 13.859 1 98.06 36 LEU B N 1
ATOM 2541 C CA . LEU B 1 36 ? 16.688 31.875 13.945 1 98.06 36 LEU B CA 1
ATOM 2542 C C . LEU B 1 36 ? 17.797 32.844 14.398 1 98.06 36 LEU B C 1
ATOM 2544 O O . LEU B 1 36 ? 17.906 33.938 13.867 1 98.06 36 LEU B O 1
ATOM 2548 N N . ASP B 1 37 ? 18.625 32.375 15.43 1 97.5 37 ASP B N 1
ATOM 2549 C CA . ASP B 1 37 ? 19.734 33.188 15.906 1 97.5 37 ASP B CA 1
ATOM 2550 C C . ASP B 1 37 ? 20.75 33.438 14.789 1 97.5 37 ASP B C 1
ATOM 2552 O O . ASP B 1 37 ? 21.438 34.469 14.805 1 97.5 37 ASP B O 1
ATOM 2556 N N . GLN B 1 38 ? 20.75 32.5 13.812 1 97.38 38 GLN B N 1
ATOM 2557 C CA . GLN B 1 38 ? 21.703 32.625 12.711 1 97.38 38 GLN B CA 1
ATOM 2558 C C . GLN B 1 38 ? 21.078 33.375 11.531 1 97.38 38 GLN B C 1
ATOM 2560 O O . GLN B 1 38 ? 21.688 33.438 10.461 1 97.38 38 GLN B O 1
ATOM 2565 N N . GLY B 1 39 ? 19.891 33.875 11.688 1 97 39 GLY B N 1
ATOM 2566 C CA . GLY B 1 39 ? 19.312 34.781 10.688 1 97 39 GLY B CA 1
ATOM 2567 C C . GLY B 1 39 ? 18.344 34.062 9.758 1 97 39 GLY B C 1
ATOM 2568 O O . GLY B 1 39 ? 18.047 34.562 8.672 1 97 39 GLY B O 1
ATOM 2569 N N . ALA B 1 40 ? 17.766 32.906 10.133 1 97.5 40 ALA B N 1
ATOM 2570 C CA . ALA B 1 40 ? 16.797 32.219 9.297 1 97.5 40 ALA B CA 1
ATOM 2571 C C . ALA B 1 40 ? 15.539 33.031 9.086 1 97.5 40 ALA B C 1
ATOM 2573 O O . ALA B 1 40 ? 15.055 33.688 10.016 1 97.5 40 ALA B O 1
ATOM 2574 N N . GLU B 1 41 ? 15 33.094 7.91 1 97.12 41 GLU B N 1
ATOM 2575 C CA . GLU B 1 41 ? 13.781 33.812 7.59 1 97.12 41 GLU B CA 1
ATOM 2576 C C . GLU B 1 41 ? 12.539 33.062 8.086 1 97.12 41 GLU B C 1
ATOM 2578 O O . GLU B 1 41 ? 12.195 32.031 7.555 1 97.12 41 GLU B O 1
ATOM 2583 N N . VAL B 1 42 ? 11.844 33.656 8.977 1 97.5 42 VAL B N 1
ATOM 2584 C CA . VAL B 1 42 ? 10.773 33 9.711 1 97.5 42 VAL B CA 1
ATOM 2585 C C . VAL B 1 42 ? 9.578 32.781 8.781 1 97.5 42 VAL B C 1
ATOM 2587 O O . VAL B 1 42 ? 8.828 31.797 8.945 1 97.5 42 VAL B O 1
ATOM 2590 N N . ASN B 1 43 ? 9.398 33.594 7.734 1 96.88 43 ASN B N 1
ATOM 2591 C CA . ASN B 1 43 ? 8.234 33.531 6.859 1 96.88 43 ASN B CA 1
ATOM 2592 C C . ASN B 1 43 ? 8.594 32.969 5.484 1 96.88 43 ASN B C 1
ATOM 2594 O O . ASN B 1 43 ? 7.848 33.125 4.523 1 96.88 43 ASN B O 1
ATOM 2598 N N . ALA B 1 44 ? 9.844 32.375 5.5 1 94.19 44 ALA B N 1
ATOM 2599 C CA . ALA B 1 44 ? 10.242 31.766 4.23 1 94.19 44 ALA B CA 1
ATOM 2600 C C . ALA B 1 44 ? 9.234 30.719 3.781 1 94.19 44 ALA B C 1
ATOM 2602 O O . ALA B 1 44 ? 8.758 29.922 4.59 1 94.19 44 ALA B O 1
ATOM 2603 N N . GLN B 1 45 ? 8.875 30.844 2.451 1 91 45 GLN B N 1
ATOM 2604 C CA . GLN B 1 45 ? 7.918 29.891 1.89 1 91 45 GLN B CA 1
ATOM 2605 C C . GLN B 1 45 ? 8.625 28.844 1.039 1 91 45 GLN B C 1
ATOM 2607 O O . GLN B 1 45 ? 9.734 29.078 0.55 1 91 45 GLN B O 1
ATOM 2612 N N . GLY B 1 46 ? 8.039 27.656 1.035 1 85.69 46 GLY B N 1
ATOM 2613 C CA . GLY B 1 46 ? 8.586 26.578 0.228 1 85.69 46 GLY B CA 1
ATOM 2614 C C . GLY B 1 46 ? 8.281 25.203 0.784 1 85.69 46 GLY B C 1
ATOM 2615 O O . GLY B 1 46 ? 7.715 25.078 1.873 1 85.69 46 GLY B O 1
ATOM 2616 N N . GLY B 1 47 ? 8.547 24.203 -0.037 1 86.5 47 GLY B N 1
ATOM 2617 C CA . GLY B 1 47 ? 8.336 22.828 0.397 1 86.5 47 GLY B CA 1
ATOM 2618 C C . GLY B 1 47 ? 6.879 22.422 0.413 1 86.5 47 GLY B C 1
ATOM 2619 O O . GLY B 1 47 ? 6 23.234 0.09 1 86.5 47 GLY B O 1
ATOM 2620 N N . GLU B 1 48 ? 6.637 21.297 0.865 1 86.94 48 GLU B N 1
ATOM 2621 C CA . GLU B 1 48 ? 5.309 20.688 0.845 1 86.94 48 GLU B CA 1
ATOM 2622 C C . GLU B 1 48 ? 4.395 21.344 1.885 1 86.94 48 GLU B C 1
ATOM 2624 O O . GLU B 1 48 ? 3.186 21.453 1.677 1 86.94 48 GLU B O 1
ATOM 2629 N N . TYR B 1 49 ? 5.008 21.938 2.963 1 87.44 49 TYR B N 1
ATOM 2630 C CA . TYR B 1 49 ? 4.184 22.359 4.09 1 87.44 49 TYR B CA 1
ATOM 2631 C C . TYR B 1 49 ? 4.035 23.875 4.121 1 87.44 49 TYR B C 1
ATOM 2633 O O . TYR B 1 49 ? 3.303 24.406 4.953 1 87.44 49 TYR B O 1
ATOM 2641 N N . GLY B 1 50 ? 4.684 24.531 3.197 1 88.94 50 GLY B N 1
ATOM 2642 C CA . GLY B 1 50 ? 4.473 25.953 2.994 1 88.94 50 GLY B CA 1
ATOM 2643 C C . GLY B 1 50 ? 5.402 26.812 3.824 1 88.94 50 GLY B C 1
ATOM 2644 O O . GLY B 1 50 ? 6.148 27.641 3.281 1 88.94 50 GLY B O 1
ATOM 2645 N N . ASN B 1 51 ? 5.289 26.609 5.227 1 94 51 ASN B N 1
ATOM 2646 C CA . ASN B 1 51 ? 6.145 27.422 6.082 1 94 51 ASN B CA 1
ATOM 2647 C C . ASN B 1 51 ? 6.344 26.781 7.453 1 94 51 ASN B C 1
ATOM 2649 O O . ASN B 1 51 ? 5.691 25.797 7.777 1 94 51 ASN B O 1
ATOM 2653 N N . ALA B 1 52 ? 7.184 27.344 8.266 1 96.81 52 ALA B N 1
ATOM 2654 C CA . ALA B 1 52 ? 7.613 26.781 9.539 1 96.81 52 ALA B CA 1
ATOM 2655 C C . ALA B 1 52 ? 6.473 26.766 10.547 1 96.81 52 ALA B C 1
ATOM 2657 O O . ALA B 1 52 ? 6.332 25.828 11.336 1 96.81 52 ALA B O 1
ATOM 2658 N N . LEU B 1 53 ? 5.578 27.766 10.484 1 97.81 53 LEU B N 1
ATOM 2659 C CA . LEU B 1 53 ? 4.492 27.859 11.453 1 97.81 53 LEU B CA 1
ATOM 2660 C C . LEU B 1 53 ? 3.471 26.75 11.234 1 97.81 53 LEU B C 1
ATOM 2662 O O . LEU B 1 53 ? 2.994 26.141 12.188 1 97.81 53 LEU B O 1
ATOM 2666 N N . GLN B 1 54 ? 3.205 26.578 10.016 1 95.69 54 GLN B N 1
ATOM 2667 C CA . GLN B 1 54 ? 2.24 25.547 9.672 1 95.69 54 GLN B CA 1
ATOM 2668 C C . GLN B 1 54 ? 2.723 24.172 10.133 1 95.69 54 GLN B C 1
ATOM 2670 O O . GLN B 1 54 ? 1.98 23.438 10.789 1 95.69 54 GLN B O 1
ATOM 2675 N N . VAL B 1 55 ? 3.951 23.891 9.906 1 95.31 55 VAL B N 1
ATOM 2676 C CA . VAL B 1 55 ? 4.469 22.562 10.25 1 95.31 55 VAL B CA 1
ATOM 2677 C C . VAL B 1 55 ? 4.586 22.438 11.766 1 95.31 55 VAL B C 1
ATOM 2679 O O . VAL B 1 55 ? 4.289 21.375 12.328 1 95.31 55 VAL B O 1
ATOM 2682 N N . ALA B 1 56 ? 4.953 23.438 12.414 1 97.5 56 ALA B N 1
ATOM 2683 C CA . ALA B 1 56 ? 5.027 23.406 13.875 1 97.5 56 ALA B CA 1
ATOM 2684 C C . ALA B 1 56 ? 3.645 23.234 14.492 1 97.5 56 ALA B C 1
ATOM 2686 O O . ALA B 1 56 ? 3.492 22.562 15.516 1 97.5 56 ALA B O 1
ATOM 2687 N N . SER B 1 57 ? 2.668 23.891 13.922 1 97.75 57 SER B N 1
ATOM 2688 C CA . SER B 1 57 ? 1.293 23.812 14.406 1 97.75 57 SER B CA 1
ATOM 2689 C C . SER B 1 57 ? 0.74 22.391 14.273 1 97.75 57 SER B C 1
ATOM 2691 O O . SER B 1 57 ? 0.055 21.906 15.172 1 97.75 57 SER B O 1
ATOM 2693 N N . GLU B 1 58 ? 1.037 21.891 13.117 1 95.88 58 GLU B N 1
ATOM 2694 C CA . GLU B 1 58 ? 0.616 20.5 12.914 1 95.88 58 GLU B CA 1
ATOM 2695 C C . GLU B 1 58 ? 1.224 19.578 13.961 1 95.88 58 GLU B C 1
ATOM 2697 O O . GLU B 1 58 ? 0.549 18.672 14.469 1 95.88 58 GLU B O 1
ATOM 2702 N N . GLY B 1 59 ? 2.51 19.781 14.32 1 96.81 59 GLY B N 1
ATOM 2703 C CA . GLY B 1 59 ? 3.201 18.969 15.305 1 96.81 59 GLY B CA 1
ATOM 2704 C C . GLY B 1 59 ? 2.807 19.281 16.734 1 96.81 59 GLY B C 1
ATOM 2705 O O . GLY B 1 59 ? 3.146 18.547 17.656 1 96.81 59 GLY B O 1
ATOM 2706 N N . GLY B 1 60 ? 2.084 20.25 16.922 1 97.69 60 GLY B N 1
ATOM 2707 C CA . GLY B 1 60 ? 1.689 20.641 18.25 1 97.69 60 GLY B CA 1
ATOM 2708 C C . GLY B 1 60 ? 2.846 21.172 19.094 1 97.69 60 GLY B C 1
ATOM 2709 O O . GLY B 1 60 ? 2.834 21.062 20.312 1 97.69 60 GLY B O 1
ATOM 2710 N N . HIS B 1 61 ? 3.893 21.656 18.422 1 97.81 61 HIS B N 1
ATOM 2711 C CA . HIS B 1 61 ? 5.062 22.172 19.125 1 97.81 61 HIS B CA 1
ATOM 2712 C C . HIS B 1 61 ? 4.812 23.578 19.656 1 97.81 61 HIS B C 1
ATOM 2714 O O . HIS B 1 61 ? 5.215 24.562 19.047 1 97.81 61 HIS B O 1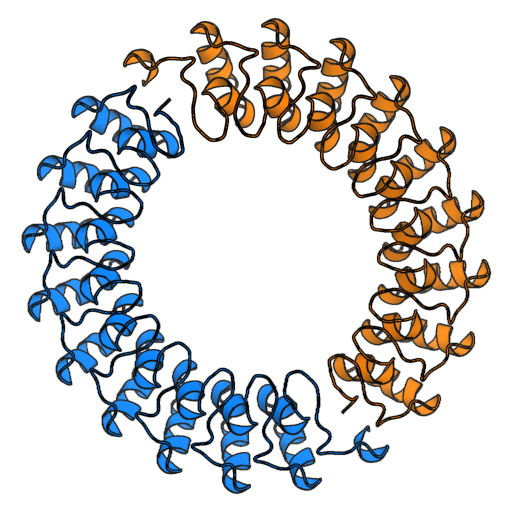
ATOM 2720 N N . GLU B 1 62 ? 4.285 23.625 20.828 1 98.25 62 GLU B N 1
ATOM 2721 C CA . GLU B 1 62 ? 3.807 24.859 21.422 1 98.25 62 GLU B CA 1
ATOM 2722 C C . GLU B 1 62 ? 4.934 25.891 21.547 1 98.25 62 GLU B C 1
ATOM 2724 O O . GLU B 1 62 ? 4.758 27.047 21.188 1 98.25 62 GLU B O 1
ATOM 2729 N N . GLN B 1 63 ? 6.059 25.359 21.969 1 98.38 63 GLN B N 1
ATOM 2730 C CA . GLN B 1 63 ? 7.176 26.281 22.188 1 98.38 63 GLN B CA 1
ATOM 2731 C C . GLN B 1 63 ? 7.699 26.828 20.859 1 98.38 63 GLN B C 1
ATOM 2733 O O . GLN B 1 63 ? 8.047 28 20.766 1 98.38 63 GLN B O 1
ATOM 2738 N N . ILE B 1 64 ? 7.695 26.016 19.875 1 98.5 64 ILE B N 1
ATOM 2739 C CA . ILE B 1 64 ? 8.18 26.453 18.578 1 98.5 64 ILE B CA 1
ATOM 2740 C C . ILE B 1 64 ? 7.18 27.422 17.953 1 98.5 64 ILE B C 1
ATOM 2742 O O . ILE B 1 64 ? 7.57 28.469 17.406 1 98.5 64 ILE B O 1
ATOM 2746 N N . VAL B 1 65 ? 5.898 27.109 18.094 1 98.62 65 VAL B N 1
ATOM 2747 C CA . VAL B 1 65 ? 4.863 28.016 17.594 1 98.62 65 VAL B CA 1
ATOM 2748 C C . VAL B 1 65 ? 5.016 29.391 18.25 1 98.62 65 VAL B C 1
ATOM 2750 O O . VAL B 1 65 ? 5.027 30.422 17.562 1 98.62 65 VAL B O 1
ATOM 2753 N N . LYS B 1 66 ? 5.211 29.375 19.531 1 98.38 66 LYS B N 1
ATOM 2754 C CA . LYS B 1 66 ? 5.402 30.625 20.281 1 98.38 66 LYS B CA 1
ATOM 2755 C C . LYS B 1 66 ? 6.637 31.375 19.781 1 98.38 66 LYS B C 1
ATOM 2757 O O . LYS B 1 66 ? 6.582 32.594 19.547 1 98.38 66 LYS B O 1
ATOM 2762 N N . THR B 1 67 ? 7.691 30.594 19.625 1 98.38 67 THR B N 1
ATOM 2763 C CA . THR B 1 67 ? 8.953 31.172 19.172 1 98.38 67 THR B CA 1
ATOM 2764 C C . THR B 1 67 ? 8.789 31.781 17.781 1 98.38 67 THR B C 1
ATOM 2766 O O . THR B 1 67 ? 9.242 32.906 17.531 1 98.38 67 THR B O 1
ATOM 2769 N N . LEU B 1 68 ? 8.148 31.125 16.922 1 98.56 68 LEU B N 1
ATOM 2770 C CA . LEU B 1 68 ? 7.953 31.594 15.547 1 98.56 68 LEU B CA 1
ATOM 2771 C C . LEU B 1 68 ? 7.047 32.812 15.508 1 98.56 68 LEU B C 1
ATOM 2773 O O . LEU B 1 68 ? 7.332 33.781 14.797 1 98.56 68 LEU B O 1
ATOM 2777 N N . LEU B 1 69 ? 5.984 32.781 16.297 1 98.25 69 LEU B N 1
ATOM 2778 C CA . LEU B 1 69 ? 5.094 33.938 16.375 1 98.25 69 LEU B CA 1
ATOM 2779 C C . LEU B 1 69 ? 5.828 35.156 16.906 1 98.25 69 LEU B C 1
ATOM 2781 O O . LEU B 1 69 ? 5.676 36.25 16.375 1 98.25 69 LEU B O 1
ATOM 2785 N N . ASN B 1 70 ? 6.66 34.938 17.984 1 97.81 70 ASN B N 1
ATOM 2786 C CA . ASN B 1 70 ? 7.453 36.031 18.547 1 97.81 70 ASN B CA 1
ATOM 2787 C C . ASN B 1 70 ? 8.461 36.594 17.547 1 97.81 70 ASN B C 1
ATOM 2789 O O . ASN B 1 70 ? 8.828 37.75 17.609 1 97.81 70 ASN B O 1
ATOM 2793 N N . ALA B 1 71 ? 8.828 35.719 16.594 1 97.94 71 ALA B N 1
ATOM 2794 C CA . ALA B 1 71 ? 9.82 36.094 15.602 1 97.94 71 ALA B CA 1
ATOM 2795 C C . ALA B 1 71 ? 9.148 36.75 14.398 1 97.94 71 ALA B C 1
ATOM 2797 O O . ALA B 1 71 ? 9.828 37.156 13.445 1 97.94 71 ALA B O 1
ATOM 2798 N N . GLY B 1 72 ? 7.859 36.875 14.406 1 97.5 72 GLY B N 1
ATOM 2799 C CA . GLY B 1 72 ? 7.164 37.625 13.367 1 97.5 72 GLY B CA 1
ATOM 2800 C C . GLY B 1 72 ? 6.52 36.719 12.32 1 97.5 72 GLY B C 1
ATOM 2801 O O . GLY B 1 72 ? 6.242 37.156 11.203 1 97.5 72 GLY B O 1
ATOM 2802 N N . ALA B 1 73 ? 6.207 35.469 12.617 1 97.75 73 ALA B N 1
ATOM 2803 C CA . ALA B 1 73 ? 5.566 34.562 11.664 1 97.75 73 ALA B CA 1
ATOM 2804 C C . ALA B 1 73 ? 4.168 35.062 11.297 1 97.75 73 ALA B C 1
ATOM 2806 O O . ALA B 1 73 ? 3.418 35.5 12.164 1 97.75 73 ALA B O 1
ATOM 2807 N N . GLU B 1 74 ? 3.764 35 10.055 1 97.19 74 GLU B N 1
ATOM 2808 C CA . GLU B 1 74 ? 2.432 35.344 9.578 1 97.19 74 GLU B CA 1
ATOM 2809 C C . GLU B 1 74 ? 1.413 34.25 9.898 1 97.19 74 GLU B C 1
ATOM 2811 O O . GLU B 1 74 ? 1.437 33.188 9.297 1 97.19 74 GLU B O 1
ATOM 2816 N N . VAL B 1 75 ? 0.514 34.562 10.711 1 97.56 75 VAL B N 1
ATOM 2817 C CA . VAL B 1 75 ? -0.378 33.562 11.297 1 97.56 75 VAL B CA 1
ATOM 2818 C C . VAL B 1 75 ? -1.38 33.094 10.242 1 97.56 75 VAL B C 1
ATOM 2820 O O . VAL B 1 75 ? -1.853 31.953 10.297 1 97.56 75 VAL B O 1
ATOM 2823 N N . ASN B 1 76 ? -1.681 33.906 9.219 1 96.81 76 ASN B N 1
ATOM 2824 C CA . ASN B 1 76 ? -2.693 33.562 8.219 1 96.81 76 ASN B CA 1
ATOM 2825 C C . ASN B 1 76 ? -2.062 33.25 6.871 1 96.81 76 ASN B C 1
ATOM 2827 O O . ASN B 1 76 ? -2.723 33.344 5.836 1 96.81 76 ASN B O 1
ATOM 2831 N N . ALA B 1 77 ? -0.732 33 6.984 1 94.25 77 ALA B N 1
ATOM 2832 C CA . ALA B 1 77 ? -0.067 32.594 5.742 1 94.25 77 ALA B CA 1
ATOM 2833 C C . ALA B 1 77 ? -0.728 31.359 5.133 1 94.25 77 ALA B C 1
ATOM 2835 O O . ALA B 1 77 ? -1.076 30.422 5.848 1 94.25 77 ALA B O 1
ATOM 2836 N N . GLU B 1 78 ? -0.935 31.484 3.779 1 90.69 78 GLU B N 1
ATOM 2837 C CA . GLU B 1 78 ? -1.582 30.391 3.064 1 90.69 78 GLU B CA 1
ATOM 2838 C C . GLU B 1 78 ? -0.562 29.547 2.301 1 90.69 78 GLU B C 1
ATOM 2840 O O . GLU B 1 78 ? 0.551 30.016 2.033 1 90.69 78 GLU B O 1
ATOM 2845 N N . GLY B 1 79 ? -0.942 28.281 2.135 1 85.25 79 GLY B N 1
ATOM 2846 C CA . GLY B 1 79 ? -0.083 27.391 1.371 1 85.25 79 GLY B CA 1
ATOM 2847 C C . GLY B 1 79 ? 0.183 26.078 2.074 1 85.25 79 GLY B C 1
ATOM 2848 O O . GLY B 1 79 ? -0.39 25.797 3.131 1 85.25 79 GLY B O 1
ATOM 2849 N N . GLY B 1 80 ? 0.886 25.188 1.34 1 86.75 80 GLY B N 1
ATOM 2850 C CA . GLY B 1 80 ? 1.276 23.906 1.914 1 86.75 80 GLY B CA 1
ATOM 2851 C C . GLY B 1 80 ? 0.151 22.891 1.93 1 86.75 80 GLY B C 1
ATOM 2852 O O . GLY B 1 80 ? -0.962 23.188 1.487 1 86.75 80 GLY B O 1
ATOM 2853 N N . GLU B 1 81 ? 0.415 21.828 2.533 1 87.19 81 GLU B N 1
ATOM 2854 C CA . GLU B 1 81 ? -0.486 20.672 2.539 1 87.19 81 GLU B CA 1
ATOM 2855 C C . GLU B 1 81 ? -1.747 20.969 3.348 1 87.19 81 GLU B C 1
ATOM 2857 O O . GLU B 1 81 ? -2.838 20.516 2.99 1 87.19 81 GLU B O 1
ATOM 2862 N N . TYR B 1 82 ? -1.616 21.844 4.355 1 89.88 82 TYR B N 1
ATOM 2863 C CA . TYR B 1 82 ? -2.729 22.031 5.281 1 89.88 82 TYR B CA 1
ATOM 2864 C C . TYR B 1 82 ? -3.484 23.312 4.957 1 89.88 82 TYR B C 1
ATOM 2866 O O . TYR B 1 82 ? -4.566 23.562 5.492 1 89.88 82 TYR B O 1
ATOM 2874 N N . GLY B 1 83 ? -2.945 24.156 4.129 1 91.38 83 GLY B N 1
ATOM 2875 C CA . GLY B 1 83 ? -3.57 25.422 3.764 1 91.38 83 GLY B CA 1
ATOM 2876 C C . GLY B 1 83 ? -3.242 26.547 4.723 1 91.38 83 GLY B C 1
ATOM 2877 O O . GLY B 1 83 ? -2.896 27.656 4.293 1 91.38 83 GLY B O 1
ATOM 2878 N N . ASN B 1 84 ? -3.35 26.234 6.047 1 94 84 ASN B N 1
ATOM 2879 C CA . ASN B 1 84 ? -2.998 27.234 7.047 1 94 84 ASN B CA 1
ATOM 2880 C C . ASN B 1 84 ? -2.693 26.609 8.398 1 94 84 ASN B C 1
ATOM 2882 O O . ASN B 1 84 ? -2.982 25.422 8.609 1 94 84 ASN B O 1
ATOM 2886 N N . ALA B 1 85 ? -2.17 27.375 9.336 1 96.81 85 ALA B N 1
ATOM 2887 C CA . ALA B 1 85 ? -1.663 26.891 10.617 1 96.81 85 ALA B CA 1
ATOM 2888 C C . ALA B 1 85 ? -2.807 26.453 11.531 1 96.81 85 ALA B C 1
ATOM 2890 O O . ALA B 1 85 ? -2.684 25.469 12.266 1 96.81 85 ALA B O 1
ATOM 2891 N N . LEU B 1 86 ? -3.953 27.109 11.43 1 97.88 86 LEU B N 1
ATOM 2892 C CA . LEU B 1 86 ? -5.074 26.797 12.305 1 97.88 86 LEU B CA 1
ATOM 2893 C C . LEU B 1 86 ? -5.68 25.438 11.938 1 97.88 86 LEU B C 1
ATOM 2895 O O . LEU B 1 86 ? -5.996 24.641 12.82 1 97.88 86 LEU B O 1
ATOM 2899 N N . TYR B 1 87 ? -5.816 25.359 10.672 1 95.62 87 TYR B N 1
ATOM 2900 C CA . TYR B 1 87 ? -6.27 24.062 10.188 1 95.62 87 TYR B CA 1
ATOM 2901 C C . TYR B 1 87 ? -5.352 22.953 10.664 1 95.62 87 TYR B C 1
ATOM 2903 O O . TYR B 1 87 ? -5.82 21.922 11.18 1 95.62 87 TYR B O 1
ATOM 2911 N N . ALA B 1 88 ? -4.031 23.125 10.562 1 95.5 88 ALA B N 1
ATOM 2912 C CA . ALA B 1 88 ? -3.043 22.125 10.945 1 95.5 88 ALA B CA 1
ATOM 2913 C C . ALA B 1 88 ? -3.154 21.781 12.43 1 95.5 88 ALA B C 1
ATOM 2915 O O . ALA B 1 88 ? -3.166 20.609 12.805 1 95.5 88 ALA B O 1
ATOM 2916 N N . ALA B 1 89 ? -3.316 22.703 13.242 1 97.56 89 ALA B N 1
ATOM 2917 C CA . ALA B 1 89 ? -3.441 22.5 14.688 1 97.56 89 ALA B CA 1
ATOM 2918 C C . ALA B 1 89 ? -4.738 21.766 15.031 1 97.56 89 ALA B C 1
ATOM 2920 O O . ALA B 1 89 ? -4.766 20.922 15.914 1 97.56 89 ALA B O 1
ATOM 2921 N N . SER B 1 90 ? -5.785 22.125 14.352 1 97.38 90 SER B N 1
ATOM 2922 C CA . SER B 1 90 ? -7.102 21.547 14.586 1 97.38 90 SER B CA 1
ATOM 2923 C C . SER B 1 90 ? -7.145 20.078 14.18 1 97.38 90 SER B C 1
ATOM 2925 O O . SER B 1 90 ? -7.773 19.266 14.844 1 97.38 90 SER B O 1
ATOM 2927 N N . TYR B 1 91 ? -6.484 19.859 13.133 1 94.94 91 TYR B N 1
ATOM 2928 C CA . TYR B 1 91 ? -6.406 18.5 12.609 1 94.94 91 TYR B CA 1
ATOM 2929 C C . TYR B 1 91 ? -5.805 17.562 13.641 1 94.94 91 TYR B C 1
ATOM 2931 O O . TYR B 1 91 ? -6.27 16.422 13.805 1 94.94 91 TYR B O 1
ATOM 2939 N N . ARG B 1 92 ? -4.797 18.031 14.352 1 96.06 92 ARG B N 1
ATOM 2940 C CA . ARG B 1 92 ? -4.105 17.172 15.312 1 96.06 92 ARG B CA 1
ATOM 2941 C C . ARG B 1 92 ? -4.656 17.391 16.719 1 96.06 92 ARG B C 1
ATOM 2943 O O . ARG B 1 92 ? -4.191 16.75 17.672 1 96.06 92 ARG B O 1
ATOM 2950 N N . GLY B 1 93 ? -5.602 18.203 16.891 1 97.44 93 GLY B N 1
ATOM 2951 C CA . GLY B 1 93 ? -6.301 18.391 18.156 1 97.44 93 GLY B CA 1
ATOM 2952 C C . GLY B 1 93 ? -5.504 19.188 19.172 1 97.44 93 GLY B C 1
ATOM 2953 O O . GLY B 1 93 ? -5.668 19 20.375 1 97.44 93 GLY B O 1
ATOM 2954 N N . HIS B 1 94 ? -4.586 20.047 18.703 1 97.5 94 HIS B N 1
ATOM 2955 C CA . HIS B 1 94 ? -3.766 20.859 19.609 1 97.5 94 HIS B CA 1
ATOM 2956 C C . HIS B 1 94 ? -4.508 22.109 20.047 1 97.5 94 HIS B C 1
ATOM 2958 O O . HIS B 1 94 ? -4.336 23.172 19.438 1 97.5 94 HIS B O 1
ATOM 2964 N N . LYS B 1 95 ? -5.18 21.953 21.125 1 97.31 95 LYS B N 1
ATOM 2965 C CA . LYS B 1 95 ? -6.062 23.016 21.609 1 97.31 95 LYS B CA 1
ATOM 2966 C C . LYS B 1 95 ? -5.277 24.266 21.953 1 97.31 95 LYS B C 1
ATOM 2968 O O . LYS B 1 95 ? -5.68 25.375 21.594 1 97.31 95 LYS B O 1
ATOM 2973 N N . GLN B 1 96 ? -4.184 24.016 22.625 1 97.94 96 GLN B N 1
ATOM 2974 C CA . GLN B 1 96 ? -3.4 25.172 23.062 1 97.94 96 GLN B CA 1
ATOM 2975 C C . GLN B 1 96 ? -2.803 25.922 21.859 1 97.94 96 GLN B C 1
ATOM 2977 O O . GLN B 1 96 ? -2.809 27.141 21.828 1 97.94 96 GLN B O 1
ATOM 2982 N N . VAL B 1 97 ? -2.359 25.188 20.875 1 98.44 97 VAL B N 1
ATOM 2983 C CA . VAL B 1 97 ? -1.811 25.812 19.672 1 98.44 97 VAL B CA 1
ATOM 2984 C C . VAL B 1 97 ? -2.918 26.531 18.906 1 98.44 97 VAL B C 1
ATOM 2986 O O . VAL B 1 97 ? -2.734 27.672 18.484 1 98.44 97 VAL B O 1
ATOM 2989 N N . ALA B 1 98 ? -4.078 25.922 18.812 1 98.38 98 ALA B N 1
ATOM 2990 C CA . ALA B 1 98 ? -5.211 26.578 18.156 1 98.38 98 ALA B CA 1
ATOM 2991 C C . ALA B 1 98 ? -5.566 27.891 18.859 1 98.38 98 ALA B C 1
ATOM 2993 O O . ALA B 1 98 ? -5.77 28.922 18.203 1 98.38 98 ALA B O 1
ATOM 2994 N N . ARG B 1 99 ? -5.547 27.828 20.156 1 98.25 99 ARG B N 1
ATOM 2995 C CA . ARG B 1 99 ? -5.859 29.031 20.938 1 98.25 99 ARG B CA 1
ATOM 2996 C C . ARG B 1 99 ? -4.828 30.125 20.688 1 98.25 99 ARG B C 1
ATOM 2998 O O . ARG B 1 99 ? -5.184 31.297 20.516 1 98.25 99 ARG B O 1
ATOM 3005 N N . MET B 1 100 ? -3.564 29.734 20.641 1 98.06 100 MET B N 1
ATOM 3006 C CA . MET B 1 100 ? -2.488 30.688 20.406 1 98.06 100 MET B CA 1
ATOM 3007 C C . MET B 1 100 ? -2.639 31.344 19.031 1 98.06 100 MET B C 1
ATOM 3009 O O . MET B 1 100 ? -2.484 32.562 18.906 1 98.06 100 MET B O 1
ATOM 3013 N N . LEU B 1 101 ? -2.949 30.562 18.109 1 98.62 101 LEU B N 1
ATOM 3014 C CA . LEU B 1 101 ? -3.096 31.047 16.75 1 98.62 101 LEU B CA 1
ATOM 3015 C C . LEU B 1 101 ? -4.293 31.984 16.641 1 98.62 101 LEU B C 1
ATOM 3017 O O . LEU B 1 101 ? -4.199 33.062 16.016 1 98.62 101 LEU B O 1
ATOM 3021 N N . LEU B 1 102 ? -5.398 31.594 17.297 1 98.38 102 LEU B N 1
ATOM 3022 C CA . LEU B 1 102 ? -6.578 32.469 17.297 1 98.38 102 LEU B CA 1
ATOM 3023 C C . LEU B 1 102 ? -6.293 33.781 17.984 1 98.38 102 LEU B C 1
ATOM 3025 O O . LEU B 1 102 ? -6.707 34.844 17.516 1 98.38 102 LEU B O 1
ATOM 3029 N N . HIS B 1 103 ? -5.543 33.719 19.109 1 98 103 HIS B N 1
ATOM 3030 C CA . HIS B 1 103 ? -5.16 34.938 19.828 1 98 103 HIS B CA 1
ATOM 3031 C C . HIS B 1 103 ? -4.254 35.812 18.969 1 98 103 HIS B C 1
ATOM 3033 O O . HIS B 1 103 ? -4.277 37.031 19.094 1 98 103 HIS B O 1
ATOM 3039 N N . ALA B 1 104 ? -3.488 35.156 18.078 1 98.12 104 ALA B N 1
ATOM 3040 C CA . ALA B 1 104 ? -2.551 35.875 17.219 1 98.12 104 ALA B CA 1
ATOM 3041 C C . ALA B 1 104 ? -3.25 36.406 15.977 1 98.12 104 ALA B C 1
ATOM 3043 O O . ALA B 1 104 ? -2.625 37.062 15.133 1 98.12 104 ALA B O 1
ATOM 3044 N N . GLY B 1 105 ? -4.551 36.125 15.836 1 97.75 105 GLY B N 1
ATOM 3045 C CA . GLY B 1 105 ? -5.316 36.719 14.758 1 97.75 105 GLY B CA 1
ATOM 3046 C C . GLY B 1 105 ? -5.625 35.75 13.625 1 97.75 105 GLY B C 1
ATOM 3047 O O . GLY B 1 105 ? -5.957 36.188 12.516 1 97.75 105 GLY B O 1
ATOM 3048 N N . ALA B 1 106 ? -5.566 34.438 13.836 1 97.94 106 ALA B N 1
ATOM 3049 C CA . ALA B 1 106 ? -5.875 33.438 12.805 1 97.94 106 ALA B CA 1
ATOM 3050 C C . ALA B 1 106 ? -7.336 33.531 12.375 1 97.94 106 ALA B C 1
ATOM 3052 O O . ALA B 1 106 ? -8.227 33.719 13.211 1 97.94 106 ALA B O 1
ATOM 3053 N N . GLU B 1 107 ? -7.668 33.438 11.102 1 97 107 GLU B N 1
ATOM 3054 C CA . GLU B 1 107 ? -9.031 33.438 10.578 1 97 107 GLU B CA 1
ATOM 3055 C C . GLU B 1 107 ? -9.719 32.094 10.828 1 97 107 GLU B C 1
ATOM 3057 O O . GLU B 1 107 ? -9.367 31.094 10.219 1 97 107 GLU B O 1
ATOM 3062 N N . VAL B 1 108 ? -10.727 32.125 11.578 1 97.19 108 VAL B N 1
ATOM 3063 C CA . VAL B 1 108 ? -11.336 30.891 12.102 1 97.19 108 VAL B CA 1
ATOM 3064 C C . VAL B 1 108 ? -12.07 30.172 10.977 1 97.19 108 VAL B C 1
ATOM 3066 O O . VAL B 1 108 ? -12.188 28.938 11 1 97.19 108 VAL B O 1
ATOM 3069 N N . ASN B 1 109 ? -12.508 30.875 9.938 1 95.75 109 ASN B N 1
ATOM 3070 C CA . ASN B 1 109 ? -13.289 30.281 8.859 1 95.75 109 ASN B CA 1
ATOM 3071 C C . ASN B 1 109 ? -12.477 30.172 7.574 1 95.75 109 ASN B C 1
ATOM 3073 O O . ASN B 1 109 ? -13.047 30.016 6.492 1 95.75 109 ASN B O 1
ATOM 3077 N N . ALA B 1 110 ? -11.148 30.328 7.766 1 93.12 110 ALA B N 1
ATOM 3078 C CA . ALA B 1 110 ? -10.289 30.188 6.59 1 93.12 110 ALA B CA 1
ATOM 3079 C C . ALA B 1 110 ? -10.445 28.812 5.957 1 93.12 110 ALA B C 1
ATOM 3081 O O . ALA B 1 110 ? -10.547 27.797 6.66 1 93.12 110 ALA B O 1
ATOM 3082 N N . GLN B 1 111 ? -10.484 28.828 4.621 1 88.12 111 GLN B N 1
ATOM 3083 C CA . GLN B 1 111 ? -10.57 27.578 3.885 1 88.12 111 GLN B CA 1
ATOM 3084 C C . GLN B 1 111 ? -9.188 26.969 3.646 1 88.12 111 GLN B C 1
ATOM 3086 O O . GLN B 1 111 ? -8.188 27.703 3.607 1 88.12 111 GLN B O 1
ATOM 3091 N N . GLY B 1 112 ? -9.188 25.609 3.656 1 80 112 GLY B N 1
ATOM 3092 C CA . GLY B 1 112 ? -7.926 24.953 3.367 1 80 112 GLY B CA 1
ATOM 3093 C C . GLY B 1 112 ? -7.891 23.5 3.818 1 80 112 GLY B C 1
ATOM 3094 O O . GLY B 1 112 ? -8.797 23.047 4.512 1 80 112 GLY B O 1
ATOM 3095 N N . GLY B 1 113 ? -6.938 22.766 3.234 1 78.62 113 GLY B N 1
ATOM 3096 C CA . GLY B 1 113 ? -6.754 21.375 3.604 1 78.62 113 GLY B CA 1
ATOM 3097 C C . GLY B 1 113 ? -7.785 20.453 2.984 1 78.62 113 GLY B C 1
ATOM 3098 O O . GLY B 1 113 ? -8.703 20.906 2.297 1 78.62 113 GLY B O 1
ATOM 3099 N N . GLN B 1 114 ? -7.66 19.266 3.266 1 78.38 114 GLN B N 1
ATOM 3100 C CA . GLN B 1 114 ? -8.492 18.234 2.658 1 78.38 114 GLN B CA 1
ATOM 3101 C C . GLN B 1 114 ? -9.914 18.281 3.195 1 78.38 114 GLN B C 1
ATOM 3103 O O . GLN B 1 114 ? -10.859 17.906 2.498 1 78.38 114 GLN B O 1
ATOM 3108 N N . PHE B 1 115 ? -10.133 18.828 4.418 1 84.81 115 PHE B N 1
ATOM 3109 C CA . PHE B 1 115 ? -11.453 18.781 5.039 1 84.81 115 PHE B CA 1
ATOM 3110 C C . PHE B 1 115 ? -12.156 20.125 4.902 1 84.81 115 PHE B C 1
ATOM 3112 O O . PHE B 1 115 ? -13.312 20.281 5.305 1 84.81 115 PHE B O 1
ATOM 3119 N N . GLY B 1 116 ? -11.531 21.078 4.301 1 85.69 116 GLY B N 1
ATOM 3120 C CA . GLY B 1 116 ? -12.172 22.344 3.996 1 85.69 116 GLY B CA 1
ATOM 3121 C C . GLY B 1 116 ? -11.828 23.438 4.984 1 85.69 116 GLY B C 1
ATOM 3122 O O . GLY B 1 116 ? -11.43 24.531 4.586 1 85.69 116 GLY B O 1
ATOM 3123 N N . ASN B 1 117 ? -12.07 23.094 6.355 1 92.19 117 ASN B N 1
ATOM 3124 C CA . ASN B 1 117 ? -11.75 24.109 7.352 1 92.19 117 ASN B CA 1
ATOM 3125 C C . ASN B 1 117 ? -11.414 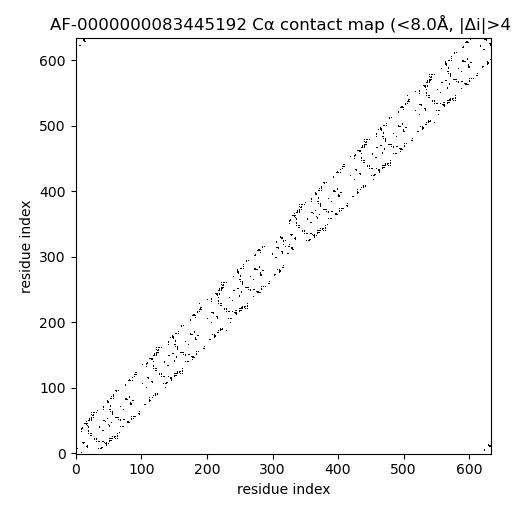23.484 8.703 1 92.19 117 ASN B C 1
ATOM 3127 O O . ASN B 1 117 ? -11.531 22.266 8.875 1 92.19 117 ASN B O 1
ATOM 3131 N N . ALA B 1 118 ? -11.062 24.281 9.648 1 95.81 118 ALA B N 1
ATOM 3132 C CA . ALA B 1 118 ? -10.562 23.844 10.945 1 95.81 118 ALA B CA 1
ATOM 3133 C C . ALA B 1 118 ? -11.656 23.141 11.742 1 95.81 118 ALA B C 1
ATOM 3135 O O . ALA B 1 118 ? -11.398 22.141 12.422 1 95.81 118 ALA B O 1
ATOM 3136 N N . LEU B 1 119 ? -12.898 23.578 11.602 1 97 119 LEU B N 1
ATOM 3137 C CA . LEU B 1 119 ? -13.984 22.984 12.375 1 97 119 LEU B CA 1
ATOM 3138 C C . LEU B 1 119 ? -14.297 21.578 11.883 1 97 119 LEU B C 1
ATOM 3140 O O . LEU B 1 119 ? -14.508 20.672 12.68 1 97 119 LEU B O 1
ATOM 3144 N N . GLN B 1 120 ? -14.336 21.5 10.641 1 94.44 120 GLN B N 1
ATOM 3145 C CA . GLN B 1 120 ? -14.641 20.188 10.062 1 94.44 120 GLN B CA 1
ATOM 3146 C C . GLN B 1 120 ? -13.602 19.156 10.461 1 94.44 120 GLN B C 1
ATOM 3148 O O . GLN B 1 120 ? -13.953 18.031 10.867 1 94.44 120 GLN B O 1
ATOM 3153 N N . VAL B 1 121 ? -12.352 19.547 10.383 1 94.62 121 VAL B N 1
ATOM 3154 C CA . VAL B 1 121 ? -11.312 18.578 10.703 1 94.62 121 VAL B CA 1
ATOM 3155 C C . VAL B 1 121 ? -11.32 18.281 12.195 1 94.62 121 VAL B C 1
ATOM 3157 O O . VAL B 1 121 ? -11.133 17.125 12.602 1 94.62 121 VAL B O 1
ATOM 3160 N N . ALA B 1 122 ? -11.578 19.234 13.016 1 96.75 122 ALA B N 1
ATOM 3161 C CA . ALA B 1 122 ? -11.688 19 14.453 1 96.75 122 ALA B CA 1
ATOM 3162 C C . ALA B 1 122 ? -12.859 18.078 14.773 1 96.75 122 ALA B C 1
ATOM 3164 O O . ALA B 1 122 ? -12.773 17.234 15.672 1 96.75 122 ALA B O 1
ATOM 3165 N N . SER B 1 123 ? -13.953 18.266 14.102 1 96.81 123 SER B N 1
ATOM 3166 C CA . SER B 1 123 ? -15.148 17.438 14.281 1 96.81 123 SER B CA 1
ATOM 3167 C C . SER B 1 123 ? -14.906 16 13.859 1 96.81 123 SER B C 1
ATOM 3169 O O . SER B 1 123 ? -15.336 15.07 14.547 1 96.81 123 SER B O 1
ATOM 3171 N N . TRP B 1 124 ? -14.289 15.93 12.805 1 94.12 124 TRP B N 1
ATOM 3172 C CA . TRP B 1 124 ? -13.953 14.602 12.297 1 94.12 124 TRP B CA 1
ATOM 3173 C C . TRP B 1 124 ? -13.078 13.844 13.289 1 94.12 124 TRP B C 1
ATOM 3175 O O . TRP B 1 124 ? -13.305 12.664 13.555 1 94.12 124 TRP B O 1
ATOM 3185 N N . GLU B 1 125 ? -12.055 14.578 13.844 1 95.88 125 GLU B N 1
ATOM 3186 C CA . GLU B 1 125 ? -11.125 13.953 14.773 1 95.88 125 GLU B CA 1
ATOM 3187 C C . GLU B 1 125 ? -11.75 13.789 16.156 1 95.88 125 GLU B C 1
ATOM 3189 O O . GLU B 1 125 ? -11.227 13.055 17 1 95.88 125 GLU B O 1
ATOM 3194 N N . GLY B 1 126 ? -12.828 14.367 16.406 1 96.75 126 GLY B N 1
ATOM 3195 C CA . GLY B 1 126 ? -13.508 14.266 17.672 1 96.75 126 GLY B CA 1
ATOM 3196 C C . GLY B 1 126 ? -12.883 15.125 18.766 1 96.75 126 GLY B C 1
ATOM 3197 O O . GLY B 1 126 ? -13.008 14.82 19.953 1 96.75 126 GLY B O 1
ATOM 3198 N N . HIS B 1 127 ? -12.125 16.188 18.312 1 97.44 127 HIS B N 1
ATOM 3199 C CA . HIS B 1 127 ? -11.523 17.109 19.281 1 97.44 127 HIS B CA 1
ATOM 3200 C C . HIS B 1 127 ? -12.555 18.094 19.812 1 97.44 127 HIS B C 1
ATOM 3202 O O . HIS B 1 127 ? -12.648 19.219 19.312 1 97.44 127 HIS B O 1
ATOM 3208 N N . GLU B 1 128 ? -13.18 17.672 20.844 1 97.19 128 GLU B N 1
ATOM 3209 C CA . GLU B 1 128 ? -14.312 18.406 21.391 1 97.19 128 GLU B CA 1
ATOM 3210 C C . GLU B 1 128 ? -13.891 19.797 21.844 1 97.19 128 GLU B C 1
ATOM 3212 O O . GLU B 1 128 ? -14.562 20.781 21.516 1 97.19 128 GLU B O 1
ATOM 3217 N N . GLN B 1 129 ? -12.75 19.844 22.469 1 97.56 129 GLN B N 1
ATOM 3218 C CA . GLN B 1 129 ? -12.312 21.109 23.016 1 97.56 129 GLN B CA 1
ATOM 3219 C C . GLN B 1 129 ? -11.875 22.078 21.906 1 97.56 129 GLN B C 1
ATOM 3221 O O . GLN B 1 129 ? -12.133 23.281 21.984 1 97.56 129 GLN B O 1
ATOM 3226 N N . VAL B 1 130 ? -11.273 21.531 20.875 1 98.06 130 VAL B N 1
ATOM 3227 C CA . VAL B 1 130 ? -10.859 22.359 19.75 1 98.06 130 VAL B CA 1
ATOM 3228 C C . VAL B 1 130 ? -12.086 22.844 18.984 1 98.06 130 VAL B C 1
ATOM 3230 O O . VAL B 1 130 ? -12.195 24.016 18.656 1 98.06 130 VAL B O 1
ATOM 3233 N N . ALA B 1 131 ? -13.039 21.938 18.766 1 97.88 131 ALA B N 1
ATOM 3234 C CA . ALA B 1 131 ? -14.273 22.328 18.094 1 97.88 131 ALA B CA 1
ATOM 3235 C C . ALA B 1 131 ? -14.992 23.422 18.859 1 97.88 131 ALA B C 1
ATOM 3237 O O . ALA B 1 131 ? -15.43 24.422 18.281 1 97.88 131 ALA B O 1
ATOM 3238 N N . LYS B 1 132 ? -15.023 23.234 20.156 1 97.75 132 LYS B N 1
ATOM 3239 C CA . LYS B 1 132 ? -15.672 24.25 21 1 97.75 132 LYS B CA 1
ATOM 3240 C C . LYS B 1 132 ? -14.953 25.594 20.891 1 97.75 132 LYS B C 1
ATOM 3242 O O . LYS B 1 132 ? -15.594 26.625 20.75 1 97.75 132 LYS B O 1
ATOM 3247 N N . THR B 1 133 ? -13.648 25.531 20.969 1 97.88 133 THR B N 1
ATOM 3248 C CA . THR B 1 133 ? -12.828 26.734 20.859 1 97.88 133 THR B CA 1
ATOM 3249 C C . THR B 1 133 ? -13.078 27.438 19.531 1 97.88 133 THR B C 1
ATOM 3251 O O . THR B 1 133 ? -13.219 28.656 19.484 1 97.88 133 THR B O 1
ATOM 3254 N N . LEU B 1 134 ? -13.195 26.734 18.469 1 98.31 134 LEU B N 1
ATOM 3255 C CA . LEU B 1 134 ? -13.43 27.281 17.141 1 98.31 134 LEU B CA 1
ATOM 3256 C C . LEU B 1 134 ? -14.828 27.891 17.031 1 98.31 134 LEU B C 1
ATOM 3258 O O . LEU B 1 134 ? -15 28.984 16.484 1 98.31 134 LEU B O 1
ATOM 3262 N N . LEU B 1 135 ? -15.797 27.156 17.578 1 97.69 135 LEU B N 1
ATOM 3263 C CA . LEU B 1 135 ? -17.172 27.672 17.578 1 97.69 135 LEU B CA 1
ATOM 3264 C C . LEU B 1 135 ? -17.281 28.953 18.391 1 97.69 135 LEU B C 1
ATOM 3266 O O . LEU B 1 135 ? -17.922 29.906 17.953 1 97.69 135 LEU B O 1
ATOM 3270 N N . ASP B 1 136 ? -16.578 28.984 19.578 1 97.19 136 ASP B N 1
ATOM 3271 C CA . ASP B 1 136 ? -16.547 30.188 20.406 1 97.19 136 ASP B CA 1
ATOM 3272 C C . ASP B 1 136 ? -15.898 31.359 19.672 1 97.19 136 ASP B C 1
ATOM 3274 O O . ASP B 1 136 ? -16.219 32.5 19.922 1 97.19 136 ASP B O 1
ATOM 3278 N N . ALA B 1 137 ? -15.023 31.016 18.734 1 97.75 137 ALA B N 1
ATOM 3279 C CA . ALA B 1 137 ? -14.289 32.031 18 1 97.75 137 ALA B CA 1
ATOM 3280 C C . ALA B 1 137 ? -15.055 32.469 16.75 1 97.75 137 ALA B C 1
ATOM 3282 O O . ALA B 1 137 ? -14.586 33.312 15.984 1 97.75 137 ALA B O 1
ATOM 3283 N N . GLY B 1 138 ? -16.219 31.828 16.469 1 97.06 138 GLY B N 1
ATOM 3284 C CA . GLY B 1 138 ? -17.078 32.281 15.391 1 97.06 138 GLY B CA 1
ATOM 3285 C C . GLY B 1 138 ? -17.047 31.391 14.172 1 97.06 138 GLY B C 1
ATOM 3286 O O . GLY B 1 138 ? -17.422 31.797 13.078 1 97.06 138 GLY B O 1
ATOM 3287 N N . ALA B 1 139 ? -16.641 30.125 14.289 1 97.38 139 ALA B N 1
ATOM 3288 C CA . ALA B 1 139 ? -16.625 29.172 13.18 1 97.38 139 ALA B CA 1
ATOM 3289 C C . ALA B 1 139 ? -18.047 28.922 12.656 1 97.38 139 ALA B C 1
ATOM 3291 O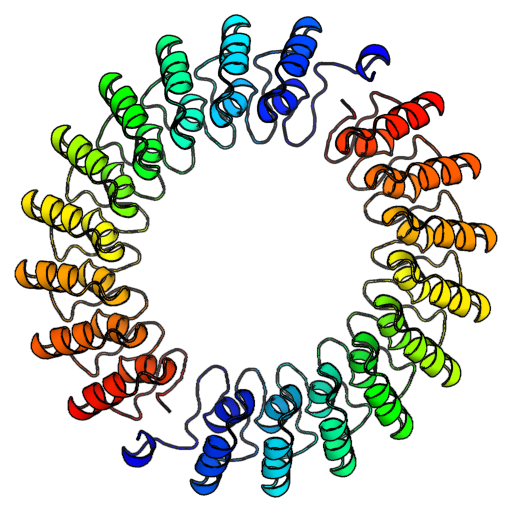 O . ALA B 1 139 ? -18.984 28.797 13.43 1 97.38 139 ALA B O 1
ATOM 3292 N N . LYS B 1 140 ? -18.234 28.828 11.312 1 96.5 140 LYS B N 1
ATOM 3293 C CA . LYS B 1 140 ? -19.531 28.547 10.68 1 96.5 140 LYS B CA 1
ATOM 3294 C C . LYS B 1 140 ? -19.859 27.062 10.727 1 96.5 140 LYS B C 1
ATOM 3296 O O . LYS B 1 140 ? -19.219 26.266 10.031 1 96.5 140 LYS B O 1
ATOM 3301 N N . VAL B 1 141 ? -20.875 26.734 11.43 1 96.25 141 VAL B N 1
ATOM 3302 C CA . VAL B 1 141 ? -21.203 25.344 11.758 1 96.25 141 VAL B CA 1
ATOM 3303 C C . VAL B 1 141 ? -21.656 24.609 10.5 1 96.25 141 VAL B C 1
ATOM 3305 O O . VAL B 1 141 ? -21.438 23.406 10.367 1 96.25 141 VAL B O 1
ATOM 3308 N N . ASN B 1 142 ? -22.25 25.312 9.523 1 95.5 142 ASN B N 1
ATOM 3309 C CA . ASN B 1 142 ? -22.812 24.688 8.328 1 95.5 142 ASN B CA 1
ATOM 3310 C C . ASN B 1 142 ? -21.953 24.938 7.098 1 95.5 142 ASN B C 1
ATOM 3312 O O . ASN B 1 142 ? -22.422 24.812 5.969 1 95.5 142 ASN B O 1
ATOM 3316 N N . ALA B 1 143 ? -20.703 25.406 7.434 1 91.31 143 ALA B N 1
ATOM 3317 C CA . ALA B 1 143 ? -19.812 25.609 6.305 1 91.31 143 ALA B CA 1
ATOM 3318 C C . ALA B 1 143 ? -19.609 24.312 5.516 1 91.31 143 ALA B C 1
ATOM 3320 O O . ALA B 1 143 ? -19.469 23.234 6.098 1 91.31 143 ALA B O 1
ATOM 3321 N N . GLN B 1 144 ? -19.719 24.484 4.188 1 86.75 144 GLN B N 1
ATOM 3322 C CA . GLN B 1 144 ? -19.594 23.312 3.324 1 86.75 144 GLN B CA 1
ATOM 3323 C C . GLN B 1 144 ? -18.172 23.188 2.771 1 86.75 144 GLN B C 1
ATOM 3325 O O . GLN B 1 144 ? -17.438 24.172 2.703 1 86.75 144 GLN B O 1
ATOM 3330 N N . GLY B 1 145 ? -17.844 21.875 2.533 1 77.94 145 GLY B N 1
ATOM 3331 C CA . GLY B 1 145 ? -16.547 21.625 1.928 1 77.94 145 GLY B CA 1
ATOM 3332 C C . GLY B 1 145 ? -15.867 20.375 2.48 1 77.94 145 GLY B C 1
ATOM 3333 O O . GLY B 1 145 ? -16.359 19.766 3.434 1 77.94 145 GLY B O 1
ATOM 3334 N N . GLY B 1 146 ? -14.828 19.891 1.709 1 77.62 146 GLY B N 1
ATOM 3335 C CA . GLY B 1 146 ? -14.023 18.766 2.152 1 77.62 146 GLY B CA 1
ATOM 3336 C C . GLY B 1 146 ? -14.656 17.422 1.827 1 77.62 146 GLY B C 1
ATOM 3337 O O . GLY B 1 146 ? -15.695 17.359 1.177 1 77.62 146 GLY B O 1
ATOM 3338 N N . HIS B 1 147 ? -14.109 16.375 2.369 1 80.5 147 HIS B N 1
ATOM 3339 C CA . HIS B 1 147 ? -14.469 14.992 2.068 1 80.5 147 HIS B CA 1
ATOM 3340 C C . HIS B 1 147 ? -15.844 14.641 2.643 1 80.5 147 HIS B C 1
ATOM 3342 O O . HIS B 1 147 ? -16.594 13.883 2.035 1 80.5 147 HIS B O 1
ATOM 3348 N N . PHE B 1 148 ? -16.281 15.258 3.764 1 84.12 148 PHE B N 1
ATOM 3349 C CA . PHE B 1 148 ? -17.5 14.867 4.461 1 84.12 148 PHE B CA 1
ATOM 3350 C C . PHE B 1 148 ? -18.609 15.883 4.219 1 84.12 148 PHE B C 1
ATOM 3352 O O . PHE B 1 148 ? -19.766 15.664 4.609 1 84.12 148 PHE B O 1
ATOM 3359 N N . GLY B 1 149 ? -18.375 16.969 3.535 1 85.75 149 GLY B N 1
ATOM 3360 C CA . GLY B 1 149 ? -19.391 17.969 3.219 1 85.75 149 GLY B CA 1
ATOM 3361 C C . GLY B 1 149 ? -19.547 19.016 4.301 1 85.75 149 GLY B C 1
ATOM 3362 O O . GLY B 1 149 ? -19.641 20.203 4.008 1 85.75 149 GLY B O 1
ATOM 3363 N N . ASN B 1 150 ? -19.656 18.5 5.605 1 91.56 150 ASN B N 1
ATOM 3364 C CA . ASN B 1 150 ? -19.766 19.453 6.703 1 91.56 150 ASN B CA 1
ATOM 3365 C C . ASN B 1 150 ? -19.312 18.844 8.023 1 91.56 150 ASN B C 1
ATOM 3367 O O . ASN B 1 150 ? -19 17.641 8.086 1 91.56 150 ASN B O 1
ATOM 3371 N N . ALA B 1 151 ? -19.312 19.641 9.07 1 95.25 151 ALA B N 1
ATOM 3372 C CA . ALA B 1 151 ? -18.781 19.25 10.367 1 95.25 151 ALA B CA 1
ATOM 3373 C C . ALA B 1 151 ? -19.656 18.172 11.023 1 95.25 151 ALA B C 1
ATOM 3375 O O . ALA B 1 151 ? -19.141 17.281 11.695 1 95.25 151 ALA B O 1
ATOM 3376 N N . LEU B 1 152 ? -20.938 18.203 10.75 1 97.06 152 LEU B N 1
ATOM 3377 C CA . LEU B 1 152 ? -21.859 17.25 11.367 1 97.06 152 LEU B CA 1
ATOM 3378 C C . LEU B 1 152 ? -21.625 15.844 10.805 1 97.06 152 LEU B C 1
ATOM 3380 O O . LEU B 1 152 ? -21.578 14.867 11.555 1 97.06 152 LEU B O 1
ATOM 3384 N N . GLN B 1 153 ? -21.547 15.875 9.539 1 94.75 153 GLN B N 1
ATOM 3385 C CA . GLN B 1 153 ? -21.25 14.602 8.883 1 94.75 153 GLN B CA 1
ATOM 3386 C C . GLN B 1 153 ? -19.938 14.023 9.367 1 94.75 153 GLN B C 1
ATOM 3388 O O . GLN B 1 153 ? -19.844 12.836 9.672 1 94.75 153 GLN B O 1
ATOM 3393 N N . ALA B 1 154 ? -18.922 14.875 9.484 1 93.5 154 ALA B N 1
ATOM 3394 C CA . ALA B 1 154 ? -17.609 14.445 9.93 1 93.5 154 ALA B CA 1
ATOM 3395 C C . ALA B 1 154 ? -17.672 13.875 11.344 1 93.5 154 ALA B C 1
ATOM 3397 O O . ALA B 1 154 ? -17.125 12.789 11.602 1 93.5 154 ALA B O 1
ATOM 3398 N N . ALA B 1 155 ? -18.359 14.461 12.211 1 96.69 155 ALA B N 1
ATOM 3399 C CA . ALA B 1 155 ? -18.484 14.023 13.594 1 96.69 155 ALA B CA 1
ATOM 3400 C C . ALA B 1 155 ? -19.281 12.734 13.695 1 96.69 155 ALA B C 1
ATOM 3402 O O . ALA B 1 155 ? -18.984 11.867 14.523 1 96.69 155 ALA B O 1
ATOM 3403 N N . SER B 1 156 ? -20.266 12.555 12.859 1 97 156 SER B N 1
ATOM 3404 C CA . SER B 1 156 ? -21.156 11.391 12.867 1 97 156 SER B CA 1
ATOM 3405 C C . SER B 1 156 ? -20.422 10.141 12.383 1 97 156 SER B C 1
ATOM 3407 O O . SER B 1 156 ? -20.656 9.039 12.875 1 97 156 SER B O 1
ATOM 3409 N N . PHE B 1 157 ? -19.594 10.391 11.516 1 93.69 157 PHE B N 1
ATOM 3410 C CA . PHE B 1 157 ? -18.844 9.281 10.93 1 93.69 157 PHE B CA 1
ATOM 3411 C C . PHE B 1 157 ? -18.031 8.555 12 1 93.69 157 PHE B C 1
ATOM 3413 O O . PHE B 1 157 ? -18.047 7.324 12.055 1 93.69 157 PHE B O 1
ATOM 3420 N N . ARG B 1 158 ? -17.359 9.266 12.852 1 93.88 158 ARG B N 1
ATOM 3421 C CA . ARG B 1 158 ? -16.484 8.656 13.844 1 93.88 158 ARG B CA 1
ATOM 3422 C C . ARG B 1 158 ? -17.219 8.414 15.156 1 93.88 158 ARG B C 1
ATOM 3424 O O . ARG B 1 158 ? -16.625 7.949 16.125 1 93.88 158 ARG B O 1
ATOM 3431 N N . GLY B 1 159 ? -18.469 8.773 15.203 1 97.06 159 GLY B N 1
ATOM 3432 C CA . GLY B 1 159 ? -19.281 8.469 16.359 1 97.06 159 GLY B CA 1
ATOM 3433 C C . GLY B 1 159 ? -19.031 9.398 17.531 1 97.06 159 GLY B C 1
ATOM 3434 O O . GLY B 1 159 ? -19.078 8.977 18.688 1 97.06 159 GLY B O 1
ATOM 3435 N N . HIS B 1 160 ? -18.688 10.672 17.266 1 97.31 160 HIS B N 1
ATOM 3436 C CA . HIS B 1 160 ? -18.438 11.641 18.328 1 97.31 160 HIS B CA 1
ATOM 3437 C C . HIS B 1 160 ? -19.734 12.289 18.797 1 97.31 160 HIS B C 1
ATOM 3439 O O . HIS B 1 160 ? -20.078 13.391 18.359 1 97.31 160 HIS B O 1
ATOM 3445 N N . GLU B 1 161 ? -20.312 11.656 19.75 1 97.44 161 GLU B N 1
ATOM 3446 C CA . GLU B 1 161 ? -21.656 12 20.219 1 97.44 161 GLU B CA 1
ATOM 3447 C C . GLU B 1 161 ? -21.719 13.422 20.766 1 97.44 161 GLU B C 1
ATOM 3449 O O . GLU B 1 161 ? -22.625 14.18 20.438 1 97.44 161 GLU B O 1
ATOM 3454 N N . GLN B 1 162 ? -20.688 13.75 21.484 1 97.31 162 GLN B N 1
ATOM 3455 C CA . GLN B 1 162 ? -20.672 15.062 22.109 1 97.31 162 GLN B CA 1
ATOM 3456 C C . GLN B 1 162 ? -20.5 16.172 21.078 1 97.31 162 GLN B C 1
ATOM 3458 O O . GLN B 1 162 ? -21.141 17.219 21.156 1 97.31 162 GLN B O 1
ATOM 3463 N N . VAL B 1 163 ? -19.703 15.906 20.109 1 97.94 163 VAL B N 1
ATOM 3464 C CA . VAL B 1 163 ? -19.484 16.891 19.047 1 97.94 163 VAL B CA 1
ATOM 3465 C C . VAL B 1 163 ? -20.734 17.031 18.203 1 97.94 163 VAL B C 1
ATOM 3467 O O . VAL B 1 163 ? -21.141 18.141 17.859 1 97.94 163 VAL B O 1
ATOM 3470 N N . VAL B 1 164 ? -21.391 15.891 17.953 1 98.12 164 VAL B N 1
ATOM 3471 C CA . VAL B 1 164 ? -22.641 15.891 17.188 1 98.12 164 VAL B CA 1
ATOM 3472 C C . VAL B 1 164 ? -23.688 16.734 17.906 1 98.12 164 VAL B C 1
ATOM 3474 O O . VAL B 1 164 ? -24.297 17.625 17.312 1 98.12 164 VAL B O 1
ATOM 3477 N N . LYS B 1 165 ? -23.797 16.484 19.188 1 97.81 165 LYS B N 1
ATOM 3478 C CA . LYS B 1 165 ? -24.766 17.234 19.984 1 97.81 165 LYS B CA 1
ATOM 3479 C C . LYS B 1 165 ? -24.438 18.719 19.984 1 97.81 165 LYS B C 1
ATOM 3481 O O . LYS B 1 165 ? -25.328 19.562 19.812 1 97.81 165 LYS B O 1
ATOM 3486 N N . MET B 1 166 ? -23.188 19 20.125 1 97.75 166 MET B N 1
ATOM 3487 C CA . MET B 1 166 ? -22.719 20.375 20.156 1 97.75 166 MET B CA 1
ATOM 3488 C C . MET B 1 166 ? -23.016 21.078 18.828 1 97.75 166 MET B C 1
ATOM 3490 O O . MET B 1 166 ? -23.516 22.203 18.812 1 97.75 166 MET B O 1
ATOM 3494 N N . LEU B 1 167 ? -22.797 20.438 17.766 1 98.19 167 LEU B N 1
ATOM 3495 C CA . LEU B 1 167 ? -23.016 21.016 16.453 1 98.19 167 LEU B CA 1
ATOM 3496 C C . LEU B 1 167 ? -24.516 21.234 16.203 1 98.19 167 LEU B C 1
ATOM 3498 O O . LEU B 1 167 ? -24.906 22.281 15.672 1 98.19 167 LEU B O 1
ATOM 3502 N N . LEU B 1 168 ? -25.281 20.25 16.625 1 97.94 168 LEU B N 1
ATOM 3503 C CA . LEU B 1 168 ? -26.734 20.391 16.469 1 97.94 168 LEU B CA 1
ATOM 3504 C C . LEU B 1 168 ? -27.25 21.547 17.312 1 97.94 168 LEU B C 1
ATOM 3506 O O . LEU B 1 168 ? -28.094 22.328 16.844 1 97.94 168 LEU B O 1
ATOM 3510 N N . ASP B 1 169 ? -26.719 21.703 18.562 1 97.25 169 ASP B N 1
ATOM 3511 C CA . ASP B 1 169 ? -27.094 22.812 19.453 1 97.25 169 ASP B CA 1
ATOM 3512 C C . ASP B 1 169 ? -26.719 24.156 18.828 1 97.25 169 ASP B C 1
ATOM 3514 O O . ASP B 1 169 ? -27.344 25.172 19.109 1 97.25 169 ASP B O 1
ATOM 3518 N N . GLN B 1 170 ? -25.703 24.141 17.969 1 97.25 170 GLN B N 1
ATOM 3519 C CA . GLN B 1 170 ? -25.203 25.359 17.328 1 97.25 170 GLN B CA 1
ATOM 3520 C C . GLN B 1 170 ? -25.859 25.594 15.977 1 97.25 170 GLN B C 1
ATOM 3522 O O . GLN B 1 170 ? -25.469 26.5 15.234 1 97.25 170 GLN B O 1
ATOM 3527 N N . GLY B 1 171 ? -26.859 24.766 15.617 1 96.81 171 GLY B N 1
ATOM 3528 C CA . GLY B 1 171 ? -27.672 25.031 14.445 1 96.81 171 GLY B CA 1
ATOM 3529 C C . GLY B 1 171 ? -27.234 24.266 13.219 1 96.81 171 GLY B C 1
ATOM 3530 O O . GLY B 1 171 ? -27.547 24.641 12.094 1 96.81 171 GLY B O 1
ATOM 3531 N N . ALA B 1 172 ? -26.531 23.125 13.359 1 97.31 172 ALA B N 1
ATOM 3532 C CA . ALA B 1 172 ? -26.125 22.312 12.219 1 97.31 172 ALA B CA 1
ATOM 3533 C C . ALA B 1 172 ? -27.344 21.75 11.477 1 97.31 172 ALA B C 1
ATOM 3535 O O . ALA B 1 172 ? -28.312 21.328 12.094 1 97.31 172 ALA B O 1
ATOM 3536 N N . GLU B 1 173 ? -27.359 21.734 10.156 1 96.5 173 GLU B N 1
ATOM 3537 C CA . GLU B 1 173 ? -28.422 21.188 9.328 1 96.5 173 GLU B CA 1
ATOM 3538 C C . GLU B 1 173 ? -28.359 19.656 9.289 1 96.5 173 GLU B C 1
ATOM 3540 O O . GLU B 1 173 ? -27.453 19.078 8.695 1 96.5 173 GLU B O 1
ATOM 3545 N N . VAL B 1 174 ? -29.328 19.047 9.789 1 97.06 174 VAL B N 1
ATOM 3546 C CA . VAL B 1 174 ? -29.328 17.609 10.039 1 97.06 174 VAL B CA 1
ATOM 3547 C C . VAL B 1 174 ? -29.406 16.859 8.711 1 97.06 174 VAL B C 1
ATOM 3549 O O . VAL B 1 174 ? -28.875 15.75 8.586 1 97.06 174 VAL B O 1
ATOM 3552 N N . ASN B 1 175 ? -29.984 17.438 7.672 1 96.38 175 ASN B N 1
ATOM 3553 C CA . ASN B 1 175 ? -30.219 16.766 6.398 1 96.38 175 ASN B CA 1
ATOM 3554 C C . ASN B 1 175 ? -29.281 17.312 5.312 1 96.38 175 ASN B C 1
ATOM 3556 O O . ASN B 1 175 ? -29.547 17.125 4.121 1 96.38 175 ASN B O 1
ATOM 3560 N N . ALA B 1 176 ? -28.281 18.078 5.84 1 93.81 176 ALA B N 1
ATOM 3561 C CA . ALA B 1 176 ? -27.312 18.578 4.863 1 93.81 176 ALA B CA 1
ATOM 3562 C C . ALA B 1 176 ? -26.688 17.438 4.07 1 93.81 176 ALA B C 1
ATOM 3564 O O . ALA B 1 176 ? -26.344 16.391 4.633 1 93.81 176 ALA B O 1
ATOM 3565 N N . GLN B 1 177 ? -26.656 17.672 2.738 1 90.19 177 GLN B N 1
ATOM 3566 C CA . GLN B 1 177 ? -26.047 16.688 1.846 1 90.19 177 GLN B CA 1
ATOM 3567 C C . GLN B 1 177 ? -24.672 17.156 1.382 1 90.19 177 GLN B C 1
ATOM 3569 O O . GLN B 1 177 ? -24.359 18.344 1.389 1 90.19 177 GLN B O 1
ATOM 3574 N N . GLY B 1 178 ? -23.844 16.188 1.147 1 82.44 178 GLY B N 1
ATOM 3575 C CA . GLY B 1 178 ? -22.516 16.5 0.642 1 82.44 178 GLY B CA 1
ATOM 3576 C C . GLY B 1 178 ? -21.453 15.5 1.062 1 82.44 178 GLY B C 1
ATOM 3577 O O . GLY B 1 178 ? -21.734 14.594 1.858 1 82.44 178 GLY B O 1
ATOM 3578 N N . GLY B 1 179 ? -20.312 15.578 0.462 1 82.94 179 GLY B N 1
ATOM 3579 C CA . GLY B 1 179 ? -19.219 14.68 0.776 1 82.94 179 GLY B CA 1
ATOM 3580 C C . GLY B 1 179 ? -19.359 13.312 0.133 1 82.94 179 GLY B C 1
ATOM 3581 O O . GLY B 1 179 ? -20.297 13.07 -0.631 1 82.94 179 GLY B O 1
ATOM 3582 N N . GLU B 1 180 ? -18.516 12.445 0.473 1 86 180 GLU B N 1
ATOM 3583 C CA . GLU B 1 180 ? -18.438 11.125 -0.144 1 86 180 GLU B CA 1
ATOM 3584 C C . GLU B 1 180 ? -19.516 10.195 0.399 1 86 180 GLU B C 1
ATOM 3586 O O . GLU B 1 180 ? -19.984 9.289 -0.302 1 86 180 GLU B O 1
ATOM 3591 N N . TYR B 1 181 ? -20.125 10.531 1.596 1 86.5 181 TYR B N 1
ATOM 3592 C CA . TYR B 1 181 ? -20.922 9.516 2.275 1 86.5 181 TYR B CA 1
ATOM 3593 C C . TYR B 1 181 ? -22.375 9.945 2.361 1 86.5 181 TYR B C 1
ATOM 3595 O O . TYR B 1 181 ? -23.203 9.281 3.002 1 86.5 181 TYR B O 1
ATOM 3603 N N . GLY B 1 182 ? -22.734 11.047 1.72 1 87.62 182 GLY B N 1
ATOM 3604 C CA . GLY B 1 182 ? -24.125 11.453 1.574 1 87.62 182 GLY B CA 1
ATOM 3605 C C . GLY B 1 182 ? -24.594 12.391 2.674 1 87.62 182 GLY B C 1
ATOM 3606 O O . GLY B 1 182 ? -24.703 13.594 2.459 1 87.62 182 GLY B O 1
ATOM 3607 N N . ASN B 1 183 ? -24.875 11.781 3.912 1 92.81 183 ASN B N 1
ATOM 3608 C CA . ASN B 1 183 ? -25.344 12.617 5.004 1 92.81 183 ASN B CA 1
ATOM 3609 C C . ASN B 1 183 ? -25 12.023 6.363 1 92.81 183 ASN B C 1
ATOM 3611 O O . ASN B 1 183 ? -24.438 10.93 6.441 1 92.81 183 ASN B O 1
ATOM 3615 N N . ALA B 1 184 ? -25.281 12.734 7.414 1 96.31 184 ALA B N 1
ATOM 3616 C CA . ALA B 1 184 ? -24.875 12.383 8.773 1 96.31 184 ALA B CA 1
ATOM 3617 C C . ALA B 1 184 ? -25.531 11.07 9.211 1 96.31 184 ALA B C 1
ATOM 3619 O O . ALA B 1 184 ? -24.906 10.258 9.898 1 96.31 184 ALA B O 1
ATOM 3620 N N . LEU B 1 185 ? -26.75 10.789 8.742 1 97.62 185 LEU B N 1
ATOM 3621 C CA . LEU B 1 185 ? -27.453 9.586 9.164 1 97.62 185 LEU B CA 1
ATOM 3622 C C . LEU B 1 185 ? -26.828 8.344 8.547 1 97.62 185 LEU B C 1
ATOM 3624 O O . LEU B 1 185 ? -26.672 7.32 9.219 1 97.62 185 LEU B O 1
ATOM 3628 N N . GLN B 1 186 ? -26.531 8.461 7.332 1 95.62 186 GLN B N 1
ATOM 3629 C CA . GLN B 1 186 ? -25.922 7.332 6.641 1 95.62 186 GLN B CA 1
ATOM 3630 C C . GLN B 1 186 ? -24.594 6.941 7.301 1 95.62 186 GLN B C 1
ATOM 3632 O O . GLN B 1 186 ? -24.359 5.766 7.586 1 95.62 186 GLN B O 1
ATOM 3637 N N . VAL B 1 187 ? -23.766 7.922 7.605 1 94.62 187 VAL B N 1
ATOM 3638 C CA . VAL B 1 187 ? -22.453 7.621 8.164 1 94.62 187 VAL B CA 1
ATOM 3639 C C . VAL B 1 187 ? -22.609 7.105 9.594 1 94.62 187 VAL B C 1
ATOM 3641 O O . VAL B 1 187 ? -21.906 6.188 10.016 1 94.62 187 VAL B O 1
ATOM 3644 N N . ALA B 1 188 ? -23.516 7.637 10.328 1 97.19 188 ALA B N 1
ATOM 3645 C CA . ALA B 1 188 ? -23.766 7.16 11.688 1 97.19 188 ALA B CA 1
ATOM 3646 C C . ALA B 1 188 ? -24.297 5.73 11.68 1 97.19 188 ALA B C 1
ATOM 3648 O O . ALA B 1 188 ? -23.969 4.934 12.555 1 97.19 188 ALA B O 1
ATOM 3649 N N . SER B 1 189 ? -25.125 5.383 10.688 1 97.62 189 SER B N 1
ATOM 3650 C CA . SER B 1 189 ? -25.703 4.051 10.555 1 97.62 189 SER B CA 1
ATOM 3651 C C . SER B 1 189 ? -24.625 3.016 10.234 1 97.62 189 SER B C 1
ATOM 3653 O O . SER B 1 189 ? -24.641 1.909 10.773 1 97.62 189 SER B O 1
ATOM 3655 N N . GLU B 1 190 ? -23.844 3.445 9.352 1 95.62 190 GLU B N 1
ATOM 3656 C CA . GLU B 1 190 ? -22.75 2.555 9.008 1 95.62 190 GLU B CA 1
ATOM 3657 C C . GLU B 1 190 ? -21.875 2.256 10.219 1 95.62 190 GLU B C 1
ATOM 3659 O O . GLU B 1 190 ? -21.438 1.118 10.414 1 95.62 190 GLU B O 1
ATOM 3664 N N . GLY B 1 191 ? -21.578 3.26 11.102 1 96.19 191 GLY B N 1
ATOM 3665 C CA . GLY B 1 191 ? -20.766 3.094 12.289 1 96.19 191 GLY B CA 1
ATOM 3666 C C . GLY B 1 191 ? -21.5 2.398 13.422 1 96.19 191 GLY B C 1
ATOM 3667 O O . GLY B 1 191 ? -20.875 1.992 14.414 1 96.19 191 GLY B O 1
ATOM 3668 N N . GLY B 1 192 ? -22.703 2.199 13.281 1 97.56 192 GLY B N 1
ATOM 3669 C CA . GLY B 1 192 ? -23.5 1.568 14.328 1 97.56 192 GLY B CA 1
ATOM 3670 C C . GLY B 1 192 ? -23.672 2.441 15.555 1 97.56 192 GLY B C 1
ATOM 3671 O O . GLY B 1 192 ? -23.812 1.935 16.672 1 97.56 192 GLY B O 1
ATOM 3672 N N . HIS B 1 193 ? -23.594 3.777 15.367 1 97.75 193 HIS B N 1
ATOM 3673 C CA . HIS B 1 193 ? -23.703 4.711 16.484 1 97.75 193 HIS B CA 1
ATOM 3674 C C . HIS B 1 193 ? -25.172 4.938 16.844 1 97.75 193 HIS B C 1
ATOM 3676 O O . HIS B 1 193 ? -25.781 5.926 16.438 1 97.75 193 HIS B O 1
ATOM 3682 N N . GLU B 1 194 ? -25.656 4.066 17.688 1 98.06 194 GLU B N 1
ATOM 3683 C CA . GLU B 1 194 ? -27.078 4.004 18 1 98.06 194 GLU B CA 1
ATOM 3684 C C . GLU B 1 194 ? -27.562 5.332 18.578 1 98.06 194 GLU B C 1
ATOM 3686 O O . GLU B 1 194 ? -28.609 5.832 18.156 1 98.06 194 GLU B O 1
ATOM 3691 N N . GLN B 1 195 ? -26.75 5.902 19.422 1 98.06 195 GLN B N 1
ATOM 3692 C CA . GLN B 1 195 ? -27.172 7.145 20.062 1 98.06 195 GLN B CA 1
ATOM 3693 C C . GLN B 1 195 ? -27.188 8.297 19.062 1 98.06 195 GLN B C 1
ATOM 3695 O O . GLN B 1 195 ? -28.094 9.141 19.094 1 98.06 195 GLN B O 1
ATOM 3700 N N . ILE B 1 196 ? -26.266 8.336 18.172 1 98.38 196 ILE B N 1
ATOM 3701 C CA . ILE B 1 196 ? -26.203 9.391 17.172 1 98.38 196 ILE B CA 1
ATOM 3702 C C . ILE B 1 196 ? -27.359 9.234 16.188 1 98.38 196 ILE B C 1
ATOM 3704 O O . ILE B 1 196 ? -28.016 10.211 15.828 1 98.38 196 ILE B O 1
ATOM 3708 N N . VAL B 1 197 ? -27.609 7.984 15.805 1 98.5 197 VAL B N 1
ATOM 3709 C CA . VAL B 1 197 ? -28.734 7.711 14.906 1 98.5 197 VAL B CA 1
ATOM 3710 C C . VAL B 1 197 ? -30.031 8.188 15.539 1 98.5 197 VAL B C 1
ATOM 3712 O O . VAL B 1 197 ? -30.828 8.898 14.906 1 98.5 197 VAL B O 1
ATOM 3715 N N . LYS B 1 198 ? -30.203 7.879 16.797 1 98.31 198 LYS B N 1
ATOM 3716 C CA . LYS B 1 198 ? -31.391 8.312 17.516 1 98.31 198 LYS B CA 1
ATOM 3717 C C . LYS B 1 198 ? -31.469 9.836 17.562 1 98.31 198 LYS B C 1
ATOM 3719 O O . LYS B 1 198 ? -32.531 10.414 17.312 1 98.31 198 LYS B O 1
ATOM 3724 N N . THR B 1 199 ? -30.359 10.469 17.875 1 98.19 199 THR B N 1
ATOM 3725 C CA . THR B 1 199 ? -30.281 11.922 17.969 1 98.19 199 THR B CA 1
ATO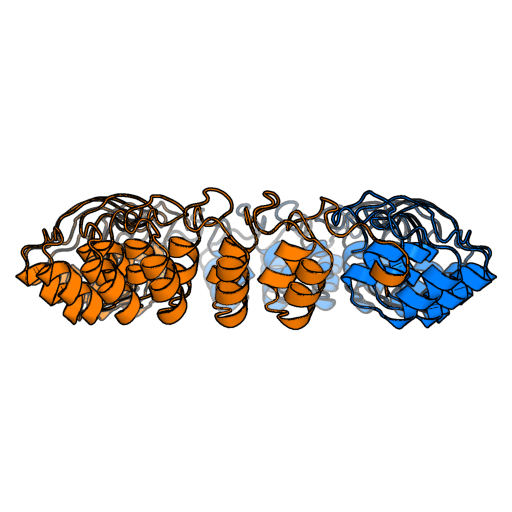M 3726 C C . THR B 1 199 ? -30.609 12.57 16.609 1 98.19 199 THR B C 1
ATOM 3728 O O . THR B 1 199 ? -31.391 13.516 16.547 1 98.19 199 THR B O 1
ATOM 3731 N N . LEU B 1 200 ? -30.109 12.031 15.57 1 98.5 200 LEU B N 1
ATOM 3732 C CA . LEU B 1 200 ? -30.328 12.578 14.234 1 98.5 200 LEU B CA 1
ATOM 3733 C C . LEU B 1 200 ? -31.781 12.383 13.805 1 98.5 200 LEU B C 1
ATOM 3735 O O . LEU B 1 200 ? -32.406 13.297 13.25 1 98.5 200 LEU B O 1
ATOM 3739 N N . LEU B 1 201 ? -32.312 11.18 14.078 1 98.25 201 LEU B N 1
ATOM 3740 C CA . LEU B 1 201 ? -33.688 10.914 13.742 1 98.25 201 LEU B CA 1
ATOM 3741 C C . LEU B 1 201 ? -34.625 11.852 14.508 1 98.25 201 LEU B C 1
ATOM 3743 O O . LEU B 1 201 ? -35.562 12.406 13.938 1 98.25 201 LEU B O 1
ATOM 3747 N N . ASN B 1 202 ? -34.312 12.094 15.844 1 97.62 202 ASN B N 1
ATOM 3748 C CA . ASN B 1 202 ? -35.094 13.023 16.656 1 97.62 202 ASN B CA 1
ATOM 3749 C C . ASN B 1 202 ? -34.969 14.453 16.141 1 97.62 202 ASN B C 1
ATOM 3751 O O . ASN B 1 202 ? -35.906 15.25 16.328 1 97.62 202 ASN B O 1
ATOM 3755 N N . ALA B 1 203 ? -33.844 14.758 15.484 1 97.75 203 ALA B N 1
ATOM 3756 C CA . ALA B 1 203 ? -33.625 16.109 14.969 1 97.75 203 ALA B CA 1
ATOM 3757 C C . ALA B 1 203 ? -34.219 16.281 13.586 1 97.75 203 ALA B C 1
ATOM 3759 O O . ALA B 1 203 ? -34.125 17.359 12.992 1 97.75 203 ALA B O 1
ATOM 3760 N N . GLY B 1 204 ? -34.844 15.219 13.039 1 97.19 204 GLY B N 1
ATOM 3761 C CA . GLY B 1 204 ? -35.594 15.352 11.789 1 97.19 204 GLY B CA 1
ATOM 3762 C C . GLY B 1 204 ? -34.812 14.828 10.586 1 97.19 204 GLY B C 1
ATOM 3763 O O . GLY B 1 204 ? -35.125 15.195 9.453 1 97.19 204 GLY B O 1
ATOM 3764 N N . ALA B 1 205 ? -33.875 13.898 10.758 1 97.69 205 ALA B N 1
ATOM 3765 C CA . ALA B 1 205 ? -33.125 13.328 9.641 1 97.69 205 ALA B CA 1
ATOM 3766 C C . ALA B 1 205 ? -34.031 12.531 8.711 1 97.69 205 ALA B C 1
ATOM 3768 O O . ALA B 1 205 ? -34.906 11.789 9.172 1 97.69 205 ALA B O 1
ATOM 3769 N N . GLU B 1 206 ? -33.875 12.641 7.422 1 97.06 206 GLU B N 1
ATOM 3770 C CA . GLU B 1 206 ? -34.625 11.875 6.426 1 97.06 206 GLU B CA 1
ATOM 3771 C C . GLU B 1 206 ? -34.094 10.453 6.305 1 97.06 206 GLU B C 1
ATOM 3773 O O . GLU B 1 206 ? -32.969 10.25 5.812 1 97.06 206 GLU B O 1
ATOM 3778 N N . VAL B 1 207 ? -34.875 9.531 6.645 1 97.44 207 VAL B N 1
ATOM 3779 C CA . VAL B 1 207 ? -34.406 8.148 6.828 1 97.44 207 VAL B CA 1
ATOM 3780 C C . VAL B 1 207 ? -34.125 7.516 5.465 1 97.44 207 VAL B C 1
ATOM 3782 O O . VAL B 1 207 ? -33.312 6.621 5.348 1 97.44 207 VAL B O 1
ATOM 3785 N N . ASN B 1 208 ? -34.781 7.992 4.379 1 97 208 ASN B N 1
ATOM 3786 C CA . ASN B 1 208 ? -34.625 7.391 3.057 1 97 208 ASN B CA 1
ATOM 3787 C C . ASN B 1 208 ? -33.812 8.266 2.117 1 97 208 ASN B C 1
ATOM 3789 O O . ASN B 1 208 ? -33.906 8.133 0.896 1 97 208 ASN B O 1
ATOM 3793 N N . ALA B 1 209 ? -33.125 9.242 2.803 1 94.5 209 ALA B N 1
ATOM 3794 C CA . ALA B 1 209 ? -32.25 10.078 1.974 1 94.5 209 ALA B CA 1
ATOM 3795 C C . ALA B 1 209 ? -31.266 9.227 1.189 1 94.5 209 ALA B C 1
ATOM 3797 O O . ALA B 1 209 ? -30.703 8.273 1.724 1 94.5 209 ALA B O 1
ATOM 3798 N N . GLU B 1 210 ? -31.172 9.602 -0.123 1 92 210 GLU B N 1
ATOM 3799 C CA . GLU B 1 210 ? -30.266 8.867 -0.998 1 92 210 GLU B CA 1
ATOM 3800 C C . GLU B 1 210 ? -28.984 9.641 -1.232 1 92 210 GLU B C 1
ATOM 3802 O O . GLU B 1 210 ? -28.938 10.859 -1.071 1 92 210 GLU B O 1
ATOM 3807 N N . GLY B 1 211 ? -27.922 8.836 -1.467 1 86.12 211 GLY B N 1
ATOM 3808 C CA . GLY B 1 211 ? -26.656 9.469 -1.794 1 86.12 211 GLY B CA 1
ATOM 3809 C C . GLY B 1 211 ? -25.469 8.836 -1.081 1 86.12 211 GLY B C 1
ATOM 3810 O O . GLY B 1 211 ? -25.641 7.914 -0.282 1 86.12 211 GLY B O 1
ATOM 3811 N N . GLY B 1 212 ? -24.281 9.25 -1.504 1 86.5 212 GLY B N 1
ATOM 3812 C CA . GLY B 1 212 ? -23.062 8.789 -0.861 1 86.5 212 GLY B CA 1
ATOM 3813 C C . GLY B 1 212 ? -22.672 7.383 -1.271 1 86.5 212 GLY B C 1
ATOM 3814 O O . GLY B 1 212 ? -23.344 6.754 -2.09 1 86.5 212 GLY B O 1
ATOM 3815 N N . GLU B 1 213 ? -21.703 6.848 -0.668 1 87.62 213 GLU B N 1
ATOM 3816 C CA . GLU B 1 213 ? -21.125 5.547 -0.996 1 87.62 213 GLU B CA 1
ATOM 3817 C C . GLU B 1 213 ? -22.078 4.414 -0.604 1 87.62 213 GLU B C 1
ATOM 3819 O O . GLU B 1 213 ? -22.109 3.373 -1.265 1 87.62 213 GLU B O 1
ATOM 3824 N N . TYR B 1 214 ? -22.906 4.68 0.369 1 88.31 214 TYR B N 1
ATOM 3825 C CA . TYR B 1 214 ? -23.734 3.598 0.904 1 88.31 214 TYR B CA 1
ATOM 3826 C C . TYR B 1 214 ? -25.109 3.576 0.241 1 88.31 214 TYR B C 1
ATOM 3828 O O . TYR B 1 214 ? -25.844 2.594 0.36 1 88.31 214 TYR B O 1
ATOM 3836 N N . GLY B 1 215 ? -25.484 4.691 -0.378 1 90.94 215 GLY B N 1
ATOM 3837 C CA . GLY B 1 215 ? -26.781 4.781 -1.03 1 90.94 215 GLY B CA 1
ATOM 3838 C C . GLY B 1 215 ? -27.906 5.18 -0.085 1 90.94 215 GLY B C 1
ATOM 3839 O O . GLY B 1 215 ? -28.688 6.094 -0.383 1 90.94 215 GLY B O 1
ATOM 3840 N N . ASN B 1 216 ? -27.953 4.492 1.108 1 94.12 216 ASN B N 1
ATOM 3841 C CA . ASN B 1 216 ? -28.938 4.852 2.125 1 94.12 216 ASN B CA 1
ATOM 3842 C C . ASN B 1 216 ? -28.547 4.305 3.496 1 94.12 216 ASN B C 1
ATOM 3844 O O . ASN B 1 216 ? -27.656 3.475 3.607 1 94.12 216 ASN B O 1
ATOM 3848 N N . ALA B 1 217 ? -29.234 4.766 4.512 1 97.19 217 ALA B N 1
ATOM 3849 C CA . ALA B 1 217 ? -28.875 4.48 5.898 1 97.19 217 ALA B CA 1
ATOM 3850 C C . ALA B 1 217 ? -29.125 3.014 6.242 1 97.19 217 ALA B C 1
ATOM 3852 O O . ALA B 1 217 ? -28.359 2.404 6.992 1 97.19 217 ALA B O 1
ATOM 3853 N N . LEU B 1 218 ? -30.141 2.404 5.648 1 98.06 218 LEU B N 1
ATOM 3854 C CA . LEU B 1 218 ? -30.469 1.019 5.965 1 98.06 218 LEU B CA 1
ATOM 3855 C C . LEU B 1 218 ? -29.406 0.072 5.41 1 98.06 218 LEU B C 1
ATOM 3857 O O . LEU B 1 218 ? -29 -0.874 6.09 1 98.06 218 LEU B O 1
ATOM 3861 N N . TYR B 1 219 ? -29.109 0.378 4.207 1 96.31 219 TYR B N 1
ATOM 3862 C CA . TYR B 1 219 ? -28 -0.37 3.613 1 96.31 219 TYR B CA 1
ATOM 3863 C C . TYR B 1 219 ? -26.766 -0.309 4.5 1 96.31 219 TYR B C 1
ATOM 3865 O O . TYR B 1 219 ? -26.172 -1.341 4.805 1 96.31 219 TYR B O 1
ATOM 3873 N N . ALA B 1 220 ? -26.391 0.878 4.938 1 96 220 ALA B N 1
ATOM 3874 C CA . ALA B 1 220 ? -25.188 1.096 5.727 1 96 220 ALA B CA 1
ATOM 3875 C C . ALA B 1 220 ? -25.219 0.297 7.027 1 96 220 ALA B C 1
ATOM 3877 O O . ALA B 1 220 ? -24.25 -0.383 7.375 1 96 220 ALA B O 1
ATOM 3878 N N . ALA B 1 221 ? -26.266 0.258 7.688 1 97.81 221 ALA B N 1
ATOM 3879 C CA . ALA B 1 221 ? -26.422 -0.467 8.945 1 97.81 221 ALA B CA 1
ATOM 3880 C C . ALA B 1 221 ? -26.391 -1.976 8.719 1 97.81 221 ALA B C 1
ATOM 3882 O O . ALA B 1 221 ? -25.781 -2.711 9.508 1 97.81 221 ALA B O 1
ATOM 3883 N N . SER B 1 222 ? -27.016 -2.463 7.668 1 97.88 222 SER B N 1
ATOM 3884 C CA . SER B 1 222 ? -27.109 -3.885 7.355 1 97.88 222 SER B CA 1
ATOM 3885 C C . SER B 1 222 ? -25.75 -4.453 6.965 1 97.88 222 SER B C 1
ATOM 3887 O O . SER B 1 222 ? -25.406 -5.582 7.336 1 97.88 222 SER B O 1
ATOM 3889 N N . TYR B 1 223 ? -25.109 -3.641 6.258 1 95.62 223 TYR B N 1
ATOM 3890 C CA . TYR B 1 223 ? -23.781 -4.027 5.805 1 95.62 223 TYR B CA 1
ATOM 3891 C C . TYR B 1 223 ? -22.875 -4.355 6.988 1 95.62 223 TYR B C 1
ATOM 3893 O O . TYR B 1 223 ? -22.094 -5.312 6.938 1 95.62 223 TYR B O 1
ATOM 3901 N N . ARG B 1 224 ? -22.984 -3.57 8.07 1 96.31 224 ARG B N 1
ATOM 3902 C CA . ARG B 1 224 ? -22.141 -3.771 9.234 1 96.31 224 ARG B CA 1
ATOM 3903 C C . ARG B 1 224 ? -22.828 -4.637 10.281 1 96.31 224 ARG B C 1
ATOM 3905 O O . ARG B 1 224 ? -22.25 -4.938 11.328 1 96.31 224 ARG B O 1
ATOM 3912 N N . GLY B 1 225 ? -24.016 -5.035 10 1 97.69 225 GLY B N 1
ATOM 3913 C CA . GLY B 1 225 ? -24.734 -5.969 10.859 1 97.69 225 GLY B CA 1
ATOM 3914 C C . GLY B 1 225 ? -25.297 -5.316 12.109 1 97.69 225 GLY B C 1
ATOM 3915 O O . GLY B 1 225 ? -25.469 -5.977 13.141 1 97.69 225 GLY B O 1
ATOM 3916 N N . HIS B 1 226 ? -25.5 -3.959 12.055 1 97.56 226 HIS B N 1
ATOM 3917 C CA . HIS B 1 226 ? -26.062 -3.252 13.195 1 97.56 226 HIS B CA 1
ATOM 3918 C C . HIS B 1 226 ? -27.578 -3.43 13.266 1 97.56 226 HIS B C 1
ATOM 3920 O O . HIS B 1 226 ? -28.328 -2.561 12.82 1 97.56 226 HIS B O 1
ATOM 3926 N N . LYS B 1 227 ? -27.969 -4.539 13.859 1 97.12 227 LYS B N 1
ATOM 3927 C CA . LYS B 1 227 ? -29.359 -4.965 13.867 1 97.12 227 LYS B CA 1
ATOM 3928 C C . LYS B 1 227 ? -30.25 -3.908 14.523 1 97.12 227 LYS B C 1
ATOM 3930 O O . LYS B 1 227 ? -31.328 -3.598 14.016 1 97.12 227 LYS B O 1
ATOM 3935 N N . GLN B 1 228 ? -29.719 -3.334 15.617 1 98.19 228 GLN B N 1
ATOM 3936 C CA . GLN B 1 228 ? -30.516 -2.354 16.344 1 98.19 228 GLN B CA 1
ATOM 3937 C C . GLN B 1 228 ? -30.688 -1.074 15.523 1 98.19 228 GLN B C 1
ATOM 3939 O O . GLN B 1 228 ? -31.781 -0.51 15.469 1 98.19 228 GLN B O 1
ATOM 3944 N N . VAL B 1 229 ? -29.656 -0.637 14.867 1 98.5 229 VAL B N 1
ATOM 3945 C CA . VAL B 1 229 ? -29.734 0.546 14.016 1 98.5 229 VAL B CA 1
ATOM 3946 C C . VAL B 1 229 ? -30.672 0.28 12.836 1 98.5 229 VAL B C 1
ATOM 3948 O O . VAL B 1 229 ? -31.531 1.099 12.531 1 98.5 229 VAL B O 1
ATOM 3951 N N . ALA B 1 230 ? -30.531 -0.897 12.25 1 98.56 230 ALA B N 1
ATOM 3952 C CA . ALA B 1 230 ? -31.422 -1.263 11.141 1 98.56 230 ALA B CA 1
ATOM 3953 C C . ALA B 1 230 ? -32.875 -1.272 11.586 1 98.56 230 ALA B C 1
ATOM 3955 O O . ALA B 1 230 ? -33.75 -0.755 10.883 1 98.56 230 ALA B O 1
ATOM 3956 N N . ARG B 1 231 ? -33.031 -1.809 12.781 1 98.38 231 ARG B N 1
ATOM 3957 C CA . ARG B 1 231 ? -34.406 -1.854 13.32 1 98.38 231 ARG B CA 1
ATOM 3958 C C . ARG B 1 231 ? -34.938 -0.448 13.531 1 98.38 231 ARG B C 1
ATOM 3960 O O . ARG B 1 231 ? -36.094 -0.171 13.188 1 98.38 231 ARG B O 1
ATOM 3967 N N . MET B 1 232 ? -34.156 0.523 14.039 1 98.19 232 MET B N 1
ATOM 3968 C CA . MET B 1 232 ? -34.562 1.91 14.25 1 98.19 232 MET B CA 1
ATOM 3969 C C . MET B 1 232 ? -34.906 2.578 12.93 1 98.19 232 MET B C 1
ATOM 3971 O O . MET B 1 232 ? -35.906 3.287 12.844 1 98.19 232 MET B O 1
ATOM 3975 N N . LEU B 1 233 ? -34.156 2.291 11.969 1 98.62 233 LEU B N 1
ATOM 3976 C CA . LEU B 1 233 ? -34.375 2.893 10.656 1 98.62 233 LEU B CA 1
ATOM 3977 C C . LEU B 1 233 ? -35.656 2.365 10.023 1 98.62 233 LEU B C 1
ATOM 3979 O O . LEU B 1 233 ? -36.469 3.139 9.469 1 98.62 233 LEU B O 1
ATOM 3983 N N . LEU B 1 234 ? -35.906 1.041 10.188 1 98.31 234 LEU B N 1
ATOM 3984 C CA . LEU B 1 234 ? -37.125 0.442 9.656 1 98.31 234 LEU B CA 1
ATOM 3985 C C . LEU B 1 234 ? -38.344 0.995 10.367 1 98.31 234 LEU B C 1
ATOM 3987 O O . LEU B 1 234 ? -39.344 1.291 9.727 1 98.31 234 LEU B O 1
ATOM 3991 N N . HIS B 1 235 ? -38.219 1.188 11.703 1 97.81 235 HIS B N 1
ATOM 3992 C CA . HIS B 1 235 ? -39.312 1.767 12.477 1 97.81 235 HIS B CA 1
ATOM 3993 C C . HIS B 1 235 ? -39.562 3.209 12.062 1 97.81 235 HIS B C 1
ATOM 3995 O O . HIS B 1 235 ? -40.719 3.682 12.141 1 97.81 235 HIS B O 1
ATOM 4001 N N . ALA B 1 236 ? -38.5 3.91 11.602 1 98.06 236 ALA B N 1
ATOM 4002 C CA . ALA B 1 236 ? -38.625 5.312 11.203 1 98.06 236 ALA B CA 1
ATOM 4003 C C . ALA B 1 236 ? -39.094 5.434 9.758 1 98.06 236 ALA B C 1
ATOM 4005 O O . ALA B 1 236 ? -39.25 6.539 9.242 1 98.06 236 ALA B O 1
ATOM 4006 N N . GLY B 1 237 ? -39.281 4.285 9.062 1 97.69 237 GLY B N 1
ATOM 4007 C CA . GLY B 1 237 ? -39.906 4.332 7.742 1 97.69 237 GLY B CA 1
ATOM 4008 C C . GLY B 1 237 ? -38.906 4.043 6.621 1 97.69 237 GLY B C 1
ATOM 4009 O O . GLY B 1 237 ? -39.188 4.355 5.461 1 97.69 237 GLY B O 1
ATOM 4010 N N . ALA B 1 238 ? -37.781 3.398 6.887 1 97.88 238 ALA B N 1
ATOM 4011 C CA . ALA B 1 238 ? -36.781 3.068 5.852 1 97.88 238 ALA B CA 1
ATOM 4012 C C . ALA B 1 238 ? -37.375 2.062 4.859 1 97.88 238 ALA B C 1
ATOM 4014 O O . ALA B 1 238 ? -38.062 1.114 5.25 1 97.88 238 ALA B O 1
ATOM 4015 N N . GLU B 1 239 ? -37.125 2.186 3.572 1 97.19 239 GLU B N 1
ATOM 4016 C CA . GLU B 1 239 ? -37.531 1.26 2.527 1 97.19 239 GLU B CA 1
ATOM 4017 C C . GLU B 1 239 ? -36.625 0.031 2.477 1 97.19 239 GLU B C 1
ATOM 4019 O O . GLU B 1 239 ? -35.469 0.133 2.129 1 97.19 239 GLU B O 1
ATOM 4024 N N . VAL B 1 240 ? -37.188 -1.103 2.713 1 97.62 240 VAL B N 1
ATOM 4025 C CA . VAL B 1 240 ? -36.406 -2.322 2.928 1 97.62 240 VAL B CA 1
ATOM 4026 C C . VAL B 1 240 ? -35.75 -2.762 1.616 1 97.62 240 VAL B C 1
ATOM 4028 O O . VAL B 1 240 ? -34.688 -3.373 1.621 1 97.62 240 VAL B O 1
ATOM 4031 N N . ASN B 1 241 ? -36.344 -2.389 0.443 1 97 241 ASN B N 1
ATOM 4032 C CA . ASN B 1 241 ? -35.875 -2.844 -0.853 1 97 241 ASN B CA 1
ATOM 4033 C C . ASN B 1 241 ? -35.188 -1.717 -1.619 1 97 241 ASN B C 1
ATOM 4035 O O . ASN B 1 241 ? -34.969 -1.817 -2.83 1 97 241 ASN B O 1
ATOM 4039 N N . ALA B 1 242 ? -34.906 -0.641 -0.837 1 94.75 242 ALA B N 1
ATOM 4040 C CA . ALA B 1 242 ? -34.219 0.467 -1.483 1 94.75 242 ALA B CA 1
ATOM 4041 C C . ALA B 1 242 ? -32.875 0.011 -2.064 1 94.75 242 ALA B C 1
ATOM 4043 O O . ALA B 1 242 ? -32.156 -0.76 -1.435 1 94.75 242 ALA B O 1
ATOM 4044 N N . GLN B 1 243 ? -32.656 0.476 -3.27 1 91.44 243 GLN B N 1
ATOM 4045 C CA . GLN B 1 243 ? -31.391 0.137 -3.926 1 91.44 243 GLN B CA 1
ATOM 4046 C C . GLN B 1 243 ? -30.297 1.151 -3.586 1 91.44 243 GLN B C 1
ATOM 4048 O O . GLN B 1 243 ? -30.594 2.303 -3.262 1 91.44 243 GLN B O 1
ATOM 4053 N N . GLY B 1 244 ? -29.062 0.577 -3.564 1 85.38 244 GLY B N 1
ATOM 4054 C CA . GLY B 1 244 ? -27.922 1.457 -3.312 1 85.38 244 GLY B CA 1
ATOM 4055 C C . GLY B 1 244 ? -26.734 0.737 -2.73 1 85.38 244 GLY B C 1
ATOM 4056 O O . GLY B 1 244 ? -26.828 -0.421 -2.318 1 85.38 244 GLY B O 1
ATOM 4057 N N . GLY B 1 245 ? -25.531 1.388 -2.896 1 85.69 245 GLY B N 1
ATOM 4058 C CA . GLY B 1 245 ? -24.312 0.844 -2.334 1 85.69 245 GLY B CA 1
ATOM 4059 C C . GLY B 1 245 ? -23.656 -0.2 -3.219 1 85.69 245 GLY B C 1
ATOM 4060 O O . GLY B 1 245 ? -24.172 -0.53 -4.285 1 85.69 245 GLY B O 1
ATOM 4061 N N . GLN B 1 246 ? -22.672 -0.714 -2.771 1 86.94 246 GLN B N 1
ATOM 4062 C CA . GLN B 1 246 ? -21.828 -1.648 -3.518 1 86.94 246 GLN B CA 1
ATOM 4063 C C . GLN B 1 246 ? -22.531 -2.996 -3.688 1 86.94 246 GLN B C 1
ATOM 4065 O O . GLN B 1 246 ? -22.344 -3.67 -4.703 1 86.94 246 GLN B O 1
ATOM 4070 N N . PHE B 1 247 ? -23.359 -3.418 -2.732 1 89.06 247 PHE B N 1
ATOM 4071 C CA . PHE B 1 247 ? -23.953 -4.75 -2.752 1 89.06 247 PHE B CA 1
ATOM 4072 C C . PHE B 1 247 ? -25.375 -4.707 -3.32 1 89.06 247 PHE B C 1
ATOM 4074 O O . PHE B 1 247 ? -26 -5.75 -3.514 1 89.06 247 PHE B O 1
ATOM 4081 N N . GLY B 1 248 ? -25.859 -3.496 -3.646 1 90.38 248 GLY B N 1
ATOM 4082 C CA . GLY B 1 248 ? -27.141 -3.363 -4.305 1 90.38 248 GLY B CA 1
ATOM 4083 C C . GLY B 1 248 ? -28.266 -3.016 -3.35 1 90.38 248 GLY B C 1
ATOM 4084 O O . GLY B 1 248 ? -29.094 -2.146 -3.643 1 90.38 248 GLY B O 1
ATOM 4085 N N . ASN B 1 249 ? -28.344 -3.789 -2.225 1 94.62 249 ASN B N 1
ATOM 4086 C CA . ASN B 1 249 ? -29.391 -3.496 -1.247 1 94.62 249 ASN B CA 1
ATOM 4087 C C . ASN B 1 249 ? -29.016 -4.004 0.142 1 94.62 249 ASN B C 1
ATOM 4089 O O . ASN B 1 249 ? -27.953 -4.605 0.323 1 94.62 249 ASN B O 1
ATOM 4093 N N . ALA B 1 250 ? -29.844 -3.77 1.088 1 97.25 250 ALA B N 1
ATOM 4094 C CA . ALA B 1 250 ? -29.578 -4.078 2.49 1 97.25 250 ALA B CA 1
ATOM 4095 C C . ALA B 1 250 ? -29.469 -5.586 2.711 1 97.25 250 ALA B C 1
ATOM 4097 O O . ALA B 1 250 ? -28.641 -6.043 3.504 1 97.25 250 ALA B O 1
ATOM 4098 N N . LEU B 1 251 ? -30.266 -6.395 1.963 1 98.12 251 LEU B N 1
ATOM 4099 C CA . LEU B 1 251 ? -30.25 -7.844 2.141 1 98.12 251 LEU B CA 1
ATOM 4100 C C . LEU B 1 251 ? -28.922 -8.43 1.681 1 98.12 251 LEU B C 1
ATOM 4102 O O . LEU B 1 251 ? -28.344 -9.273 2.369 1 98.12 251 LEU B O 1
ATOM 4106 N N . GLN B 1 252 ? -28.578 -7.996 0.518 1 96.56 252 GLN B N 1
ATOM 4107 C CA . GLN B 1 252 ? -27.297 -8.453 0.001 1 96.56 252 GLN B CA 1
ATOM 4108 C C . GLN B 1 252 ? -26.156 -8.062 0.938 1 96.56 252 GLN B C 1
ATOM 4110 O O . GLN B 1 252 ? -25.266 -8.875 1.22 1 96.56 252 GLN B O 1
ATOM 4115 N N . ALA B 1 253 ? -26.188 -6.844 1.445 1 96.25 253 ALA B N 1
ATOM 4116 C CA . ALA B 1 253 ? -25.156 -6.355 2.346 1 96.25 253 ALA B CA 1
ATOM 4117 C C . ALA B 1 253 ? -25.094 -7.191 3.621 1 96.25 253 ALA B C 1
ATOM 4119 O O . ALA B 1 253 ? -24.016 -7.605 4.051 1 96.25 253 ALA B O 1
ATOM 4120 N N . ALA B 1 254 ? -26.188 -7.516 4.184 1 97.81 254 ALA B N 1
ATOM 4121 C CA . ALA B 1 254 ? -26.25 -8.312 5.406 1 97.81 254 ALA B CA 1
ATOM 4122 C C . ALA B 1 254 ? -25.797 -9.742 5.152 1 97.81 254 ALA B C 1
ATOM 4124 O O . ALA B 1 254 ? -25.156 -10.359 6.004 1 97.81 254 ALA B O 1
ATOM 4125 N N . SER B 1 255 ? -26.109 -10.305 3.977 1 97.81 255 SER B N 1
ATOM 4126 C CA . SER B 1 255 ? -25.734 -11.664 3.602 1 97.81 255 SER B CA 1
ATOM 4127 C C . SER B 1 255 ? -24.219 -11.789 3.453 1 97.81 255 SER B C 1
ATOM 4129 O O . SER B 1 255 ? -23.625 -12.797 3.844 1 97.81 255 SER B O 1
ATOM 4131 N N . TYR B 1 256 ? -23.734 -10.789 2.904 1 95.19 256 TYR B N 1
ATOM 4132 C CA . TYR B 1 256 ? -22.281 -10.75 2.75 1 95.19 256 TYR B CA 1
ATOM 4133 C C . TYR B 1 256 ? -21.594 -10.828 4.105 1 95.19 256 TYR B C 1
ATOM 4135 O O . TYR B 1 256 ? -20.625 -11.578 4.273 1 95.19 256 TYR B O 1
ATOM 4143 N N . GLY B 1 257 ? -22.078 -10.031 5.098 1 95.69 257 GLY B N 1
ATOM 4144 C CA . GLY B 1 257 ? -21.469 -9.961 6.41 1 95.69 257 GLY B CA 1
ATOM 4145 C C . GLY B 1 257 ? -21.812 -11.148 7.293 1 95.69 257 GLY B C 1
ATOM 4146 O O . GLY B 1 257 ? -21.266 -11.289 8.391 1 95.69 257 GLY B O 1
ATOM 4147 N N . GLY B 1 258 ? -22.625 -12.023 6.801 1 97.44 258 GLY B N 1
ATOM 4148 C CA . GLY B 1 258 ? -23.016 -13.18 7.594 1 97.44 258 GLY B CA 1
ATOM 4149 C C . GLY B 1 258 ? -23.906 -12.82 8.766 1 97.44 258 GLY B C 1
ATOM 4150 O O . GLY B 1 258 ? -23.891 -13.5 9.797 1 97.44 258 GLY B O 1
ATOM 4151 N N . HIS B 1 259 ? -24.609 -11.672 8.664 1 97.81 259 HIS B N 1
ATOM 4152 C CA . HIS B 1 259 ? -25.469 -11.203 9.742 1 97.81 259 HIS B CA 1
ATOM 4153 C C . HIS B 1 259 ? -26.844 -11.875 9.68 1 97.81 259 HIS B C 1
ATOM 4155 O O . HIS B 1 259 ? -27.812 -11.266 9.203 1 97.81 259 HIS B O 1
ATOM 4161 N N . GLU B 1 260 ? -26.938 -13.023 10.258 1 98 260 GLU B N 1
ATOM 4162 C CA . GLU B 1 260 ? -28.094 -13.906 10.148 1 98 260 GLU B CA 1
ATOM 4163 C C . GLU B 1 260 ? -29.344 -13.227 10.688 1 98 260 GLU B C 1
ATOM 4165 O O . GLU B 1 260 ? -30.406 -13.289 10.062 1 98 260 GLU B O 1
ATOM 4170 N N . GLN B 1 261 ? -29.172 -12.516 11.812 1 97.81 261 GLN B N 1
ATOM 4171 C CA . GLN B 1 261 ? -30.344 -11.891 12.438 1 97.81 261 GLN B CA 1
ATOM 4172 C C . GLN B 1 261 ? -30.859 -10.727 11.594 1 97.81 261 GLN B C 1
ATOM 4174 O O . GLN B 1 261 ? -32.062 -10.516 11.492 1 97.81 261 GLN B O 1
ATOM 4179 N N . VAL B 1 262 ? -29.953 -10 10.969 1 98.44 262 VAL B N 1
ATOM 4180 C CA . VAL B 1 262 ? -30.344 -8.883 10.117 1 98.44 262 VAL B CA 1
ATOM 4181 C C . VAL B 1 262 ? -31 -9.406 8.844 1 98.44 262 VAL B C 1
ATOM 4183 O O . VAL B 1 262 ? -32.031 -8.883 8.414 1 98.44 262 VAL B O 1
ATOM 4186 N N . VAL B 1 263 ? -30.453 -10.492 8.297 1 98.5 263 VAL B N 1
ATOM 4187 C CA . VAL B 1 263 ? -31.016 -11.125 7.109 1 98.5 263 VAL B CA 1
ATOM 4188 C C . VAL B 1 263 ? -32.469 -11.562 7.383 1 98.5 263 VAL B C 1
ATOM 4190 O O . VAL B 1 263 ? -33.375 -11.234 6.621 1 98.5 263 VAL B O 1
ATOM 4193 N N . LYS B 1 264 ? -32.625 -12.219 8.531 1 98.31 264 LYS B N 1
ATOM 4194 C CA . LYS B 1 264 ? -33.969 -12.68 8.906 1 98.31 264 LYS B CA 1
ATOM 4195 C C . LYS B 1 264 ? -34.938 -11.508 9.086 1 98.31 264 LYS B C 1
ATOM 4197 O O . LYS B 1 264 ? -36.062 -11.547 8.602 1 98.31 264 LYS B O 1
ATOM 4202 N N . MET B 1 265 ? -34.406 -10.477 9.727 1 98.12 265 MET B N 1
ATOM 4203 C CA . MET B 1 265 ? -35.25 -9.289 9.977 1 98.12 265 MET B CA 1
ATOM 4204 C C . MET B 1 265 ? -35.656 -8.633 8.664 1 98.12 265 MET B C 1
ATOM 4206 O O . MET B 1 265 ? -36.812 -8.258 8.492 1 98.12 265 MET B O 1
ATOM 4210 N N . LEU B 1 266 ? -34.75 -8.523 7.746 1 98.56 266 LEU B N 1
ATOM 4211 C CA . LEU B 1 266 ? -35.031 -7.887 6.461 1 98.56 266 LEU B CA 1
ATOM 4212 C C . LEU B 1 266 ? -36.031 -8.719 5.656 1 98.56 266 LEU B C 1
ATOM 4214 O O . LEU B 1 266 ? -36.969 -8.164 5.047 1 98.56 266 LEU B O 1
ATOM 4218 N N . LEU B 1 267 ? -35.844 -10.016 5.695 1 98.31 267 LEU B N 1
ATOM 4219 C CA . LEU B 1 267 ? -36.781 -10.891 4.996 1 98.31 267 LEU B CA 1
ATOM 4220 C C . LEU B 1 267 ? -38.188 -10.797 5.602 1 98.31 267 LEU B C 1
ATOM 4222 O O . LEU B 1 267 ? -39.188 -10.75 4.871 1 98.31 267 LEU B O 1
ATOM 4226 N N . ASP B 1 268 ? -38.219 -10.734 6.996 1 97.69 268 ASP B N 1
ATOM 4227 C CA . ASP B 1 268 ? -39.5 -10.578 7.691 1 97.69 268 ASP B CA 1
ATOM 4228 C C . ASP B 1 268 ? -40.188 -9.266 7.312 1 97.69 268 ASP B C 1
ATOM 4230 O O . ASP B 1 268 ? -41.406 -9.156 7.359 1 97.69 268 ASP B O 1
ATOM 4234 N N . GLN B 1 269 ? -39.375 -8.266 6.879 1 97.75 269 GLN B N 1
ATOM 4235 C CA . GLN B 1 269 ? -39.875 -6.938 6.547 1 97.75 269 GLN B CA 1
ATOM 4236 C C . GLN B 1 269 ? -40.156 -6.82 5.051 1 97.75 269 GLN B C 1
ATOM 4238 O O . GLN B 1 269 ? -40.5 -5.738 4.559 1 97.75 269 GLN B O 1
ATOM 4243 N N . GLY B 1 270 ? -40.031 -7.941 4.316 1 97.38 270 GLY B N 1
ATOM 4244 C CA . GLY B 1 270 ? -40.469 -7.953 2.926 1 97.38 270 GLY B CA 1
ATOM 4245 C C . GLY B 1 270 ? -39.312 -7.738 1.946 1 97.38 270 GLY B C 1
ATOM 4246 O O . GLY B 1 270 ? -39.531 -7.371 0.792 1 97.38 270 GLY B O 1
ATOM 4247 N N . ALA B 1 271 ? -38.062 -8.016 2.297 1 97.75 271 ALA B N 1
ATOM 4248 C CA . ALA B 1 271 ? -36.938 -7.879 1.384 1 97.75 271 ALA B CA 1
ATOM 4249 C C . ALA B 1 271 ? -37.031 -8.852 0.217 1 97.75 271 ALA B C 1
ATOM 4251 O O . ALA B 1 271 ? -37.438 -10.016 0.404 1 97.75 271 ALA B O 1
ATOM 4252 N N . GLU B 1 272 ? -36.719 -8.484 -0.992 1 96.94 272 GLU B N 1
ATOM 4253 C CA . GLU B 1 272 ? -36.75 -9.336 -2.18 1 96.94 272 GLU B CA 1
ATOM 4254 C C . GLU B 1 272 ? -35.5 -10.242 -2.23 1 96.94 272 GLU B C 1
ATOM 4256 O O . GLU B 1 272 ? -34.406 -9.766 -2.441 1 96.94 272 GLU B O 1
ATOM 4261 N N . VAL B 1 273 ? -35.75 -11.484 -2.152 1 97.31 273 VAL B N 1
ATOM 4262 C CA . VAL B 1 273 ? -34.688 -12.461 -1.96 1 97.31 273 VAL B CA 1
ATOM 4263 C C . VAL B 1 273 ? -33.875 -12.594 -3.244 1 97.31 273 VAL B C 1
ATOM 4265 O O . VAL B 1 273 ? -32.656 -12.883 -3.197 1 97.31 273 VAL B O 1
ATOM 4268 N N . ASN B 1 274 ? -34.438 -12.312 -4.438 1 96.75 274 ASN B N 1
ATOM 4269 C CA . ASN B 1 274 ? -33.781 -12.523 -5.719 1 96.75 274 ASN B CA 1
ATOM 4270 C C . ASN B 1 274 ? -33.406 -11.195 -6.379 1 96.75 274 ASN B C 1
ATOM 4272 O O . ASN B 1 274 ? -33.156 -11.148 -7.586 1 96.75 274 ASN B O 1
ATOM 4276 N N . ALA B 1 275 ? -33.5 -10.133 -5.52 1 94.31 275 ALA B N 1
ATOM 4277 C CA . ALA B 1 275 ? -33.094 -8.836 -6.059 1 94.31 275 ALA B CA 1
ATOM 4278 C C . ALA B 1 275 ? -31.672 -8.891 -6.574 1 94.31 275 ALA B C 1
ATOM 4280 O O . ALA B 1 275 ? -30.797 -9.477 -5.938 1 94.31 275 ALA B O 1
ATOM 4281 N N . GLN B 1 276 ? -31.516 -8.328 -7.785 1 90.88 276 GLN B N 1
ATOM 4282 C CA . GLN B 1 276 ? -30.203 -8.297 -8.406 1 90.88 276 GLN B CA 1
ATOM 4283 C C . GLN B 1 276 ? -29.578 -6.902 -8.32 1 90.88 276 GLN B C 1
ATOM 4285 O O . GLN B 1 276 ? -30.297 -5.914 -8.148 1 90.88 276 GLN B O 1
ATOM 4290 N N . GLY B 1 277 ? -28.297 -6.922 -8.305 1 85.31 277 GLY B N 1
ATOM 4291 C CA . GLY B 1 277 ? -27.594 -5.648 -8.273 1 85.31 277 GLY B CA 1
ATOM 4292 C C . GLY B 1 277 ? -26.312 -5.703 -7.453 1 85.31 277 GLY B C 1
ATOM 4293 O O . GLY B 1 277 ? -26.016 -6.719 -6.824 1 85.31 277 GLY B O 1
ATOM 4294 N N . GLY B 1 278 ? -25.516 -4.691 -7.559 1 86.94 278 GLY B N 1
ATOM 4295 C CA . GLY B 1 278 ? -24.266 -4.621 -6.824 1 86.94 278 GLY B CA 1
ATOM 4296 C C . GLY B 1 278 ? -23.156 -5.445 -7.453 1 86.94 278 GLY B C 1
ATOM 4297 O O . GLY B 1 278 ? -23.328 -6.008 -8.539 1 86.94 278 GLY B O 1
ATOM 4298 N N . GLU B 1 279 ? -22.125 -5.578 -6.789 1 88.56 279 GLU B N 1
ATOM 4299 C CA . GLU B 1 279 ? -20.906 -6.215 -7.309 1 88.56 279 GLU B CA 1
ATOM 4300 C C . GLU B 1 279 ? -21.047 -7.734 -7.316 1 88.56 279 GLU B C 1
ATOM 4302 O O . GLU B 1 279 ? -20.469 -8.414 -8.172 1 88.56 279 GLU B O 1
ATOM 4307 N N . TYR B 1 280 ? -21.953 -8.305 -6.48 1 87.88 280 TYR B N 1
ATOM 4308 C CA . TYR B 1 280 ? -21.875 -9.742 -6.246 1 87.88 280 TYR B CA 1
ATOM 4309 C C . TYR B 1 280 ? -23.141 -10.438 -6.734 1 87.88 280 TYR B C 1
ATOM 4311 O O . TYR B 1 280 ? -23.328 -11.633 -6.504 1 87.88 280 TYR B O 1
ATOM 4319 N N . GLY B 1 281 ? -23.984 -9.695 -7.422 1 88.56 281 GLY B N 1
ATOM 4320 C CA . GLY B 1 281 ? -25.141 -10.281 -8.094 1 88.56 281 GLY B CA 1
ATOM 4321 C C . GLY B 1 281 ? -26.375 -10.344 -7.223 1 88.56 281 GLY B C 1
ATOM 4322 O O . GLY B 1 281 ? -27.328 -9.602 -7.449 1 88.56 281 GLY B O 1
ATOM 4323 N N . ASN B 1 282 ? -26.375 -11.289 -6.195 1 93.69 282 ASN B N 1
ATOM 4324 C CA . ASN B 1 282 ? -27.531 -11.398 -5.312 1 93.69 282 ASN B CA 1
ATOM 4325 C C . ASN B 1 282 ? -27.141 -11.906 -3.93 1 93.69 282 ASN B C 1
ATOM 4327 O O . ASN B 1 282 ? -25.969 -12.18 -3.678 1 93.69 282 ASN B O 1
ATOM 4331 N N . ALA B 1 283 ? -28.062 -12.031 -3.059 1 96.88 283 ALA B N 1
ATOM 4332 C CA . ALA B 1 283 ? -27.812 -12.367 -1.656 1 96.88 283 ALA B CA 1
ATOM 4333 C C . ALA B 1 283 ? -27.281 -13.781 -1.517 1 96.88 283 ALA B C 1
ATOM 4335 O O . ALA B 1 283 ? -26.422 -14.047 -0.676 1 96.88 283 ALA B O 1
ATOM 4336 N N . LEU B 1 284 ? -27.688 -14.703 -2.402 1 97.38 284 LEU B N 1
ATOM 4337 C CA . LEU B 1 284 ? -27.266 -16.094 -2.305 1 97.38 284 LEU B CA 1
ATOM 4338 C C . LEU B 1 284 ? -25.797 -16.234 -2.686 1 97.38 284 LEU B C 1
ATOM 4340 O O . LEU B 1 284 ? -25.047 -16.953 -2.021 1 97.38 284 LEU B O 1
ATOM 4344 N N . GLN B 1 285 ? -25.484 -15.602 -3.766 1 94.69 285 GLN B N 1
ATOM 4345 C CA . GLN B 1 285 ? -24.094 -15.648 -4.215 1 94.69 285 GLN B CA 1
ATOM 4346 C C . GLN B 1 285 ? -23.141 -15.133 -3.135 1 94.69 285 GLN B C 1
ATOM 4348 O O . GLN B 1 285 ? -22.141 -15.781 -2.812 1 94.69 285 GLN B O 1
ATOM 4353 N N . VAL B 1 286 ? -23.469 -14.055 -2.516 1 94.75 286 VAL B N 1
ATOM 4354 C CA . VAL B 1 286 ? -22.578 -13.438 -1.537 1 94.75 286 VAL B CA 1
ATOM 4355 C C . VAL B 1 286 ? -22.547 -14.281 -0.266 1 94.75 286 VAL B C 1
ATOM 4357 O O . VAL B 1 286 ? -21.484 -14.445 0.352 1 94.75 286 VAL B O 1
ATOM 4360 N N . ALA B 1 287 ? -23.641 -14.836 0.129 1 96.75 287 ALA B N 1
ATOM 4361 C CA . ALA B 1 287 ? -23.672 -15.711 1.296 1 96.75 287 ALA B CA 1
ATOM 4362 C C . ALA B 1 287 ? -22.844 -16.969 1.06 1 96.75 287 ALA B C 1
ATOM 4364 O O . ALA B 1 287 ? -22.188 -17.469 1.977 1 96.75 287 ALA B O 1
ATOM 4365 N N . SER B 1 288 ? -22.906 -17.516 -0.159 1 96.25 288 SER B N 1
ATOM 4366 C CA . SER B 1 288 ? -22.156 -18.719 -0.526 1 96.25 288 SER B CA 1
ATOM 4367 C C . SER B 1 288 ? -20.656 -18.469 -0.466 1 96.25 288 SER B C 1
ATOM 4369 O O . SER B 1 288 ? -19.906 -19.312 0.019 1 96.25 288 SER B O 1
ATOM 4371 N N . GLU B 1 289 ? -20.375 -17.344 -1.01 1 92.81 289 GLU B N 1
ATOM 4372 C CA . GLU B 1 289 ? -18.969 -16.969 -0.957 1 92.81 289 GLU B CA 1
ATOM 4373 C C . GLU B 1 289 ? -18.469 -16.906 0.484 1 92.81 289 GLU B C 1
ATOM 4375 O O . GLU B 1 289 ? -17.359 -17.375 0.789 1 92.81 289 GLU B O 1
ATOM 4380 N N . GLY B 1 290 ? -19.203 -16.406 1.474 1 93.88 290 GLY B N 1
ATOM 4381 C CA . GLY B 1 290 ? -18.828 -16.266 2.871 1 93.88 290 GLY B CA 1
ATOM 4382 C C . GLY B 1 290 ? -18.953 -17.562 3.656 1 93.88 290 GLY B C 1
ATOM 4383 O O . GLY B 1 290 ? -18.516 -17.641 4.805 1 93.88 290 GLY B O 1
ATOM 4384 N N . GLY B 1 291 ? -19.469 -18.562 3.025 1 95.12 291 GLY B N 1
ATOM 4385 C CA . GLY B 1 291 ? -19.656 -19.828 3.705 1 95.12 291 GLY B CA 1
ATOM 4386 C C . GLY B 1 291 ? -20.703 -19.766 4.805 1 95.12 291 GLY B C 1
ATOM 4387 O O . GLY B 1 291 ? -20.594 -20.469 5.809 1 95.12 291 GLY B O 1
ATOM 4388 N N . HIS B 1 292 ? -21.625 -18.828 4.645 1 96.94 292 HIS B N 1
ATOM 4389 C CA . HIS B 1 292 ? -22.688 -18.688 5.645 1 96.94 292 HIS B CA 1
ATOM 4390 C C . HIS B 1 292 ? -23.797 -19.703 5.43 1 96.94 292 HIS B C 1
ATOM 4392 O O . HIS B 1 292 ? -24.828 -19.391 4.844 1 96.94 292 HIS B O 1
ATOM 4398 N N . GLU B 1 293 ? -23.609 -20.828 6.004 1 97.12 293 GLU B N 1
ATOM 4399 C CA . GLU B 1 293 ? -24.469 -21.984 5.762 1 97.12 293 GLU B CA 1
ATOM 4400 C C . GLU B 1 293 ? -25.922 -21.688 6.137 1 97.12 293 GLU B C 1
ATOM 4402 O O . GLU B 1 293 ? -26.828 -22 5.367 1 97.12 293 GLU B O 1
ATOM 4407 N N . GLN B 1 294 ? -26.062 -21.047 7.281 1 97.75 294 GLN B N 1
ATOM 4408 C CA . GLN B 1 294 ? -27.422 -20.781 7.758 1 97.75 294 GLN B CA 1
ATOM 4409 C C . GLN B 1 294 ? -28.125 -19.766 6.867 1 97.75 294 GLN B C 1
ATOM 4411 O O . GLN B 1 294 ? -29.312 -19.891 6.594 1 97.75 294 GLN B O 1
ATOM 4416 N N . ILE B 1 295 ? -27.406 -18.766 6.391 1 98.19 295 ILE B N 1
ATOM 4417 C CA . ILE B 1 295 ? -28 -17.75 5.527 1 98.19 295 ILE B CA 1
ATOM 4418 C C . ILE B 1 295 ? -28.344 -18.359 4.168 1 98.19 295 ILE B C 1
ATOM 4420 O O . ILE B 1 295 ? -29.422 -18.109 3.623 1 98.19 295 ILE B O 1
ATOM 4424 N N . VAL B 1 296 ? -27.453 -19.219 3.682 1 98.06 296 VAL B N 1
ATOM 4425 C CA . VAL B 1 296 ? -27.719 -19.891 2.418 1 98.06 296 VAL B CA 1
ATOM 4426 C C . VAL B 1 296 ? -29 -20.719 2.531 1 98.06 296 VAL B C 1
ATOM 4428 O O . VAL B 1 296 ? -29.875 -20.625 1.671 1 98.06 296 VAL B O 1
ATOM 4431 N N . LYS B 1 297 ? -29.156 -21.438 3.619 1 97.88 297 LYS B N 1
ATOM 4432 C CA . LYS B 1 297 ? -30.359 -22.234 3.859 1 97.88 297 LYS B CA 1
ATOM 4433 C C . LYS B 1 297 ? -31.594 -21.344 3.926 1 97.88 297 LYS B C 1
ATOM 4435 O O . LYS B 1 297 ? -32.625 -21.641 3.309 1 97.88 297 LYS B O 1
ATOM 4440 N N . THR B 1 298 ? -31.469 -20.203 4.684 1 98.06 298 THR B N 1
ATOM 4441 C CA . THR B 1 298 ? -32.562 -19.266 4.852 1 98.06 298 THR B CA 1
ATOM 4442 C C . THR B 1 298 ? -33 -18.672 3.508 1 98.06 298 THR B C 1
ATOM 4444 O O . THR B 1 298 ? -34.188 -18.594 3.197 1 98.06 298 THR B O 1
ATOM 4447 N N . LEU B 1 299 ? -32.062 -18.312 2.68 1 98.38 299 LEU B N 1
ATOM 4448 C CA . LEU B 1 299 ? -32.312 -17.703 1.384 1 98.38 299 LEU B CA 1
ATOM 4449 C C . LEU B 1 299 ? -32.938 -18.719 0.423 1 98.38 299 LEU B C 1
ATOM 4451 O O . LEU B 1 299 ? -33.875 -18.391 -0.297 1 98.38 299 LEU B O 1
ATOM 4455 N N . LEU B 1 300 ? -32.375 -19.922 0.451 1 97.81 300 LEU B N 1
ATOM 4456 C CA . LEU B 1 300 ? -32.938 -20.969 -0.393 1 97.81 300 LEU B CA 1
ATOM 4457 C C . LEU B 1 300 ? -34.406 -21.266 -0.004 1 97.81 300 LEU B C 1
ATOM 4459 O O . LEU B 1 300 ? -35.25 -21.422 -0.872 1 97.81 300 LEU B O 1
ATOM 4463 N N . ASN B 1 301 ? -34.656 -21.328 1.384 1 97.62 301 ASN B N 1
ATOM 4464 C CA . ASN B 1 301 ? -36 -21.547 1.881 1 97.62 301 ASN B CA 1
ATOM 4465 C C . ASN B 1 301 ? -36.938 -20.406 1.498 1 97.62 301 ASN B C 1
ATOM 4467 O O . ASN B 1 301 ? -38.156 -20.594 1.367 1 97.62 301 ASN B O 1
ATOM 4471 N N . ALA B 1 302 ? -36.344 -19.203 1.283 1 97.69 302 ALA B N 1
ATOM 4472 C CA . ALA B 1 302 ? -37.156 -18.016 0.944 1 97.69 302 ALA B CA 1
ATOM 4473 C C . ALA B 1 302 ? -37.344 -17.906 -0.565 1 97.69 302 ALA B C 1
ATOM 4475 O O . ALA B 1 302 ? -37.969 -16.969 -1.045 1 97.69 302 ALA B O 1
ATOM 4476 N N . GLY B 1 303 ? -36.781 -18.844 -1.357 1 97.06 303 GLY B N 1
ATOM 4477 C CA . GLY B 1 303 ? -37.062 -18.875 -2.785 1 97.06 303 GLY B CA 1
ATOM 4478 C C . GLY B 1 303 ? -35.938 -18.312 -3.625 1 97.06 303 GLY B C 1
ATOM 4479 O O . GLY B 1 303 ? -36.156 -17.906 -4.77 1 97.06 303 GLY B O 1
ATOM 4480 N N . ALA B 1 304 ? -34.656 -18.312 -3.123 1 97.31 304 ALA B N 1
ATOM 4481 C CA . ALA B 1 304 ? -33.531 -17.797 -3.879 1 97.31 304 ALA B CA 1
ATOM 4482 C C . ALA B 1 304 ? -33.25 -18.672 -5.102 1 97.31 304 ALA B C 1
ATOM 4484 O O . ALA B 1 304 ? -33.281 -19.891 -5.023 1 97.31 304 ALA B O 1
ATOM 4485 N N . GLU B 1 305 ? -32.906 -18.125 -6.234 1 96.19 305 GLU B N 1
ATOM 4486 C CA . GLU B 1 305 ? -32.531 -18.828 -7.457 1 96.19 305 GLU B CA 1
ATOM 4487 C C . GLU B 1 305 ? -31.094 -19.312 -7.398 1 96.19 305 GLU B C 1
ATOM 4489 O O . GLU B 1 305 ? -30.156 -18.516 -7.43 1 96.19 305 GLU B O 1
ATOM 4494 N N . VAL B 1 306 ? -30.922 -20.547 -7.418 1 96.31 306 VAL B N 1
ATOM 4495 C CA . VAL B 1 306 ? -29.625 -21.156 -7.117 1 96.31 306 VAL B CA 1
ATOM 4496 C C . VAL B 1 306 ? -28.672 -20.969 -8.305 1 96.31 306 VAL B C 1
ATOM 4498 O O . VAL B 1 306 ? -27.453 -20.906 -8.125 1 96.31 306 VAL B O 1
ATOM 4501 N N . ASN B 1 307 ? -29.172 -20.828 -9.57 1 95.56 307 ASN B N 1
ATOM 4502 C CA . ASN B 1 307 ? -28.344 -20.75 -10.766 1 95.56 307 ASN B CA 1
ATOM 4503 C C . ASN B 1 307 ? -28.297 -19.328 -11.328 1 95.56 307 ASN B C 1
ATOM 4505 O O . ASN B 1 307 ? -27.953 -19.141 -12.492 1 95.56 307 ASN B O 1
ATOM 4509 N N . ALA B 1 308 ? -28.812 -18.422 -10.43 1 93.25 308 ALA B N 1
ATOM 4510 C CA . ALA B 1 308 ? -28.75 -17.031 -10.867 1 93.25 308 ALA B CA 1
ATOM 4511 C C . ALA B 1 308 ? -27.312 -16.641 -11.242 1 93.25 308 ALA B C 1
ATOM 4513 O O . ALA B 1 308 ? -26.375 -17.016 -10.547 1 93.25 308 ALA B O 1
ATOM 4514 N N . GLU B 1 309 ? -27.219 -15.977 -12.414 1 90.75 309 GLU B N 1
ATOM 4515 C CA . GLU B 1 309 ? -25.906 -15.555 -12.898 1 90.75 309 GLU B CA 1
ATOM 4516 C C . GLU B 1 309 ? -25.688 -14.062 -12.648 1 90.75 309 GLU B C 1
ATOM 4518 O O . GLU B 1 309 ? -26.641 -13.297 -12.5 1 90.75 309 GLU B O 1
ATOM 4523 N N . GLY B 1 310 ? -24.391 -13.75 -12.508 1 85.75 310 GLY B N 1
ATOM 4524 C CA . GLY B 1 310 ? -24.031 -12.352 -12.312 1 85.75 310 GLY B CA 1
ATOM 4525 C C . GLY B 1 310 ? -23.047 -12.141 -11.18 1 85.75 310 GLY B C 1
ATOM 4526 O O . GLY B 1 310 ? -22.672 -13.094 -10.492 1 85.75 310 GLY B O 1
ATOM 4527 N N . GLY B 1 311 ? -22.531 -10.914 -11.094 1 87 311 GLY B N 1
ATOM 4528 C CA . GLY B 1 311 ? -21.641 -10.555 -9.992 1 87 311 GLY B CA 1
ATOM 4529 C C . GLY B 1 311 ? -20.219 -11.062 -10.18 1 87 311 GLY B C 1
ATOM 4530 O O . GLY B 1 311 ? -19.922 -11.727 -11.172 1 87 311 GLY B O 1
ATOM 4531 N N . GLU B 1 312 ? -19.484 -10.867 -9.25 1 88 312 GLU B N 1
ATOM 4532 C CA . GLU B 1 312 ? -18.062 -11.156 -9.289 1 88 312 GLU B CA 1
ATOM 4533 C C . GLU B 1 312 ? -17.797 -12.656 -9.344 1 88 312 GLU B C 1
ATOM 4535 O O . GLU B 1 312 ? -16.828 -13.102 -9.977 1 88 312 GLU B O 1
ATOM 4540 N N . TYR B 1 313 ? -18.703 -13.445 -8.773 1 87.69 313 TYR B N 1
ATOM 4541 C CA . TYR B 1 313 ? -18.406 -14.867 -8.633 1 87.69 313 TYR B CA 1
ATOM 4542 C C . TYR B 1 313 ? -19.141 -15.68 -9.688 1 87.69 313 TYR B C 1
ATOM 4544 O O . TYR B 1 313 ? -18.984 -16.906 -9.766 1 87.69 313 TYR B O 1
ATOM 4552 N N . GLY B 1 314 ? -19.969 -15.016 -10.508 1 87.44 314 GLY B N 1
ATOM 4553 C CA . GLY B 1 314 ? -20.703 -15.656 -11.594 1 87.44 314 GLY B CA 1
ATOM 4554 C C . GLY B 1 314 ? -21.953 -16.375 -11.133 1 87.44 314 GLY B C 1
ATOM 4555 O O . GLY B 1 314 ? -23.047 -16.156 -11.68 1 87.44 314 GLY B O 1
ATOM 4556 N N . ASN B 1 315 ? -21.719 -17.234 -10.156 1 91.94 315 ASN B N 1
ATOM 4557 C CA . ASN B 1 315 ? -22.859 -17.953 -9.586 1 91.94 315 ASN B CA 1
ATOM 4558 C C . ASN B 1 315 ? -22.562 -18.422 -8.164 1 91.94 315 ASN B C 1
ATOM 4560 O O . ASN B 1 315 ? -21.453 -18.266 -7.672 1 91.94 315 ASN B O 1
ATOM 4564 N N . ALA B 1 316 ? -23.5 -19 -7.441 1 95.12 316 ALA B N 1
ATOM 4565 C CA . ALA B 1 316 ? -23.406 -19.344 -6.027 1 95.12 316 ALA B CA 1
ATOM 4566 C C . ALA B 1 316 ? -22.516 -20.562 -5.82 1 95.12 316 ALA B C 1
ATOM 4568 O O . ALA B 1 316 ? -21.75 -20.625 -4.859 1 95.12 316 ALA B O 1
ATOM 4569 N N . LEU B 1 317 ? -22.5 -21.375 -6.746 1 95.62 317 LEU B N 1
ATOM 4570 C CA . LEU B 1 317 ? -21.734 -22.609 -6.578 1 95.62 317 LEU B CA 1
ATOM 4571 C C . LEU B 1 317 ? -20.234 -22.344 -6.668 1 95.62 317 LEU B C 1
ATOM 4573 O O . LEU B 1 317 ? -19.469 -22.859 -5.863 1 95.62 317 LEU B O 1
#

Sequence (634 aa):
MLLDAGAEVNAQGGQFGNALQAASYGGYEQVVKMLLDQGAEVNAQGGEYGNALQVASEGGHEQIVKTLLNAGAEVNAEGGEYGNALYAASYRGHKQVARMLLHAGAEVNAQGGQFGNALQVASWEGHEQVAKTLLDAGAKVNAQGGHFGNALQAASFRGHEQVVKMLLDQGAEVNAQGGEYGNALQVASEGGHEQIVKTLLNAGAEVNAEGGEYGNALYAASYRGHKQVARMLLHAGAEVNAQGGQFGNALQAASYGGHEQVVKMLLDQGAEVNAQGGEYGNALQVASEGGHEQIVKTLLNAGAEVNAEGGEYGNALMLLDAGAEVNAQGGQFGNALQAASYGGYEQVVKMLLDQGAEVNAQGGEYGNALQVASEGGHEQIVKTLLNAGAEVNAEGGEYGNALYAASYR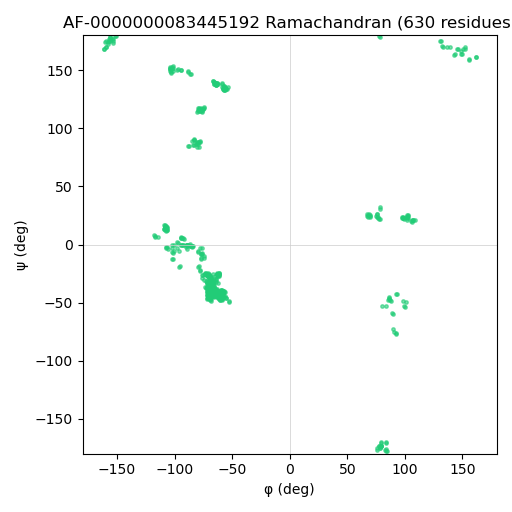GHKQVARMLLHAGAEVNAQGGQFGNALQVASWEGHEQVAKTLLDAGAKVNAQGGHFGNALQAASFRGHEQVVKMLLDQGAEVNAQGGEYGNALQVASEGGHEQIVKTLLNAGAEVNAEGGEYGNALYAASYRGHKQVARMLLHAGAEVNAQGGQFGNALQAASYGGHEQVVKMLLDQGAEVNAQGGEYGNALQVASEGGHEQIVKTLLNAGAEVNAEGGEYGNAL

Secondary structure (DSSP, 8-state):
-TTTTT--TT-EETTTEEHHHHHHHHT-HHHHHHHHHTT--TT--BTTTBSHHHHHHHHT-HHHHHHHHHTT--TT--BTTTBSHHHHHHHHT-HHHHHHHHHTT--TT---STTSSHHHHHHHHT-HHHHHHHHHTT--TT--BTTTBSHHHHHHHTT-HHHHHHHHHTT--TT---STT-SHHHHHHHHT-HHHHHHHHHTT--TT--BTTTBSHHHHHHHHT-HHHHHHHHHTT--TT---STTSSHHHHHHHHT-HHHHHHHHHTT--TT---STT-SHHHHHHHHT-HHHHHHHHHTT--TT--BTTTBS--/-TTTTT--TT-EETTTEEHHHHHHHHT-HHHHHHHHHTT--TT--BTTTBSHHHHHHHHT-HHHHHHHHHTT--TT--BTTTBSHHHHHHHHT-HHHHHHHHHTT--TT---STTSSHHHHHHHHT-HHHHHHHHHTT--TT--BTTTBSHHHHHHHTT-HHHHHHHHHTT--TT---STT-SHHHHHHHHT-HHHHHHHHHTT--TT--BTTTBSHHHHHHHHT-HHHHHHHHHTT--TT-B-STTSBHHHHHHHHT-HHHHHHHHHTT--TT---STT-SHHHHHHHHT-HHHHHHHHHTT--TT--BTTTBS--

Foldseek 3Di:
DCVVVPDDLQDADDQQGGDLLVCLLVLPLVSNVVSVVVPHDLQDADHQAGGSLQNNLLVLNLNSNVVSVVVPYDQADADHQWGGSLLSNLLNLNQNSNVVSVVSPYDLADAGHQAGGSLQSNLLVLNQNNNVVSVVSPYDQQDADHQQGGSLLSNLLVLNLNSNVVSVVVPYDLADADHQAGGSLQNNLLVLNLNSNVVSVVSPYDQARADHQQGGSLLSNLLNLSQNSNVVSVVSPYDLADAHHQQGGSLLSNLLVLNQVNNVVSVVVPYDLQDADHQQGGSLQNNLVVVNPNSNVVSVVVPYDQQDADHDVGGSD/DCVVVPDDLADADDQQGGDLLVCLLVLPLVSNVVSVVVPHDLADADHQAGGSLQNNLLVLNLNSNVVSVVSPYDQADADHQWGGSLLSNLLNLNQVSNVVSVVSPYDLADAGHQAGGSLQNNLLVLNQNNNVVSVVSPYDQQDADHQQGGSLLSNLLVLNLNSNVVSVVVPYDLADADHQAGGSLQSNLLVLNQNSNVVSVVVPYDQQRADHQQGGSLLSNLLNLSQNSNVVSVVSPYDLADAHHQQGGSLLSNLLVLNQVNNVVSVVVPYDLQDADHQQGGSLQNNLVVVNVNSNVVSVVSPYDQQRADHDVGGSD

pLDDT: mean 94.91, std 4.42, range [77.62, 98.62]

InterPro domains:
  IPR002110 Ankyrin repeat [PF00023] (118-144)
  IPR002110 Ankyrin repeat [PF12796] (21-111)
  IPR002110 Ankyrin repeat [PF12796] (153-243)
  IPR002110 Ankyrin repeat [PF12796] (249-308)
  IPR002110 Ankyrin repeat [PS50088] (15-47)
  IPR002110 Ankyrin repeat [PS50088] (48-80)
  IPR002110 Ankyrin repeat [PS50088] (81-113)
  IPR002110 Ankyrin repeat [PS50088] (114-146)
  IPR002110 Ankyrin repeat [PS50088] (147-179)
  IPR002110 Ankyrin repeat [PS50088] (180-212)
  IPR002110 Ankyrin repeat [PS50088] (213-245)
  IPR002110 Ankyrin repeat [PS50088] (246-278)
  IPR002110 Ankyrin repeat [PS50088] (279-311)
  IPR002110 Ankyrin repeat [SM00248] (15-44)
  IPR002110 Ankyrin repeat [SM00248] (48-77)
  IPR002110 Ankyrin repeat [SM00248] (81-110)
  IPR002110 Ankyrin repeat [SM00248] (114-143)
  IPR002110 Ankyrin repeat [SM00248] (147-176)
  IPR002110 Ankyrin repeat [SM00248] (180-209)
  IPR002110 Ankyrin repeat [SM00248] (213-242)

Solvent-accessible surface area (backbone atoms only — not comparable to full-atom values): 30043 Å² total; per-residue (Å²): 109,56,63,82,68,63,37,63,61,72,45,66,33,30,67,42,17,28,44,53,25,46,25,27,46,71,57,38,56,68,56,35,50,50,39,47,77,66,66,34,63,62,71,50,70,34,40,56,44,18,32,27,55,28,32,9,24,41,62,51,31,53,68,50,38,51,50,40,49,75,67,64,36,63,57,71,49,72,41,38,65,37,20,28,26,52,33,23,6,23,53,65,48,28,45,67,47,34,49,51,40,47,74,68,64,33,63,60,73,45,73,31,37,73,40,23,29,26,51,26,30,6,25,39,66,51,26,53,68,38,33,48,53,39,47,75,68,64,36,63,59,71,48,71,38,37,58,43,15,28,26,52,28,24,7,24,44,68,55,27,56,68,50,35,52,50,39,48,75,68,66,37,63,62,70,49,70,36,40,55,48,16,33,27,55,26,32,11,23,40,61,49,29,56,68,50,38,51,51,41,51,76,68,64,35,63,56,70,48,72,39,37,62,39,16,30,24,50,30,22,5,23,38,66,46,27,51,67,47,32,49,52,38,46,74,69,64,35,62,62,72,48,70,32,35,62,42,18,25,23,54,26,22,7,28,47,62,57,25,56,70,42,36,51,49,39,48,75,67,65,35,64,59,70,51,70,34,42,54,41,19,33,27,52,30,31,9,43,73,62,63,29,61,68,51,38,50,51,39,49,76,67,66,37,65,59,71,50,70,40,38,58,49,16,38,37,107,108,57,62,83,66,64,36,64,61,70,46,66,33,29,65,42,17,28,43,53,26,45,26,27,47,72,58,37,56,68,56,37,50,50,40,49,75,67,64,34,61,61,71,49,72,32,40,56,45,19,32,25,55,27,33,10,25,40,62,49,31,53,68,50,39,50,51,40,49,74,68,63,35,64,59,70,50,72,41,36,66,39,20,29,26,52,32,22,5,24,53,64,48,26,44,68,48,34,51,50,40,47,74,69,63,34,63,60,74,46,72,32,38,72,41,24,28,26,50,26,30,6,25,39,66,52,27,53,68,40,31,48,52,38,47,76,67,65,34,63,59,71,48,72,37,38,56,42,16,27,25,52,28,23,7,24,44,70,54,27,57,67,49,36,51,51,40,49,76,67,65,36,64,60,71,49,70,34,40,58,46,16,33,27,55,27,31,10,24,40,61,48,30,55,66,52,40,50,51,40,49,75,67,64,36,63,56,70,49,70,39,39,62,37,16,26,24,48,28,22,4,22,39,66,47,27,50,68,46,31,50,52,38,47,76,70,63,34,62,61,72,46,69,32,35,62,43,19,26,23,54,25,22,7,27,46,62,58,25,56,68,44,35,51,50,40,48,75,67,66,35,63,60,70,50,71,36,42,55,40,18,32,27,53,29,32,8,44,72,60,62,29,61,67,50,35,51,53,39,50,75,67,66,36,64,58,71,49,71,42,39,60,48,18,39,37,104

Organism: NCBI:txid156630

Radius of gyration: 32.47 Å; Cα contacts (8 Å, |Δi|>4): 1446; chains: 2; bounding box: 82×77×44 Å